Protein AF-R6XEH0-F1 (afdb_monomer_lite)

Secondary structure (DSSP, 8-state):
--HHHHHHT--PPEETTEE-THHHHHHHHHHHHHHTTS--SS-B---HHHHHHHHHHHHHH-TT-GGG---THHHHHHGGGSTTEEEEEPTT-HHHHHHHHHT-SPPPHHHHHHHEEEEEEPHHHHHHHHSHHHHHHHHHHHHHHH----HHHHHHHHS-TTTT--HHHHHHHHHHHHTT-------------HHHHHHHHHHTS-HHHHHHHHHHHHHHHHH-TTTHHHHHHH-SSHHHHHHHHHTSPPPGGGS-HHHHHHHHHHHHHHHHHHTTSTT-HHHHHHHHHHHHHHSTTTTTTTTTTSSS---------------------------------------S-PPPHHHHHHHHHHHHTT--HHHHHHHHT--HHHHHHHHHHTTSS-------------------GGG-SEEEEE-SS-EEEEETT--EEEEESSEEEEETTEEEEEEEETTTEEEEEEEEEETTEEEEEEEEEEEETTSSSGGGS-TTTHHHHEEEEE--SSGGG-EEEETTEEE-TTSPBTT----

Foldseek 3Di:
DPVLVCLLVPPADDDPNDGQLLLLLLVLLVLVCLLVVVDQFQFAAPDVSSQVSSVVSCCLQAVPPPVSDDGNLQSLVVCVVRPFKAFDFDVPLPVVVVVVVVVPDDDDSVSCVHTTGGIGGQLVLVLLSNDQVSQLSSLLSSSVRRGPDDPVSSVVSSRRPVVPDPCVVVVVVVVVVVVPDDDDDDDDDDDDDPVVVLVVVLVVDDPVLSSLLSCLLSVLCNVPVVCNVVVCVQVVHSSSVQCCLAPNQDALVNDDPVSLVVVLVSLVVSLVSQVVPPRCPNSNVSSVVSNVRNCVVVVVVVVVPPPDDDDDDDDDDDDDDDDDDDDDDDDDDDDDDDDDDDDDLDEDDDDDPVLVVLLVVCVVVVHDLVVNCVVSSYDSVVSVVVCVVVVNDDDDPDDDDDDDDDDDDDDDPVPDQWDKDDDQFKIFIAGVVRHTLDIDGAGWDQAPNWIKGWHDDPQFWIWIFTWDADPSHIDTHDTQAIEGPPAPANVVADNRPNVVQWDHWDDDPDSQAIWTHGPNFIATRHRHTDDPDDD

Structure (mmCIF, N/CA/C/O backbone):
data_AF-R6XEH0-F1
#
_entry.id   AF-R6XEH0-F1
#
loop_
_atom_site.group_PDB
_atom_site.id
_atom_site.type_symbol
_atom_site.label_atom_id
_atom_site.label_alt_id
_atom_site.label_comp_id
_atom_site.label_asym_id
_atom_site.label_entity_id
_atom_site.label_seq_id
_atom_site.pdbx_PDB_ins_code
_atom_site.Cartn_x
_atom_site.Cartn_y
_atom_site.Cartn_z
_atom_site.occupancy
_atom_site.B_iso_or_equiv
_atom_site.auth_seq_id
_atom_site.auth_comp_id
_atom_site.auth_asym_id
_atom_site.auth_atom_id
_atom_site.pdbx_PDB_model_num
ATOM 1 N N . MET A 1 1 ? 10.874 -13.205 14.390 1.00 59.53 1 MET A N 1
ATOM 2 C CA . MET A 1 1 ? 11.914 -13.055 13.351 1.00 59.53 1 MET A CA 1
ATOM 3 C C . MET A 1 1 ? 12.845 -11.949 13.820 1.00 59.53 1 MET A C 1
ATOM 5 O O . MET A 1 1 ? 12.333 -11.016 14.426 1.00 59.53 1 MET A O 1
ATOM 9 N N . ASP A 1 2 ? 14.160 -12.050 13.623 1.00 78.19 2 ASP A N 1
ATOM 10 C CA . ASP A 1 2 ? 15.037 -10.890 13.833 1.00 78.19 2 ASP A CA 1
ATOM 11 C C . ASP A 1 2 ? 14.951 -10.002 12.586 1.00 78.19 2 ASP A C 1
ATOM 13 O O . ASP A 1 2 ? 15.432 -10.361 11.510 1.00 78.19 2 ASP A O 1
ATOM 17 N N . TYR A 1 3 ? 14.250 -8.876 12.707 1.00 80.75 3 TYR A N 1
ATOM 18 C CA . TYR A 1 3 ? 14.010 -7.990 11.572 1.00 80.75 3 TYR A CA 1
ATOM 19 C C . TYR A 1 3 ? 15.218 -7.128 11.217 1.00 80.75 3 TYR A C 1
ATOM 21 O O . TYR A 1 3 ? 15.318 -6.695 10.071 1.00 80.75 3 TYR A O 1
ATOM 29 N N . VAL A 1 4 ? 16.146 -6.908 12.153 1.00 74.56 4 VAL A N 1
ATOM 30 C CA . VAL A 1 4 ? 17.404 -6.221 11.847 1.00 74.56 4 VAL A CA 1
ATOM 31 C C . VAL A 1 4 ? 18.223 -7.127 10.939 1.00 74.56 4 VAL A C 1
ATOM 33 O O . VAL A 1 4 ? 18.526 -6.730 9.818 1.00 74.56 4 VAL A O 1
ATOM 36 N N . GLU A 1 5 ? 18.444 -8.381 11.340 1.00 76.38 5 GLU A N 1
ATOM 37 C CA . GLU A 1 5 ? 19.148 -9.370 10.511 1.00 76.38 5 GLU A CA 1
ATOM 38 C C . GLU A 1 5 ? 18.461 -9.570 9.146 1.00 76.38 5 GLU A C 1
ATOM 40 O O . GLU A 1 5 ? 19.129 -9.650 8.109 1.00 76.38 5 GLU A O 1
ATOM 45 N N . ALA A 1 6 ? 17.123 -9.598 9.112 1.00 79.06 6 ALA A N 1
ATOM 46 C CA . ALA A 1 6 ? 16.366 -9.696 7.864 1.00 79.06 6 ALA A CA 1
ATOM 47 C C . ALA A 1 6 ? 16.562 -8.470 6.951 1.00 79.06 6 ALA A C 1
ATOM 49 O O . ALA A 1 6 ? 16.638 -8.616 5.732 1.00 79.06 6 ALA A O 1
ATOM 50 N N . PHE A 1 7 ? 16.672 -7.263 7.515 1.00 85.38 7 PHE A N 1
ATOM 51 C CA . PHE A 1 7 ? 16.891 -6.026 6.758 1.00 85.38 7 PHE A CA 1
ATOM 52 C C . PHE A 1 7 ? 18.333 -5.905 6.265 1.00 85.38 7 PHE A C 1
ATOM 54 O O . PHE A 1 7 ? 18.559 -5.370 5.182 1.00 85.38 7 PHE A O 1
ATOM 61 N N . GLU A 1 8 ? 19.307 -6.452 6.992 1.00 82.56 8 GLU A N 1
ATOM 62 C CA . GLU A 1 8 ? 20.688 -6.598 6.518 1.00 82.56 8 GLU A CA 1
ATOM 63 C C . GLU A 1 8 ? 20.776 -7.604 5.358 1.00 82.56 8 GLU A C 1
ATOM 65 O O . GLU A 1 8 ? 21.505 -7.395 4.381 1.00 82.56 8 GLU A O 1
ATOM 70 N N . ASN A 1 9 ? 19.966 -8.666 5.414 1.00 84.38 9 ASN A N 1
ATOM 71 C CA . ASN A 1 9 ? 19.998 -9.809 4.502 1.00 84.38 9 ASN A CA 1
ATOM 72 C C . ASN A 1 9 ? 18.746 -9.941 3.628 1.00 84.38 9 ASN A C 1
ATOM 74 O O . ASN A 1 9 ? 18.301 -11.059 3.353 1.00 84.38 9 ASN A O 1
ATOM 78 N N . LEU A 1 10 ? 18.216 -8.818 3.126 1.00 87.94 10 LEU A N 1
ATOM 79 C CA . LEU A 1 10 ? 17.199 -8.842 2.070 1.00 87.94 10 LEU A CA 1
ATOM 80 C C . LEU A 1 10 ? 17.658 -9.762 0.930 1.00 87.94 10 LEU A C 1
ATOM 82 O O . LEU A 1 10 ? 18.858 -9.988 0.740 1.00 87.94 10 LEU A O 1
ATOM 86 N N . LYS A 1 11 ? 16.717 -10.262 0.125 1.00 84.19 11 LYS A N 1
ATOM 87 C CA . LYS A 1 11 ? 17.008 -11.048 -1.084 1.00 84.19 11 LYS A CA 1
ATOM 88 C C . LYS A 1 11 ? 17.016 -10.108 -2.307 1.00 84.19 11 LYS A C 1
ATOM 90 O O . LYS A 1 11 ? 16.016 -10.067 -3.040 1.00 84.19 11 LYS A O 1
ATOM 95 N N . PRO A 1 12 ? 18.057 -9.272 -2.534 1.00 70.69 12 PRO A N 1
ATOM 96 C CA . PRO A 1 12 ? 18.083 -8.323 -3.636 1.00 70.69 12 PRO A CA 1
ATOM 97 C C . PRO A 1 12 ? 18.303 -9.048 -4.960 1.00 70.69 12 PRO A C 1
ATOM 99 O O . PRO A 1 12 ? 18.853 -10.147 -5.017 1.00 70.69 12 PRO A O 1
ATOM 102 N N . ASN A 1 13 ? 17.940 -8.377 -6.047 1.00 69.75 13 ASN A N 1
ATOM 103 C CA . ASN A 1 13 ? 18.484 -8.751 -7.341 1.00 69.75 13 ASN A CA 1
ATOM 104 C C . ASN A 1 13 ? 19.962 -8.336 -7.396 1.00 69.75 13 ASN A C 1
ATOM 106 O O . ASN A 1 13 ? 20.393 -7.404 -6.712 1.00 69.75 13 ASN A O 1
ATOM 110 N N . GLU A 1 14 ? 20.742 -8.994 -8.242 1.00 65.88 14 GLU A N 1
ATOM 111 C CA . GLU A 1 14 ? 22.109 -8.569 -8.530 1.00 65.88 14 GLU A CA 1
ATOM 112 C C . GLU A 1 14 ? 22.148 -7.846 -9.873 1.00 65.88 14 GLU A C 1
ATOM 114 O O . GLU A 1 14 ? 21.668 -8.350 -10.891 1.00 65.88 14 GLU A O 1
ATOM 119 N N . LYS A 1 15 ? 22.732 -6.645 -9.893 1.00 59.78 15 LYS A N 1
ATOM 120 C CA . LYS A 1 15 ? 22.988 -5.902 -11.131 1.00 59.78 15 LYS A CA 1
ATOM 121 C C . LYS A 1 15 ? 24.429 -5.410 -11.106 1.00 59.78 15 LYS A C 1
ATOM 123 O O . LYS A 1 15 ? 24.842 -4.743 -10.163 1.00 59.78 15 LYS A O 1
ATOM 128 N N . TYR A 1 16 ? 25.205 -5.772 -12.128 1.00 58.06 16 TYR A N 1
ATOM 129 C CA . TYR A 1 16 ? 26.638 -5.451 -12.229 1.00 58.06 16 TYR A CA 1
ATOM 130 C C . TYR A 1 16 ? 27.480 -5.911 -11.018 1.00 58.06 16 TYR A C 1
ATOM 132 O O . TYR A 1 16 ? 28.423 -5.230 -10.624 1.00 58.06 16 TYR A O 1
ATOM 140 N N . GLY A 1 17 ? 27.131 -7.055 -10.413 1.00 57.38 17 GLY A N 1
ATOM 141 C CA . GLY A 1 17 ? 27.847 -7.609 -9.255 1.00 57.38 17 GLY A CA 1
ATOM 142 C C . GLY A 1 17 ? 27.618 -6.852 -7.942 1.00 57.38 17 GLY A C 1
ATOM 143 O O . GLY A 1 17 ? 28.380 -7.032 -6.997 1.00 57.38 17 GLY A O 1
ATOM 144 N N . ARG A 1 18 ? 26.594 -5.990 -7.881 1.00 65.06 18 ARG A N 1
ATOM 145 C CA . ARG A 1 18 ? 26.165 -5.289 -6.666 1.00 65.06 18 ARG A CA 1
ATOM 146 C C . ARG A 1 18 ? 24.736 -5.682 -6.303 1.00 65.06 18 ARG A C 1
ATOM 148 O O . ARG A 1 18 ? 23.883 -5.812 -7.189 1.00 65.06 18 ARG A O 1
ATOM 155 N N . LYS A 1 19 ? 24.481 -5.819 -4.997 1.00 72.69 19 LYS A N 1
ATOM 156 C CA . LYS A 1 19 ? 23.131 -5.936 -4.435 1.00 72.69 19 LYS A CA 1
ATOM 157 C C . LYS A 1 19 ? 22.328 -4.701 -4.841 1.00 72.69 19 LYS A C 1
ATOM 159 O O . LYS A 1 19 ? 22.768 -3.574 -4.626 1.00 72.69 19 LYS A O 1
ATOM 164 N N . THR A 1 20 ? 21.171 -4.896 -5.464 1.00 78.75 20 THR A N 1
ATOM 165 C CA . THR A 1 20 ? 20.335 -3.769 -5.877 1.00 78.75 20 THR A CA 1
ATOM 166 C C . THR A 1 20 ? 19.656 -3.117 -4.671 1.00 78.75 20 THR A C 1
ATOM 168 O O . THR A 1 20 ? 19.005 -3.833 -3.904 1.00 78.75 20 THR A O 1
ATOM 171 N N . PRO A 1 21 ? 19.702 -1.783 -4.529 1.00 87.50 21 PRO A N 1
ATOM 172 C CA . PRO A 1 21 ? 19.218 -1.108 -3.327 1.00 87.50 21 PRO A CA 1
ATOM 173 C C . PRO A 1 21 ? 17.699 -0.864 -3.319 1.00 87.50 21 PRO A C 1
ATOM 175 O O . PRO A 1 21 ? 17.168 -0.326 -2.356 1.00 87.50 21 PRO A O 1
ATOM 178 N N . HIS A 1 22 ? 16.966 -1.260 -4.367 1.00 90.75 22 HIS A N 1
ATOM 179 C CA . HIS A 1 22 ? 15.545 -0.917 -4.549 1.00 90.75 22 HIS A CA 1
ATOM 180 C C . HIS A 1 22 ? 14.643 -1.320 -3.388 1.00 90.75 22 HIS A C 1
ATOM 182 O O . HIS A 1 22 ? 13.810 -0.522 -2.966 1.00 90.75 22 HIS A O 1
ATOM 188 N N . LYS A 1 23 ? 14.808 -2.544 -2.875 1.00 92.69 23 LYS A N 1
ATOM 189 C CA . LYS A 1 23 ? 14.032 -3.051 -1.735 1.00 92.69 23 LYS A CA 1
ATOM 190 C C . LYS A 1 23 ? 14.331 -2.258 -0.464 1.00 92.69 23 LYS A C 1
ATOM 192 O O . LYS A 1 23 ? 13.410 -1.844 0.229 1.00 92.69 23 LYS A O 1
ATOM 197 N N . ALA A 1 24 ? 15.610 -1.975 -0.218 1.00 92.62 24 ALA A N 1
ATOM 198 C CA . ALA A 1 24 ? 16.039 -1.198 0.935 1.00 92.62 24 ALA A CA 1
ATOM 199 C C . ALA A 1 24 ? 15.513 0.243 0.885 1.00 92.62 24 ALA A C 1
ATOM 201 O O . ALA A 1 24 ? 14.987 0.737 1.877 1.00 92.62 24 ALA A O 1
ATOM 202 N N . VAL A 1 25 ? 15.570 0.900 -0.279 1.00 94.19 25 VAL A N 1
ATOM 203 C CA . VAL A 1 25 ? 15.017 2.254 -0.452 1.00 94.19 25 VAL A CA 1
ATOM 204 C C . VAL A 1 25 ? 13.499 2.267 -0.252 1.00 94.19 25 VAL A C 1
ATOM 206 O O . VAL A 1 25 ? 12.978 3.204 0.349 1.00 94.19 25 VAL A O 1
ATOM 209 N N . LEU A 1 26 ? 12.780 1.227 -0.692 1.00 96.19 26 LEU A N 1
ATOM 210 C CA . LEU A 1 26 ? 11.342 1.110 -0.438 1.00 96.19 26 LEU A CA 1
ATOM 211 C C . LEU A 1 26 ? 11.037 0.969 1.058 1.00 96.19 26 LEU A C 1
ATOM 213 O O . LEU A 1 26 ? 10.160 1.663 1.558 1.00 96.19 26 LEU A O 1
ATOM 217 N N . LEU A 1 27 ? 11.777 0.129 1.781 1.00 95.56 27 LEU A N 1
ATOM 218 C CA . LEU A 1 27 ? 11.609 -0.008 3.230 1.00 95.56 27 LEU A CA 1
ATOM 219 C C . LEU A 1 27 ? 11.947 1.294 3.969 1.00 95.56 27 LEU A C 1
ATOM 221 O O . LEU A 1 27 ? 11.182 1.711 4.828 1.00 95.56 27 LEU A O 1
ATOM 225 N N . LEU A 1 28 ? 13.020 1.995 3.585 1.00 94.25 28 LEU A N 1
ATOM 226 C CA . LEU A 1 28 ? 13.334 3.329 4.120 1.00 94.25 28 LEU A CA 1
ATOM 227 C C . LEU A 1 28 ? 12.209 4.337 3.860 1.00 94.25 28 LEU A C 1
ATOM 229 O O . LEU A 1 28 ? 11.930 5.172 4.716 1.00 94.25 28 LEU A O 1
ATOM 233 N N . THR A 1 29 ? 11.563 4.248 2.694 1.00 95.94 29 THR A N 1
ATOM 234 C CA . THR A 1 29 ? 10.408 5.082 2.335 1.00 95.94 29 THR A CA 1
ATOM 235 C C . THR A 1 29 ? 9.236 4.814 3.264 1.00 95.94 29 THR A C 1
ATOM 237 O O . THR A 1 29 ? 8.678 5.757 3.807 1.00 95.94 29 THR A O 1
ATOM 240 N N . ILE A 1 30 ? 8.899 3.543 3.486 1.00 95.56 30 ILE A N 1
ATOM 241 C CA . ILE A 1 30 ? 7.817 3.151 4.394 1.00 95.56 30 ILE A CA 1
ATOM 242 C C . ILE A 1 30 ? 8.119 3.627 5.814 1.00 95.56 30 ILE A C 1
ATOM 244 O O . ILE A 1 30 ? 7.261 4.246 6.424 1.00 95.56 30 ILE A O 1
ATOM 248 N N . ILE A 1 31 ? 9.346 3.431 6.309 1.00 91.62 31 ILE A N 1
ATOM 249 C CA . ILE A 1 31 ? 9.720 3.894 7.649 1.00 91.62 31 ILE A CA 1
ATOM 250 C C . ILE A 1 31 ? 9.603 5.424 7.765 1.00 91.62 31 ILE A C 1
ATOM 252 O O . ILE A 1 31 ? 9.136 5.912 8.789 1.00 91.62 31 ILE A O 1
ATOM 256 N N . GLU A 1 32 ? 10.026 6.191 6.753 1.00 92.31 32 GLU A N 1
ATOM 257 C CA . GLU A 1 32 ? 9.873 7.656 6.773 1.00 92.31 32 GLU A CA 1
ATOM 258 C C . GLU A 1 32 ? 8.406 8.086 6.704 1.00 92.31 32 GLU A C 1
ATOM 260 O O . GLU A 1 32 ? 8.048 9.069 7.338 1.00 92.31 32 GLU A O 1
ATOM 265 N N . MET A 1 33 ? 7.558 7.347 5.987 1.00 92.81 33 MET A N 1
ATOM 266 C CA . MET A 1 33 ? 6.117 7.600 5.962 1.00 92.81 33 MET A CA 1
ATOM 267 C C . MET A 1 33 ? 5.432 7.226 7.285 1.00 92.81 33 MET A C 1
ATOM 269 O O . MET A 1 33 ? 4.503 7.912 7.688 1.00 92.81 33 MET A O 1
ATOM 273 N N . CYS A 1 34 ? 5.888 6.183 7.988 1.00 86.12 34 CYS A N 1
ATOM 274 C CA . CYS A 1 34 ? 5.435 5.899 9.355 1.00 86.12 34 CYS A CA 1
ATOM 275 C C . CYS A 1 34 ? 5.879 7.001 10.329 1.00 86.12 34 CYS A C 1
ATOM 277 O O . CYS A 1 34 ? 5.151 7.353 11.241 1.00 86.12 34 CYS A O 1
ATOM 279 N N . GLU A 1 35 ? 7.078 7.553 10.138 1.00 85.69 35 GLU A N 1
ATOM 280 C CA . GLU A 1 35 ? 7.620 8.653 10.947 1.00 85.69 35 GLU A CA 1
ATOM 281 C C . GLU A 1 35 ? 6.936 10.002 10.683 1.00 85.69 35 GLU A C 1
ATOM 283 O O . GLU A 1 35 ? 6.933 10.855 11.564 1.00 85.69 35 GLU A O 1
ATOM 288 N N . SER A 1 36 ? 6.402 10.226 9.480 1.00 83.75 36 SER A N 1
ATOM 289 C CA . SER A 1 36 ? 5.589 11.406 9.159 1.00 83.75 36 SER A CA 1
ATOM 290 C C . SER A 1 36 ? 4.088 11.186 9.366 1.00 83.75 36 SER A C 1
ATOM 292 O O . SER A 1 36 ? 3.300 11.988 8.867 1.00 83.75 36 SER A O 1
ATOM 294 N N . ASP A 1 37 ? 3.703 10.101 10.050 1.00 80.56 37 ASP A N 1
ATOM 295 C CA . ASP A 1 37 ? 2.315 9.694 10.319 1.00 80.56 37 ASP A CA 1
ATOM 296 C C . ASP A 1 37 ? 1.442 9.547 9.050 1.00 80.56 37 ASP A C 1
ATOM 298 O O . ASP A 1 37 ? 0.213 9.491 9.096 1.00 80.56 37 ASP A O 1
ATOM 302 N N . GLU A 1 38 ? 2.077 9.414 7.882 1.00 84.19 38 GLU A N 1
ATOM 303 C CA . GLU A 1 38 ? 1.425 9.157 6.594 1.00 84.19 38 GLU A CA 1
ATOM 304 C C . GLU A 1 38 ? 0.946 7.701 6.473 1.00 84.19 38 GLU A C 1
ATOM 306 O O . GLU A 1 38 ? 0.047 7.402 5.683 1.00 84.19 38 GLU A O 1
ATOM 311 N N . ILE A 1 39 ? 1.559 6.793 7.239 1.00 85.38 39 ILE A N 1
ATOM 312 C CA . ILE A 1 39 ? 1.153 5.393 7.392 1.00 85.38 39 ILE A CA 1
ATOM 313 C C . ILE A 1 39 ? 0.889 5.137 8.876 1.00 85.38 39 ILE A C 1
ATOM 315 O O . ILE A 1 39 ? 1.819 4.984 9.661 1.00 85.38 39 ILE A O 1
ATOM 319 N N . TYR A 1 40 ? -0.388 5.050 9.239 1.00 80.69 40 TYR A N 1
ATOM 320 C CA . TYR A 1 40 ? -0.850 4.787 10.608 1.00 80.69 40 TYR A CA 1
ATOM 321 C C . TYR A 1 40 ? -1.496 3.403 10.778 1.00 80.69 40 TYR A C 1
ATOM 323 O O . TYR A 1 40 ? -1.785 2.983 11.896 1.00 80.69 40 TYR A O 1
ATOM 331 N N . SER A 1 41 ? -1.721 2.677 9.680 1.00 85.62 41 SER A N 1
ATOM 332 C CA . SER A 1 41 ? -2.228 1.304 9.674 1.00 85.62 41 SER A CA 1
ATOM 333 C C . SER A 1 41 ? -1.312 0.397 8.856 1.00 85.62 41 SER A C 1
ATOM 335 O O . SER A 1 41 ? -0.595 0.851 7.961 1.00 85.62 41 SER A O 1
ATOM 337 N N . ASN A 1 42 ? -1.358 -0.905 9.134 1.00 88.25 42 ASN A N 1
ATOM 338 C CA . ASN A 1 42 ? -0.573 -1.912 8.418 1.00 88.25 42 ASN A CA 1
ATOM 339 C C . ASN A 1 42 ? -1.174 -2.244 7.032 1.00 88.25 42 ASN A C 1
ATOM 341 O O . ASN A 1 42 ? -1.204 -3.397 6.618 1.00 88.25 42 ASN A O 1
ATOM 345 N N . GLU A 1 43 ? -1.696 -1.238 6.326 1.00 92.44 43 GLU A N 1
ATOM 346 C CA . GLU A 1 43 ? -2.263 -1.350 4.980 1.00 92.44 43 GLU A CA 1
ATOM 347 C C . GLU A 1 43 ? -1.508 -0.435 4.013 1.00 92.44 43 GLU A C 1
ATOM 349 O O . GLU A 1 43 ? -1.930 0.667 3.654 1.00 92.44 43 GLU A O 1
ATOM 354 N N . ILE A 1 44 ? -0.345 -0.896 3.567 1.00 93.94 44 ILE A N 1
ATOM 355 C CA . ILE A 1 44 ? 0.569 -0.085 2.769 1.00 93.94 44 ILE A CA 1
ATOM 356 C C . ILE A 1 44 ? 0.158 -0.155 1.299 1.00 93.94 44 ILE A C 1
ATOM 358 O O . ILE A 1 44 ? 0.341 -1.163 0.612 1.00 93.94 44 ILE A O 1
ATOM 362 N N . ARG A 1 45 ? -0.393 0.945 0.785 1.00 92.81 45 ARG A N 1
ATOM 363 C CA . ARG A 1 45 ? -0.868 1.060 -0.601 1.00 92.81 45 ARG A CA 1
ATOM 364 C C . ARG A 1 45 ? 0.210 1.653 -1.506 1.00 92.81 45 ARG A C 1
ATOM 366 O O . ARG A 1 45 ? 0.828 2.662 -1.179 1.00 92.81 45 ARG A O 1
ATOM 373 N N . CYS A 1 46 ? 0.378 1.094 -2.705 1.00 90.00 46 CYS A N 1
ATOM 374 C CA . CYS A 1 46 ? 1.259 1.657 -3.739 1.00 90.00 46 CYS A CA 1
ATOM 375 C C . CYS A 1 46 ? 0.597 2.865 -4.440 1.00 90.00 46 CYS A C 1
ATOM 377 O O . CYS A 1 46 ? 0.252 2.818 -5.627 1.00 90.00 46 CYS A O 1
ATOM 379 N N . ASN A 1 47 ? 0.374 3.941 -3.686 1.00 89.31 47 ASN A N 1
ATOM 380 C CA . ASN A 1 47 ? -0.252 5.181 -4.143 1.00 89.31 47 ASN A CA 1
ATOM 381 C C . ASN A 1 47 ? 0.794 6.209 -4.633 1.00 89.31 47 ASN A C 1
ATOM 383 O O . ASN A 1 47 ? 2.000 5.970 -4.589 1.00 89.31 47 ASN A O 1
ATOM 387 N N . GLN A 1 48 ? 0.329 7.360 -5.132 1.00 88.50 48 GLN A N 1
ATOM 388 C CA . GLN A 1 48 ? 1.225 8.409 -5.638 1.00 88.50 48 GLN A CA 1
ATOM 389 C C . GLN A 1 48 ? 2.127 8.987 -4.539 1.00 88.50 48 GLN A C 1
ATOM 391 O O . GLN A 1 48 ? 3.278 9.306 -4.805 1.00 88.50 48 GLN A O 1
ATOM 396 N N . GLN A 1 49 ? 1.626 9.063 -3.308 1.00 92.06 49 GLN A N 1
ATOM 397 C CA . GLN A 1 49 ? 2.367 9.569 -2.158 1.00 92.06 49 GLN A CA 1
ATOM 398 C C . GLN A 1 49 ? 3.587 8.693 -1.845 1.00 92.06 49 GLN A C 1
ATOM 400 O O . GLN A 1 49 ? 4.699 9.209 -1.772 1.00 92.06 49 GLN A O 1
ATOM 405 N N . LEU A 1 50 ? 3.418 7.367 -1.801 1.00 94.25 50 LEU A N 1
ATOM 406 C CA . LEU A 1 50 ? 4.526 6.420 -1.650 1.00 94.25 50 LEU A CA 1
ATOM 407 C C . LEU A 1 50 ? 5.530 6.533 -2.804 1.00 94.25 50 LEU A C 1
ATOM 409 O O . LEU A 1 50 ? 6.735 6.505 -2.570 1.00 94.25 50 LEU A O 1
ATOM 413 N N . ILE A 1 51 ? 5.057 6.695 -4.045 1.00 92.56 51 ILE A N 1
ATOM 414 C CA . ILE A 1 51 ? 5.924 6.865 -5.226 1.00 92.56 51 ILE A CA 1
ATOM 415 C C . ILE A 1 51 ? 6.755 8.153 -5.116 1.00 92.56 51 ILE A C 1
ATOM 417 O O . ILE A 1 51 ? 7.970 8.136 -5.330 1.00 92.56 51 ILE A O 1
ATOM 421 N N . ASP A 1 52 ? 6.124 9.266 -4.750 1.00 92.75 52 ASP A N 1
ATOM 422 C CA . ASP A 1 52 ? 6.789 10.562 -4.627 1.00 92.75 52 ASP A CA 1
ATOM 423 C C . ASP A 1 52 ? 7.800 10.565 -3.474 1.00 92.75 52 ASP A C 1
ATOM 425 O O . ASP A 1 52 ? 8.917 11.073 -3.630 1.00 92.75 52 ASP A O 1
ATOM 429 N N . THR A 1 53 ? 7.452 9.966 -2.331 1.00 94.19 53 THR A N 1
ATOM 430 C CA . THR A 1 53 ? 8.369 9.809 -1.195 1.00 94.19 53 THR A CA 1
ATOM 431 C C . THR A 1 53 ? 9.518 8.871 -1.556 1.00 94.19 53 THR A C 1
ATOM 433 O O . THR A 1 53 ? 10.673 9.220 -1.312 1.00 94.19 53 THR A O 1
ATOM 436 N N . PHE A 1 54 ? 9.261 7.775 -2.276 1.00 95.25 54 PHE A N 1
ATOM 437 C CA . PHE A 1 54 ? 10.305 6.881 -2.784 1.00 95.25 54 PHE A CA 1
ATOM 438 C C . PHE A 1 54 ? 11.320 7.619 -3.6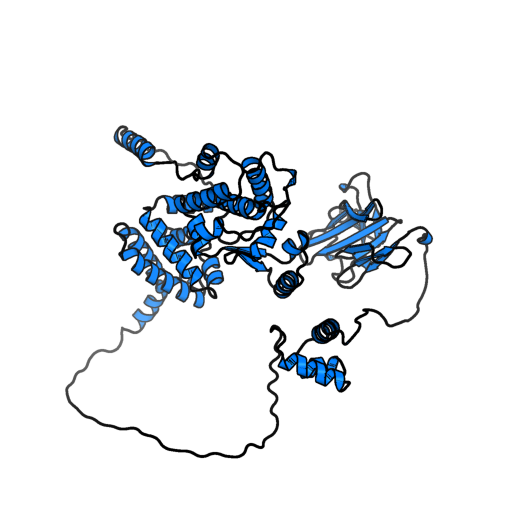68 1.00 95.25 54 PHE A C 1
ATOM 440 O O . PHE A 1 54 ? 12.528 7.452 -3.498 1.00 95.25 54 PHE A O 1
ATOM 447 N N . HIS A 1 55 ? 10.869 8.508 -4.562 1.00 91.88 55 HIS A N 1
ATOM 448 C CA . HIS A 1 55 ? 11.773 9.325 -5.383 1.00 91.88 55 HIS A CA 1
ATOM 449 C C . HIS A 1 55 ? 12.647 10.269 -4.544 1.00 91.88 55 HIS A C 1
ATOM 451 O O . HIS A 1 55 ? 13.829 10.458 -4.851 1.00 91.88 55 HIS A O 1
ATOM 457 N N . LYS A 1 56 ? 12.085 10.872 -3.488 1.00 92.50 56 LYS A N 1
ATOM 458 C CA . LYS A 1 56 ? 12.828 11.752 -2.570 1.00 92.50 56 LYS A CA 1
ATOM 459 C C . LYS A 1 56 ? 13.876 10.962 -1.783 1.00 92.50 56 LYS A C 1
ATOM 461 O O . LYS A 1 56 ? 15.038 11.371 -1.739 1.00 92.50 56 LYS A O 1
ATOM 466 N N . VAL A 1 57 ? 13.486 9.820 -1.215 1.00 92.19 57 VAL A N 1
ATOM 467 C CA . VAL A 1 57 ? 14.371 8.938 -0.440 1.00 92.19 57 VAL A CA 1
ATOM 468 C C . VAL A 1 57 ? 15.486 8.394 -1.321 1.00 92.19 57 VAL A C 1
ATOM 470 O O . VAL A 1 57 ? 16.645 8.428 -0.908 1.00 92.19 57 VAL A O 1
ATOM 473 N N . TRP A 1 58 ? 15.181 7.979 -2.555 1.00 91.75 58 TRP A N 1
ATOM 474 C CA . TRP A 1 58 ? 16.183 7.523 -3.519 1.00 91.75 58 TRP A CA 1
ATOM 475 C C . TRP A 1 58 ? 17.268 8.575 -3.744 1.00 91.75 58 TRP A C 1
ATOM 477 O O . TRP A 1 58 ? 18.446 8.305 -3.532 1.00 91.75 58 TRP A O 1
ATOM 487 N N . LYS A 1 59 ? 16.886 9.809 -4.096 1.00 89.56 59 LYS A N 1
ATOM 488 C CA . LYS A 1 59 ? 17.850 10.897 -4.335 1.00 89.56 59 LYS A CA 1
ATOM 489 C C . LYS A 1 59 ? 18.695 11.224 -3.105 1.00 89.56 59 LYS A C 1
ATOM 491 O O . LYS A 1 59 ? 19.854 11.600 -3.246 1.00 89.56 59 LYS A O 1
ATOM 496 N N . ARG A 1 60 ? 18.125 11.095 -1.903 1.00 88.75 60 ARG A N 1
ATOM 497 C CA . ARG A 1 60 ? 18.830 11.362 -0.641 1.00 88.75 60 ARG A CA 1
ATOM 498 C C . ARG A 1 60 ? 19.816 10.252 -0.273 1.00 88.75 60 ARG A C 1
ATOM 500 O O . ARG A 1 60 ? 20.875 10.546 0.271 1.00 88.75 60 ARG A O 1
ATOM 507 N N . THR A 1 61 ? 19.461 8.999 -0.542 1.00 85.75 61 THR A N 1
ATOM 508 C CA . THR A 1 61 ? 20.236 7.814 -0.134 1.00 85.75 61 THR A CA 1
ATOM 509 C C . THR A 1 61 ? 21.250 7.368 -1.184 1.00 85.75 61 THR A C 1
ATOM 511 O O . THR A 1 61 ? 22.293 6.817 -0.839 1.00 85.75 61 THR A O 1
ATOM 514 N N . LEU A 1 62 ? 20.971 7.644 -2.458 1.00 85.25 62 LEU A N 1
ATOM 515 C CA . LEU A 1 62 ? 21.750 7.217 -3.618 1.00 85.25 62 LEU A CA 1
ATOM 516 C C . LEU A 1 62 ? 21.926 8.371 -4.628 1.00 85.25 62 LEU A C 1
ATOM 518 O O . LEU A 1 62 ? 21.538 8.244 -5.791 1.00 85.25 62 LEU A O 1
ATOM 522 N N . PRO A 1 63 ? 22.519 9.512 -4.224 1.00 78.12 63 PRO A N 1
ATOM 523 C CA . PRO A 1 63 ? 22.557 10.734 -5.039 1.00 78.12 63 PRO A CA 1
ATOM 524 C C . PRO A 1 63 ? 23.322 10.599 -6.366 1.00 78.12 63 PRO A C 1
ATOM 526 O O . PRO A 1 63 ? 23.144 11.426 -7.254 1.00 78.12 63 PRO A O 1
ATOM 529 N N . ASN A 1 64 ? 24.173 9.578 -6.505 1.00 79.12 64 ASN A N 1
ATOM 530 C CA . ASN A 1 64 ? 25.025 9.371 -7.680 1.00 79.12 64 ASN A CA 1
ATOM 531 C C . ASN A 1 64 ? 24.605 8.162 -8.543 1.00 79.12 64 ASN A C 1
ATOM 533 O O . ASN A 1 64 ? 25.259 7.887 -9.548 1.00 79.12 64 ASN A O 1
ATOM 537 N N . ASP A 1 65 ? 23.530 7.447 -8.182 1.00 77.44 65 ASP A N 1
ATOM 538 C CA . ASP A 1 65 ? 23.143 6.166 -8.798 1.00 77.44 65 ASP A CA 1
ATOM 539 C C . ASP A 1 65 ? 21.810 6.234 -9.574 1.00 77.44 65 ASP A C 1
ATOM 541 O O . ASP A 1 65 ? 21.015 5.291 -9.583 1.00 77.44 65 ASP A O 1
ATOM 545 N N . ASP A 1 66 ? 21.574 7.322 -10.313 1.00 76.00 66 ASP A N 1
ATOM 546 C CA . ASP A 1 66 ? 20.384 7.478 -11.173 1.00 76.00 66 ASP A CA 1
ATOM 547 C C . ASP A 1 66 ? 20.254 6.361 -12.227 1.00 76.00 66 ASP A C 1
ATOM 549 O O . ASP A 1 66 ? 19.154 5.986 -12.624 1.00 76.00 66 ASP A O 1
ATOM 553 N N . SER A 1 67 ? 21.369 5.758 -12.654 1.00 74.19 67 SER A N 1
ATOM 554 C CA . SER A 1 67 ? 21.370 4.638 -13.614 1.00 74.19 67 SER A CA 1
ATOM 555 C C . SER A 1 67 ? 20.733 3.346 -13.078 1.00 74.19 67 SER A C 1
ATOM 557 O O . SER A 1 67 ? 20.378 2.442 -13.848 1.00 74.19 67 SER A O 1
ATOM 559 N N . LEU A 1 68 ? 20.614 3.233 -11.754 1.00 74.88 68 LEU A N 1
ATOM 560 C CA . LEU A 1 68 ? 19.956 2.117 -11.094 1.00 74.88 68 LEU A CA 1
ATOM 561 C C . LEU A 1 68 ? 18.486 2.410 -10.820 1.00 74.88 68 LEU A C 1
ATOM 563 O O . LEU A 1 68 ? 17.776 1.463 -10.513 1.00 74.88 68 LEU A O 1
ATOM 567 N N . PHE A 1 69 ? 18.019 3.649 -10.957 1.00 80.69 69 PHE A N 1
ATOM 568 C CA . PHE A 1 69 ? 16.661 4.045 -10.606 1.00 80.69 69 PHE A CA 1
ATOM 569 C C . PHE A 1 69 ? 15.582 3.236 -11.348 1.00 80.69 69 PHE A C 1
ATOM 571 O O . PHE A 1 69 ? 15.712 2.914 -12.532 1.00 80.69 69 PHE A O 1
ATOM 578 N N . VAL A 1 70 ? 14.505 2.907 -10.633 1.00 80.94 70 VAL A N 1
ATOM 579 C CA . VAL A 1 70 ? 13.300 2.248 -11.158 1.00 80.94 70 VAL A CA 1
ATOM 580 C C . VAL A 1 70 ? 12.073 2.805 -10.445 1.00 80.94 70 VAL A C 1
ATOM 582 O O . VAL A 1 70 ? 12.173 3.243 -9.301 1.00 80.94 70 VAL A O 1
ATOM 585 N N . ASP A 1 71 ? 10.912 2.714 -11.086 1.00 85.88 71 ASP A N 1
ATOM 586 C CA . ASP A 1 71 ? 9.643 3.097 -10.466 1.00 85.88 71 ASP A CA 1
ATOM 587 C C . ASP A 1 71 ? 9.335 2.237 -9.230 1.00 85.88 71 ASP A C 1
ATOM 589 O O . ASP A 1 71 ? 9.558 1.019 -9.238 1.00 85.88 71 ASP A O 1
ATOM 593 N N . ALA A 1 72 ? 8.752 2.852 -8.195 1.00 89.19 72 ALA A N 1
ATOM 594 C CA . ALA A 1 72 ? 8.503 2.229 -6.889 1.00 89.19 72 ALA A CA 1
ATOM 595 C C . ALA A 1 72 ? 7.637 0.954 -6.949 1.00 89.19 72 ALA A C 1
ATOM 597 O O . ALA A 1 72 ? 7.785 0.068 -6.108 1.00 89.19 72 ALA A O 1
ATOM 598 N N . TYR A 1 73 ? 6.787 0.801 -7.975 1.00 88.44 73 TYR A N 1
ATOM 599 C CA . TYR A 1 73 ? 5.972 -0.409 -8.152 1.00 88.44 73 TYR A CA 1
ATOM 600 C C . TYR A 1 73 ? 6.826 -1.678 -8.272 1.00 88.44 73 TYR A C 1
ATOM 602 O O . TYR A 1 73 ? 6.377 -2.777 -7.939 1.00 88.44 73 TYR A O 1
ATOM 610 N N . PHE A 1 74 ? 8.050 -1.549 -8.793 1.00 88.44 74 PHE A N 1
ATOM 611 C CA . PHE A 1 74 ? 8.916 -2.692 -9.022 1.00 88.44 74 PHE A CA 1
ATOM 612 C C . PHE A 1 74 ? 9.452 -3.283 -7.712 1.00 88.44 74 PHE A C 1
ATOM 614 O O . PHE A 1 74 ? 9.183 -4.466 -7.477 1.00 88.44 74 PHE A O 1
ATOM 621 N N . PRO A 1 75 ? 10.140 -2.523 -6.829 1.00 91.44 75 PRO A N 1
ATOM 622 C CA . PRO A 1 75 ? 10.482 -3.030 -5.509 1.00 91.44 75 PRO A CA 1
ATOM 623 C C . PRO A 1 75 ? 9.236 -3.484 -4.745 1.00 91.44 75 PRO A C 1
ATOM 625 O O . PRO A 1 75 ? 9.276 -4.579 -4.193 1.00 91.44 75 PRO A O 1
ATOM 628 N N . PHE A 1 76 ? 8.115 -2.757 -4.839 1.00 92.81 76 PHE A N 1
ATOM 629 C CA . PHE A 1 76 ? 6.853 -3.110 -4.175 1.00 92.81 76 PHE A CA 1
ATOM 630 C C . PHE A 1 76 ? 6.362 -4.522 -4.534 1.00 92.81 76 PHE A C 1
ATOM 632 O O . PHE A 1 76 ? 5.941 -5.283 -3.668 1.00 92.81 76 PHE A O 1
ATOM 639 N N . TRP A 1 77 ? 6.481 -4.922 -5.804 1.00 90.88 77 TRP A N 1
ATOM 640 C CA . TRP A 1 77 ? 6.165 -6.285 -6.241 1.00 90.88 77 TRP A CA 1
ATOM 641 C C . TRP A 1 77 ? 7.226 -7.318 -5.842 1.00 90.88 77 TRP A C 1
ATOM 643 O O . TRP A 1 77 ? 6.896 -8.436 -5.448 1.00 90.88 77 TRP A O 1
ATOM 653 N N . THR A 1 78 ? 8.514 -6.992 -5.974 1.00 88.50 78 THR A N 1
ATOM 654 C CA . THR A 1 78 ? 9.603 -7.956 -5.706 1.00 88.50 78 THR A CA 1
ATOM 655 C C . THR A 1 78 ? 9.823 -8.249 -4.221 1.00 88.50 78 THR A C 1
ATOM 657 O O . THR A 1 78 ? 10.487 -9.234 -3.888 1.00 88.50 78 THR A O 1
ATOM 660 N N . MET A 1 79 ? 9.275 -7.417 -3.333 1.00 91.31 79 MET A N 1
ATOM 661 C CA . MET A 1 79 ? 9.288 -7.636 -1.887 1.00 91.31 79 MET A CA 1
ATOM 662 C C . MET A 1 79 ? 8.518 -8.888 -1.459 1.00 91.31 79 MET A C 1
ATOM 664 O O . MET A 1 79 ? 8.815 -9.416 -0.404 1.00 91.31 79 MET A O 1
ATOM 668 N N . GLN A 1 80 ? 7.646 -9.451 -2.304 1.00 87.44 80 GLN A N 1
ATOM 669 C CA . GLN A 1 80 ? 6.956 -10.724 -2.029 1.00 87.44 80 GLN A CA 1
ATOM 670 C C . GLN A 1 80 ? 7.882 -11.930 -1.772 1.00 87.44 80 GLN A C 1
ATOM 672 O O . GLN A 1 80 ? 7.407 -12.996 -1.397 1.00 87.44 80 GLN A O 1
ATOM 677 N N . ASN A 1 81 ? 9.177 -11.796 -2.080 1.00 86.75 81 ASN A N 1
ATOM 678 C CA . ASN A 1 81 ? 10.186 -12.816 -1.796 1.00 86.75 81 ASN A CA 1
ATOM 679 C C . ASN A 1 81 ? 10.724 -12.721 -0.356 1.00 86.75 81 ASN A C 1
ATOM 681 O O . ASN A 1 81 ? 11.460 -13.613 0.074 1.00 86.75 81 ASN A O 1
ATOM 685 N N . GLU A 1 82 ? 10.426 -11.627 0.344 1.00 89.69 82 GLU A N 1
ATOM 686 C CA . GLU A 1 82 ? 10.707 -11.453 1.764 1.00 89.69 82 GLU A CA 1
ATOM 687 C C . GLU A 1 82 ? 9.541 -12.016 2.576 1.00 89.69 82 GLU A C 1
ATOM 689 O O . GLU A 1 82 ? 8.377 -11.806 2.235 1.00 89.69 82 GLU A O 1
ATOM 694 N N . ASP A 1 83 ? 9.853 -12.729 3.654 1.00 86.62 83 ASP A N 1
ATOM 695 C CA . ASP A 1 83 ? 8.848 -13.515 4.379 1.00 86.62 83 ASP A CA 1
ATOM 696 C C . ASP A 1 83 ? 7.894 -12.637 5.212 1.00 86.62 83 ASP A C 1
ATOM 698 O O . ASP A 1 83 ? 6.804 -13.078 5.563 1.00 86.62 83 ASP A O 1
ATOM 702 N N . PHE A 1 84 ? 8.279 -11.383 5.464 1.00 88.25 84 PHE A N 1
ATOM 703 C CA . PHE A 1 84 ? 7.517 -10.390 6.224 1.00 88.25 84 PHE A CA 1
ATOM 704 C C . PHE A 1 84 ? 6.627 -9.484 5.353 1.00 88.25 84 PHE A C 1
ATOM 706 O O . PHE A 1 84 ? 6.120 -8.482 5.852 1.00 88.25 84 PHE A O 1
ATOM 713 N N . TRP A 1 85 ? 6.489 -9.765 4.049 1.00 94.38 85 TRP A N 1
ATOM 714 C CA . TRP A 1 85 ? 5.773 -8.917 3.087 1.00 94.38 85 TRP A CA 1
ATOM 715 C C . TRP A 1 85 ? 4.594 -9.645 2.433 1.00 94.38 85 TRP A C 1
ATOM 717 O O . TRP A 1 85 ? 4.760 -10.490 1.545 1.00 94.38 85 TRP A O 1
ATOM 727 N N . HIS A 1 86 ? 3.377 -9.249 2.796 1.00 92.56 86 HIS A N 1
ATOM 728 C CA . HIS A 1 86 ? 2.151 -9.951 2.425 1.00 92.56 86 HIS A CA 1
ATOM 729 C C . HIS A 1 86 ? 1.299 -9.114 1.471 1.00 92.56 86 HIS A C 1
ATOM 731 O O . HIS A 1 86 ? 0.646 -8.154 1.862 1.00 92.56 86 HIS A O 1
ATOM 737 N N . LEU A 1 87 ? 1.292 -9.479 0.186 1.00 92.50 87 LEU A N 1
ATOM 738 C CA . LEU A 1 87 ? 0.429 -8.842 -0.820 1.00 92.50 87 LEU A CA 1
ATOM 739 C C . LEU A 1 87 ? -1.037 -9.243 -0.607 1.00 92.50 87 LEU A C 1
ATOM 741 O O . LEU A 1 87 ? -1.362 -10.425 -0.752 1.00 92.50 87 LEU A O 1
ATOM 745 N N . VAL A 1 88 ? -1.908 -8.259 -0.376 1.00 90.50 88 VAL A N 1
ATOM 746 C CA . VAL A 1 88 ? -3.356 -8.451 -0.242 1.00 90.50 88 VAL A CA 1
ATOM 747 C C . VAL A 1 88 ? -4.055 -8.052 -1.548 1.00 90.50 88 VAL A C 1
ATOM 749 O O . VAL A 1 88 ? -3.898 -6.921 -2.018 1.00 90.50 88 VAL A O 1
ATOM 752 N N . PRO A 1 89 ? -4.788 -8.971 -2.203 1.00 87.44 89 PRO A N 1
ATOM 753 C CA . PRO A 1 89 ? -5.499 -8.671 -3.436 1.00 87.44 89 PRO A CA 1
ATOM 754 C C . PRO A 1 89 ? -6.802 -7.902 -3.189 1.00 87.44 89 PRO A C 1
ATOM 756 O O . PRO A 1 89 ? -7.410 -8.017 -2.130 1.00 87.44 89 PRO A O 1
ATOM 759 N N . PHE A 1 90 ? -7.297 -7.198 -4.210 1.00 83.44 90 PHE A N 1
ATOM 760 C CA . PHE A 1 90 ? -8.694 -6.754 -4.206 1.00 83.44 90 PHE A CA 1
ATOM 761 C C . PHE A 1 90 ? -9.631 -7.961 -4.121 1.00 83.44 90 PHE A C 1
ATOM 763 O O . PHE A 1 90 ? -9.380 -8.994 -4.748 1.00 83.44 90 PHE A O 1
ATOM 770 N N . ARG A 1 91 ? -10.761 -7.800 -3.428 1.00 77.94 91 ARG A N 1
ATOM 771 C CA . ARG A 1 91 ? -11.797 -8.835 -3.338 1.00 77.94 91 ARG A CA 1
ATOM 772 C C . ARG A 1 91 ? -12.190 -9.351 -4.729 1.00 77.94 91 ARG A C 1
ATOM 774 O O . ARG A 1 91 ? -12.600 -8.576 -5.595 1.00 77.94 91 ARG A O 1
ATOM 781 N N . GLY A 1 92 ? -12.093 -10.662 -4.940 1.00 71.12 92 GLY A N 1
ATOM 782 C CA . GLY A 1 92 ? -12.368 -11.315 -6.226 1.00 71.12 92 GLY A CA 1
ATOM 783 C C . GLY A 1 92 ? -11.192 -11.315 -7.217 1.00 71.12 92 GLY A C 1
ATOM 784 O O . GLY A 1 92 ? -11.362 -11.713 -8.374 1.00 71.12 92 GLY A O 1
ATOM 785 N N . LYS A 1 93 ? -10.004 -10.847 -6.811 1.00 78.50 93 LYS A N 1
ATOM 786 C CA . LYS A 1 93 ? -8.758 -10.872 -7.600 1.00 78.50 93 LYS A CA 1
ATOM 787 C C . LYS A 1 93 ? -7.703 -11.830 -7.027 1.00 78.50 93 LYS A C 1
ATOM 789 O O . LYS A 1 93 ? -6.574 -11.836 -7.514 1.00 78.50 93 LYS A O 1
ATOM 794 N N . GLU A 1 94 ? -8.063 -12.678 -6.072 1.00 77.56 94 GLU A N 1
ATOM 795 C CA . GLU A 1 94 ? -7.178 -13.625 -5.385 1.00 77.56 94 GLU A CA 1
ATOM 796 C C . GLU A 1 94 ? -6.514 -14.589 -6.379 1.00 77.56 94 GLU A C 1
ATOM 798 O O . GLU A 1 94 ? -5.290 -14.705 -6.417 1.00 77.56 94 GLU A O 1
ATOM 803 N N . GLU A 1 95 ? -7.301 -15.200 -7.273 1.00 71.25 95 GLU A N 1
ATOM 804 C CA . GLU A 1 95 ? -6.777 -16.075 -8.332 1.00 71.25 95 GLU A CA 1
ATOM 805 C C . GLU A 1 95 ? -5.844 -15.328 -9.293 1.00 71.25 95 GLU A C 1
ATOM 807 O O . GLU A 1 95 ? -4.835 -15.873 -9.739 1.00 71.25 95 GLU A O 1
ATOM 812 N N . ASN A 1 96 ? -6.152 -14.062 -9.603 1.00 75.94 96 ASN A N 1
ATOM 813 C CA . ASN A 1 96 ? -5.303 -13.249 -10.472 1.00 75.94 96 ASN A CA 1
ATOM 814 C C . ASN A 1 96 ? -3.951 -12.990 -9.812 1.00 75.94 96 ASN A C 1
ATOM 816 O O . ASN A 1 96 ? -2.927 -13.113 -10.480 1.00 75.94 96 ASN A O 1
ATOM 820 N N . LEU A 1 97 ? -3.935 -12.677 -8.513 1.00 81.25 97 LEU A N 1
ATOM 821 C CA . LEU A 1 97 ? -2.696 -12.509 -7.766 1.00 81.25 97 LEU A CA 1
ATOM 822 C C . LEU A 1 97 ? -1.888 -13.812 -7.741 1.00 81.25 97 LEU A C 1
ATOM 824 O O . LEU A 1 97 ? -0.704 -13.780 -8.067 1.00 81.25 97 LEU A O 1
ATOM 828 N N . THR A 1 98 ? -2.512 -14.957 -7.451 1.00 79.62 98 THR A N 1
ATOM 829 C CA . THR A 1 98 ? -1.841 -16.270 -7.465 1.00 79.62 98 THR A CA 1
ATOM 830 C C . THR A 1 98 ? -1.219 -16.574 -8.828 1.00 79.62 98 THR A C 1
ATOM 832 O O . THR A 1 98 ? -0.025 -16.855 -8.919 1.00 79.62 98 THR A O 1
ATOM 835 N N . LEU A 1 99 ? -1.977 -16.402 -9.913 1.00 77.38 99 LEU A N 1
ATOM 836 C CA . LEU A 1 99 ? -1.474 -16.597 -11.276 1.00 77.38 99 LEU A CA 1
ATOM 837 C C . LEU A 1 99 ? -0.350 -15.615 -11.636 1.00 77.38 99 LEU A C 1
ATOM 839 O O . LEU A 1 99 ? 0.560 -15.963 -12.390 1.00 77.38 99 LEU A O 1
ATOM 843 N N . LEU A 1 100 ? -0.401 -14.376 -11.137 1.00 81.06 100 LEU A N 1
ATOM 844 C CA . LEU A 1 100 ? 0.678 -1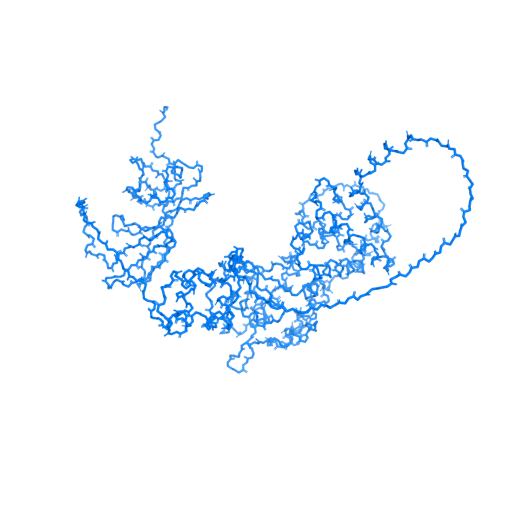3.404 -11.327 1.00 81.06 100 LEU A CA 1
ATOM 845 C C . LEU A 1 100 ? 1.967 -13.847 -10.627 1.00 81.06 100 LEU A C 1
ATOM 847 O O . LEU A 1 100 ? 3.037 -13.691 -11.216 1.00 81.06 100 LEU A O 1
ATOM 851 N N . LYS A 1 101 ? 1.873 -14.429 -9.425 1.00 79.69 101 LYS A N 1
ATOM 852 C CA . LYS A 1 101 ? 3.024 -14.998 -8.705 1.00 79.69 101 LYS A CA 1
ATOM 853 C C . LYS A 1 101 ? 3.614 -16.202 -9.449 1.00 79.69 101 LYS A C 1
ATOM 855 O O . LYS A 1 101 ? 4.826 -16.287 -9.624 1.00 79.69 101 LYS A O 1
ATOM 860 N N . GLU A 1 102 ? 2.764 -17.090 -9.964 1.00 75.75 102 GLU A N 1
ATOM 861 C CA . GLU A 1 102 ? 3.179 -18.317 -10.665 1.00 75.75 102 GLU A CA 1
ATOM 862 C C . GLU A 1 102 ? 3.854 -18.069 -12.015 1.00 75.75 102 GLU A C 1
ATOM 864 O O . GLU A 1 102 ? 4.737 -18.824 -12.419 1.00 75.75 102 GLU A O 1
ATOM 869 N N . ARG A 1 103 ? 3.453 -17.017 -12.738 1.00 68.25 103 ARG A N 1
ATOM 870 C CA . ARG A 1 103 ? 3.933 -16.766 -14.106 1.00 68.25 103 ARG A CA 1
ATOM 871 C C . ARG A 1 103 ? 5.437 -16.502 -14.203 1.00 68.25 103 ARG A C 1
ATOM 873 O O . ARG A 1 103 ? 5.936 -16.511 -15.322 1.00 68.25 103 ARG A O 1
ATOM 880 N N . GLN A 1 104 ? 6.139 -16.229 -13.097 1.00 57.69 104 GLN A N 1
ATOM 881 C CA . GLN A 1 104 ? 7.569 -15.860 -13.042 1.00 57.69 104 GLN A CA 1
ATOM 882 C C . GLN A 1 104 ? 7.984 -14.729 -14.013 1.00 57.69 104 GLN A C 1
ATOM 884 O O . GLN A 1 104 ? 9.166 -14.481 -14.241 1.00 57.69 104 GLN A O 1
ATOM 889 N N . VAL A 1 105 ? 7.017 -14.001 -14.578 1.00 62.28 105 VAL A N 1
ATOM 890 C CA . VAL A 1 105 ? 7.220 -12.873 -15.489 1.00 62.28 105 VAL A CA 1
ATOM 891 C C . VAL A 1 105 ? 6.861 -11.598 -14.746 1.00 62.28 105 VAL A C 1
ATOM 893 O O . VAL A 1 105 ? 5.822 -11.524 -14.091 1.00 62.28 105 VAL A O 1
ATOM 896 N N . ARG A 1 106 ? 7.704 -10.571 -14.889 1.00 71.31 106 ARG A N 1
ATOM 897 C CA . ARG A 1 106 ? 7.488 -9.250 -14.289 1.00 71.31 106 ARG A CA 1
ATOM 898 C C . ARG A 1 106 ? 6.124 -8.674 -14.717 1.00 71.31 106 ARG A C 1
ATOM 900 O O . ARG A 1 106 ? 5.936 -8.413 -15.909 1.00 71.31 106 ARG A O 1
ATOM 907 N N . PRO A 1 107 ? 5.189 -8.425 -13.783 1.00 77.81 107 PRO A N 1
ATOM 908 C CA . PRO A 1 107 ? 3.940 -7.750 -14.100 1.00 77.81 107 PRO A CA 1
ATOM 909 C C . PRO A 1 107 ? 4.168 -6.261 -14.370 1.00 77.81 107 PRO A C 1
ATOM 911 O O . PRO A 1 107 ? 5.106 -5.646 -13.857 1.00 77.81 107 PRO A O 1
ATOM 914 N N . SER A 1 108 ? 3.293 -5.674 -15.185 1.00 80.56 108 SER A N 1
ATOM 915 C CA . SER A 1 108 ? 3.239 -4.224 -15.359 1.00 80.56 108 SER A CA 1
ATOM 916 C C . SER A 1 108 ? 2.652 -3.556 -14.115 1.00 80.56 108 SER A C 1
ATOM 918 O O . SER A 1 108 ? 1.840 -4.155 -13.408 1.00 80.56 108 SER A O 1
ATOM 920 N N . GLU A 1 109 ? 2.997 -2.287 -13.890 1.00 82.06 109 GLU A N 1
ATOM 921 C CA . GLU A 1 109 ? 2.447 -1.475 -12.796 1.00 82.06 109 GLU A CA 1
ATOM 922 C C . GLU A 1 109 ? 0.913 -1.510 -12.762 1.00 82.06 109 GLU A C 1
ATOM 924 O O . GLU A 1 109 ? 0.315 -1.744 -11.717 1.00 82.06 109 GLU A O 1
ATOM 929 N N . SER A 1 110 ? 0.269 -1.365 -13.925 1.00 81.31 110 SER A N 1
ATOM 930 C CA . SER A 1 110 ? -1.193 -1.413 -14.033 1.00 81.31 110 SER A CA 1
ATOM 931 C C . SER A 1 110 ? -1.783 -2.746 -13.571 1.00 81.31 110 SER A C 1
ATOM 933 O O . SER A 1 110 ? -2.877 -2.750 -13.023 1.00 81.31 110 SER A O 1
ATOM 935 N N . LYS A 1 111 ? -1.087 -3.872 -13.785 1.00 82.25 111 LYS A N 1
ATOM 936 C CA . LYS A 1 111 ? -1.554 -5.193 -13.337 1.00 82.25 111 LYS A CA 1
ATOM 937 C C . LYS A 1 111 ? -1.467 -5.335 -11.828 1.00 82.25 111 LYS A C 1
ATOM 939 O O . LYS A 1 111 ? -2.376 -5.900 -11.232 1.00 82.25 111 LYS A O 1
ATOM 944 N N . ILE A 1 112 ? -0.403 -4.805 -11.225 1.00 83.00 112 ILE A N 1
ATOM 945 C CA . ILE A 1 112 ? -0.267 -4.768 -9.767 1.00 83.00 112 ILE A CA 1
ATOM 946 C C . ILE A 1 112 ? -1.381 -3.895 -9.190 1.00 83.00 112 ILE A C 1
ATOM 948 O O . ILE A 1 112 ? -2.124 -4.381 -8.353 1.00 83.00 112 ILE A O 1
ATOM 952 N N . LYS A 1 113 ? -1.588 -2.678 -9.714 1.00 84.12 113 LYS A N 1
ATOM 953 C CA . LYS A 1 113 ? -2.652 -1.765 -9.256 1.00 84.12 113 LYS A CA 1
ATOM 954 C C . LYS A 1 113 ? -4.077 -2.302 -9.442 1.00 84.12 113 LYS A C 1
ATOM 956 O O . LYS A 1 113 ? -4.976 -1.860 -8.746 1.00 84.12 113 LYS A O 1
ATOM 961 N N . GLU A 1 114 ? -4.310 -3.207 -10.394 1.00 82.88 114 GLU A N 1
ATOM 962 C CA . GLU A 1 114 ? -5.630 -3.828 -10.601 1.00 82.88 114 GLU A CA 1
ATOM 963 C C . GLU A 1 114 ? -5.859 -5.055 -9.702 1.00 82.88 114 GLU A C 1
ATOM 965 O O . GLU A 1 114 ? -7.002 -5.416 -9.423 1.00 82.88 114 GLU A O 1
ATOM 970 N N . CYS A 1 115 ? -4.786 -5.740 -9.299 1.00 83.88 115 CYS A N 1
ATOM 971 C CA . CYS A 1 115 ? -4.884 -7.011 -8.581 1.00 83.88 115 CYS A CA 1
ATOM 972 C C . CYS A 1 115 ? -4.600 -6.876 -7.087 1.00 83.88 115 CYS A C 1
ATOM 974 O O . CYS A 1 115 ? -5.226 -7.587 -6.313 1.00 83.88 115 CYS A O 1
ATOM 976 N N . VAL A 1 116 ? -3.670 -6.005 -6.700 1.00 88.56 116 VAL A N 1
ATOM 977 C CA . VAL A 1 116 ? -3.201 -5.795 -5.326 1.00 88.56 116 VAL A CA 1
ATOM 978 C C . VAL A 1 116 ? -3.867 -4.546 -4.770 1.00 88.56 116 VAL A C 1
ATOM 980 O O . VAL A 1 116 ? -3.728 -3.471 -5.353 1.00 88.56 116 VAL A O 1
ATOM 983 N N . ASP A 1 117 ? -4.570 -4.700 -3.653 1.00 90.75 117 ASP A N 1
ATOM 984 C CA . ASP A 1 117 ? -5.201 -3.591 -2.943 1.00 90.75 117 ASP A CA 1
ATOM 985 C C . ASP A 1 117 ? -4.171 -2.862 -2.067 1.00 90.75 117 ASP A C 1
ATOM 987 O O . ASP A 1 117 ? -3.946 -1.657 -2.209 1.00 90.75 117 ASP A O 1
ATOM 991 N N . TYR A 1 118 ? -3.468 -3.621 -1.223 1.00 94.00 118 TYR A N 1
ATOM 992 C CA . TYR A 1 118 ? -2.414 -3.139 -0.332 1.00 94.00 118 TYR A CA 1
ATOM 993 C C . TYR A 1 118 ? -1.435 -4.265 0.036 1.00 94.00 118 TYR A C 1
ATOM 995 O O . TYR A 1 118 ? -1.538 -5.399 -0.438 1.00 94.00 118 TYR A O 1
ATOM 1003 N N . VAL A 1 119 ? -0.442 -3.927 0.850 1.00 95.12 119 VAL A N 1
ATOM 1004 C CA . VAL A 1 119 ? 0.487 -4.864 1.482 1.00 95.12 119 VAL A CA 1
ATOM 1005 C C . VAL A 1 119 ? 0.352 -4.761 2.990 1.00 95.12 119 VAL A C 1
ATOM 1007 O O . VAL A 1 119 ? 0.301 -3.652 3.517 1.00 95.12 119 VAL A O 1
ATOM 1010 N N . GLU A 1 120 ? 0.380 -5.906 3.662 1.00 92.31 120 GLU A N 1
ATOM 1011 C CA . GLU A 1 120 ? 0.625 -5.985 5.102 1.00 92.31 120 GLU A CA 1
ATOM 1012 C C . GLU A 1 120 ? 2.066 -6.418 5.353 1.00 92.31 120 GLU A C 1
ATOM 1014 O O . GLU A 1 120 ? 2.583 -7.332 4.702 1.00 92.31 120 GLU A O 1
ATOM 1019 N N . LEU A 1 121 ? 2.717 -5.775 6.313 1.00 90.94 121 LEU A N 1
ATOM 1020 C CA . LEU A 1 121 ? 3.927 -6.308 6.921 1.00 90.94 121 LEU A CA 1
ATOM 1021 C C . LEU A 1 121 ? 3.550 -7.315 8.013 1.00 90.94 121 LEU A C 1
ATOM 1023 O O . LEU A 1 121 ? 2.410 -7.339 8.482 1.00 90.94 121 LEU A O 1
ATOM 1027 N N . ASP A 1 122 ? 4.504 -8.124 8.468 1.00 84.50 122 ASP A N 1
ATOM 1028 C CA . ASP A 1 122 ? 4.329 -8.826 9.742 1.00 84.50 122 ASP A CA 1
ATOM 1029 C C . ASP A 1 122 ? 3.974 -7.821 10.851 1.00 84.50 122 ASP A C 1
ATOM 1031 O O . ASP A 1 122 ? 4.595 -6.764 10.955 1.00 84.50 122 ASP A O 1
ATOM 1035 N N . GLU A 1 123 ? 2.991 -8.149 11.697 1.00 77.81 123 GLU A N 1
ATOM 1036 C CA . GLU A 1 123 ? 2.508 -7.226 12.741 1.00 77.81 123 GLU A CA 1
ATOM 1037 C C . GLU A 1 123 ? 3.637 -6.787 13.685 1.00 77.81 123 GLU A C 1
ATOM 1039 O O . GLU A 1 123 ? 3.745 -5.607 14.001 1.00 77.81 123 GLU A O 1
ATOM 1044 N N . ASP A 1 124 ? 4.540 -7.702 14.061 1.00 75.50 124 ASP A N 1
ATOM 1045 C CA . ASP A 1 124 ? 5.701 -7.372 14.898 1.00 75.50 124 ASP A CA 1
ATOM 1046 C C . ASP A 1 124 ? 6.648 -6.373 14.199 1.00 75.50 124 ASP A C 1
ATOM 1048 O O . ASP A 1 124 ? 7.256 -5.530 14.854 1.00 75.50 124 ASP A O 1
ATOM 1052 N N . LEU A 1 125 ? 6.797 -6.464 12.869 1.00 83.69 125 LEU A N 1
ATOM 1053 C CA . LEU A 1 125 ? 7.622 -5.536 12.091 1.00 83.69 125 LEU A CA 1
ATOM 1054 C C . LEU A 1 125 ? 6.950 -4.170 11.992 1.00 83.69 125 LEU A C 1
ATOM 1056 O O . LEU A 1 125 ? 7.615 -3.150 12.158 1.00 83.69 125 LEU A O 1
ATOM 1060 N N . PHE A 1 126 ? 5.643 -4.149 11.731 1.00 84.38 126 PHE A N 1
ATOM 1061 C CA . PHE A 1 126 ? 4.887 -2.906 11.692 1.00 84.38 126 PHE A CA 1
ATOM 1062 C C . PHE A 1 126 ? 4.922 -2.203 13.055 1.00 84.38 126 PHE A C 1
ATOM 1064 O O . PHE A 1 126 ? 5.226 -1.016 13.113 1.00 84.38 126 PHE A O 1
ATOM 1071 N N . PHE A 1 127 ? 4.754 -2.949 14.152 1.00 77.06 127 PHE A N 1
ATOM 1072 C CA . PHE A 1 127 ? 4.946 -2.456 15.516 1.00 77.06 127 PHE A CA 1
ATOM 1073 C C . PHE A 1 127 ? 6.349 -1.866 15.736 1.00 77.06 127 PHE A C 1
ATOM 1075 O O . PHE A 1 127 ? 6.486 -0.749 16.223 1.00 77.06 127 PHE A O 1
ATOM 1082 N N . LEU A 1 128 ? 7.418 -2.546 15.309 1.00 75.31 128 LEU A N 1
ATOM 1083 C CA . LEU A 1 128 ? 8.768 -1.969 15.388 1.00 75.31 128 LEU A CA 1
ATOM 1084 C C . LEU A 1 128 ? 8.902 -0.660 14.593 1.00 75.31 128 LEU A C 1
ATOM 1086 O O . LEU A 1 128 ? 9.694 0.203 14.969 1.00 75.31 128 LEU A O 1
ATOM 1090 N N . MET A 1 129 ? 8.144 -0.496 13.507 1.00 81.94 129 MET A N 1
ATOM 1091 C CA . MET A 1 129 ? 8.106 0.747 12.738 1.00 81.94 129 MET A CA 1
ATOM 1092 C C . MET A 1 129 ? 7.263 1.848 13.391 1.00 81.94 129 MET A C 1
ATOM 1094 O O . MET A 1 129 ? 7.440 3.003 13.003 1.00 81.94 129 MET A O 1
ATOM 1098 N N . THR A 1 130 ? 6.402 1.549 14.374 1.00 73.94 130 THR A N 1
ATOM 1099 C CA . THR A 1 130 ? 5.713 2.576 15.182 1.00 73.94 130 THR A CA 1
ATOM 1100 C C . THR A 1 130 ? 6.601 3.113 16.306 1.00 73.94 130 THR A C 1
ATOM 1102 O O . THR A 1 130 ? 6.446 4.268 16.703 1.00 73.94 130 THR A O 1
ATOM 1105 N N . LEU A 1 131 ? 7.606 2.345 16.739 1.00 72.38 131 LEU A N 1
ATOM 1106 C CA . LEU A 1 131 ? 8.566 2.769 17.758 1.00 72.38 131 LEU A CA 1
ATOM 1107 C C . LEU A 1 131 ? 9.723 3.603 17.170 1.00 72.38 131 LEU A C 1
ATOM 1109 O O . LEU A 1 131 ? 10.406 3.139 16.249 1.00 72.38 131 LEU A O 1
ATOM 1113 N N . PRO A 1 132 ? 10.052 4.777 17.744 1.00 75.06 132 PRO A N 1
ATOM 1114 C CA . PRO A 1 132 ? 11.186 5.595 17.298 1.00 75.06 132 PRO A CA 1
ATOM 1115 C C . PRO A 1 132 ? 12.528 4.836 17.291 1.00 75.06 132 PRO A C 1
ATOM 1117 O O . PRO A 1 132 ? 13.308 4.899 16.332 1.00 75.06 132 PRO A O 1
ATOM 1120 N N . SER A 1 133 ? 12.796 4.050 18.337 1.00 73.25 133 SER A N 1
ATOM 1121 C CA . SER A 1 133 ? 14.012 3.234 18.479 1.00 73.25 133 SER A CA 1
ATOM 1122 C C . SER A 1 133 ? 14.082 2.087 17.460 1.00 73.25 133 SER A C 1
ATOM 1124 O O . SER A 1 133 ? 15.153 1.806 16.901 1.00 73.25 133 SER A O 1
ATOM 1126 N N . GLY A 1 134 ? 12.934 1.474 17.158 1.00 73.69 134 GLY A N 1
ATOM 1127 C CA . GLY A 1 134 ? 12.788 0.445 16.132 1.00 73.69 134 GLY A CA 1
ATOM 1128 C C . GLY A 1 134 ? 13.051 1.010 14.739 1.00 73.69 134 GLY A C 1
ATOM 1129 O O . GLY A 1 134 ? 13.921 0.499 14.027 1.00 73.69 134 GLY A O 1
ATOM 1130 N N . ARG A 1 135 ? 12.427 2.145 14.389 1.00 83.88 135 ARG A N 1
ATOM 1131 C CA . ARG A 1 135 ? 12.704 2.870 13.136 1.00 83.88 135 ARG A CA 1
ATOM 1132 C C . ARG A 1 135 ? 14.185 3.173 12.967 1.00 83.88 135 ARG A C 1
ATOM 1134 O O . ARG A 1 135 ? 14.734 2.937 11.893 1.00 83.88 135 ARG A O 1
ATOM 1141 N N . SER A 1 136 ? 14.852 3.662 14.012 1.00 80.81 136 SER A N 1
ATOM 1142 C CA . SER A 1 136 ? 16.279 3.977 13.924 1.00 80.81 136 SER A CA 1
ATOM 1143 C C . SER A 1 136 ? 17.169 2.763 13.705 1.00 80.81 136 SER A C 1
ATOM 1145 O O . SER A 1 136 ? 18.100 2.828 12.899 1.00 80.81 136 SER A O 1
ATOM 1147 N N . SER A 1 137 ? 16.878 1.659 14.388 1.00 77.56 137 SER A N 1
ATOM 1148 C CA . SER A 1 137 ? 17.616 0.405 14.218 1.00 77.56 137 SER A CA 1
ATOM 1149 C C . SER A 1 137 ? 17.441 -0.150 12.800 1.00 77.56 137 SER A C 1
ATOM 1151 O O . SER A 1 137 ? 18.426 -0.458 12.130 1.00 77.56 137 SER A O 1
ATOM 1153 N N . LEU A 1 138 ? 16.203 -0.168 12.294 1.00 83.44 138 LEU A N 1
ATOM 1154 C CA . LEU A 1 138 ? 15.881 -0.637 10.943 1.00 83.44 138 LEU A CA 1
ATOM 1155 C C . LEU A 1 138 ? 16.483 0.267 9.853 1.00 83.44 138 LEU A C 1
ATOM 1157 O O . LEU A 1 138 ? 17.070 -0.235 8.894 1.00 83.44 138 LEU A O 1
ATOM 1161 N N . LYS A 1 139 ? 16.400 1.601 9.996 1.00 88.56 139 LYS A N 1
ATOM 1162 C CA . LYS A 1 139 ? 17.026 2.549 9.054 1.00 88.56 139 LYS A CA 1
ATOM 1163 C C . LYS A 1 139 ? 18.539 2.350 8.994 1.00 88.56 139 LYS A C 1
ATOM 1165 O O . LYS A 1 139 ? 19.094 2.334 7.897 1.00 88.56 139 LYS A O 1
ATOM 1170 N N . ARG A 1 140 ? 19.202 2.186 10.147 1.00 84.75 140 ARG A N 1
ATOM 1171 C CA . ARG A 1 140 ? 20.653 1.957 10.215 1.00 84.75 140 ARG A CA 1
ATOM 1172 C C . ARG A 1 140 ? 21.053 0.696 9.451 1.00 84.75 140 ARG A C 1
ATOM 1174 O O . ARG A 1 140 ? 21.883 0.793 8.552 1.00 84.75 140 ARG A O 1
ATOM 1181 N N . ALA A 1 141 ? 20.384 -0.426 9.718 1.00 84.75 141 ALA A N 1
ATOM 1182 C CA . ALA A 1 141 ? 20.638 -1.698 9.042 1.00 84.75 141 ALA A CA 1
ATOM 1183 C C . ALA A 1 141 ? 20.523 -1.591 7.509 1.00 84.75 141 ALA A C 1
ATOM 1185 O O . ALA A 1 141 ? 21.370 -2.101 6.772 1.00 84.75 141 ALA A O 1
ATOM 1186 N N . LEU A 1 142 ? 19.507 -0.876 7.012 1.00 89.81 142 LEU A N 1
ATOM 1187 C CA . LEU A 1 142 ? 19.314 -0.657 5.574 1.00 89.81 142 LEU A CA 1
ATOM 1188 C C . LEU A 1 142 ? 20.389 0.257 4.971 1.00 89.81 142 LEU A C 1
ATOM 1190 O O . LEU A 1 142 ? 20.897 -0.016 3.883 1.00 89.81 142 LEU A O 1
ATOM 1194 N N . LEU A 1 143 ? 20.736 1.350 5.651 1.00 88.75 143 LEU A N 1
ATOM 1195 C CA . LEU A 1 143 ? 21.693 2.333 5.144 1.00 88.75 143 LEU A CA 1
ATOM 1196 C C . LEU A 1 143 ? 23.123 1.784 5.117 1.00 88.75 143 LEU A C 1
ATOM 1198 O O . LEU A 1 143 ? 23.823 1.995 4.127 1.00 88.75 143 LEU A O 1
ATOM 1202 N N . GLU A 1 144 ? 23.541 1.049 6.146 1.00 87.00 144 GLU A N 1
ATOM 1203 C CA . GLU A 1 144 ? 24.884 0.457 6.223 1.00 87.00 144 GLU A CA 1
ATOM 1204 C C . GLU A 1 144 ? 25.113 -0.616 5.150 1.00 87.00 144 GLU A C 1
ATOM 1206 O O . GLU A 1 144 ? 26.209 -0.716 4.602 1.00 87.00 144 GLU A O 1
ATOM 1211 N N . ASN A 1 145 ? 24.073 -1.378 4.792 1.00 85.38 145 ASN A N 1
ATOM 1212 C CA . ASN A 1 145 ? 24.204 -2.505 3.865 1.00 85.38 145 ASN A CA 1
ATOM 1213 C C . ASN A 1 145 ? 23.877 -2.181 2.401 1.00 85.38 145 ASN A C 1
ATOM 1215 O O . ASN A 1 145 ? 24.352 -2.881 1.502 1.00 85.38 145 ASN A O 1
ATOM 1219 N N . TYR A 1 146 ? 23.056 -1.157 2.138 1.00 86.44 146 TYR A N 1
ATOM 1220 C CA . TYR A 1 146 ? 22.515 -0.898 0.794 1.00 86.44 146 TYR A CA 1
ATOM 1221 C C . TYR A 1 146 ? 22.753 0.523 0.273 1.00 86.44 146 TYR A C 1
ATOM 1223 O O . TYR A 1 146 ? 22.369 0.810 -0.863 1.00 86.44 146 TYR A O 1
ATOM 1231 N N . SER A 1 147 ? 23.388 1.409 1.045 1.00 82.31 147 SER A N 1
ATOM 1232 C CA . SER A 1 147 ? 23.770 2.747 0.577 1.00 82.31 147 SER A CA 1
ATOM 1233 C C . SER A 1 147 ? 25.282 2.872 0.365 1.00 82.31 147 SER A C 1
ATOM 1235 O O . SER A 1 147 ? 26.069 2.082 0.876 1.00 82.31 147 SER A O 1
ATOM 1237 N N . ALA A 1 148 ? 25.697 3.880 -0.405 1.00 79.31 148 ALA A N 1
ATOM 1238 C CA . ALA A 1 148 ? 27.108 4.245 -0.582 1.00 79.31 148 ALA A CA 1
ATOM 1239 C C . ALA A 1 148 ? 27.481 5.504 0.228 1.00 79.31 148 ALA A C 1
ATOM 1241 O O . ALA A 1 148 ? 28.368 6.266 -0.162 1.00 79.31 148 ALA A O 1
ATOM 1242 N N . LEU A 1 149 ? 26.742 5.770 1.308 1.00 84.31 149 LEU A N 1
ATOM 1243 C CA . LEU A 1 149 ? 26.898 6.964 2.131 1.00 84.31 149 LEU A CA 1
ATOM 1244 C C . LEU A 1 149 ? 28.065 6.830 3.118 1.00 84.31 149 LEU A C 1
ATOM 1246 O O . LEU A 1 149 ? 28.503 5.734 3.455 1.00 84.31 149 LEU A O 1
ATOM 1250 N N . THR A 1 150 ? 28.572 7.970 3.589 1.00 85.75 150 THR A N 1
ATOM 1251 C CA . THR A 1 150 ? 29.558 8.011 4.675 1.00 85.75 150 THR A CA 1
ATOM 1252 C C . THR A 1 150 ? 28.900 7.683 6.013 1.00 85.75 150 THR A C 1
ATOM 1254 O O . THR A 1 150 ? 27.712 7.937 6.198 1.00 85.75 150 THR A O 1
ATOM 1257 N N . GLU A 1 151 ? 29.678 7.184 6.974 1.00 83.62 151 GLU A N 1
ATOM 1258 C CA . GLU A 1 151 ? 29.198 6.843 8.323 1.00 83.62 151 GLU A CA 1
ATOM 1259 C C . GLU A 1 151 ? 28.524 8.032 9.034 1.00 83.62 151 GLU A C 1
ATOM 1261 O O . GLU A 1 151 ? 27.474 7.877 9.649 1.00 83.62 151 GLU A O 1
ATOM 1266 N N . GLU A 1 152 ? 29.052 9.246 8.847 1.00 83.19 152 GLU A N 1
ATOM 1267 C CA . GLU A 1 152 ? 28.430 10.492 9.319 1.00 83.19 152 GLU A CA 1
ATOM 1268 C C . GLU A 1 152 ? 27.022 10.684 8.733 1.00 83.19 152 GLU A C 1
ATOM 1270 O O . GLU A 1 152 ? 26.063 10.930 9.465 1.00 83.19 152 GLU A O 1
ATOM 1275 N N . LYS A 1 153 ? 26.864 10.493 7.415 1.00 84.25 153 LYS A N 1
ATOM 1276 C CA . LYS A 1 153 ? 25.572 10.657 6.742 1.00 84.25 153 LYS A CA 1
ATOM 1277 C C . LYS A 1 153 ? 24.588 9.540 7.083 1.00 84.25 153 LYS A C 1
ATOM 1279 O O . LYS A 1 153 ? 23.387 9.788 7.155 1.00 84.25 153 LYS A O 1
ATOM 1284 N N . ILE A 1 154 ? 25.089 8.327 7.305 1.00 83.50 154 ILE A N 1
ATOM 1285 C CA . ILE A 1 154 ? 24.298 7.207 7.823 1.00 83.50 154 ILE A CA 1
ATOM 1286 C C . ILE A 1 154 ? 23.787 7.548 9.221 1.00 83.50 154 ILE A C 1
ATOM 1288 O O . ILE A 1 154 ? 22.599 7.381 9.470 1.00 83.50 154 ILE A O 1
ATOM 1292 N N . GLY A 1 155 ? 24.638 8.088 10.100 1.00 78.38 155 GLY A N 1
ATOM 1293 C CA . GLY A 1 155 ? 24.246 8.555 11.428 1.00 78.38 155 GLY A CA 1
ATOM 1294 C C . GLY A 1 155 ? 23.079 9.542 11.380 1.00 78.38 155 GLY A C 1
ATOM 1295 O O . GLY A 1 155 ? 22.064 9.300 12.027 1.00 78.38 155 GLY A O 1
ATOM 1296 N N . GLU A 1 156 ? 23.190 10.586 10.552 1.00 83.62 156 GLU A N 1
ATOM 1297 C CA . GLU A 1 156 ? 22.138 11.599 10.368 1.00 83.62 156 GLU A CA 1
ATOM 1298 C C . GLU A 1 156 ? 20.811 11.030 9.842 1.00 83.62 156 GLU A C 1
ATOM 1300 O O . GLU A 1 156 ? 19.738 11.462 10.255 1.00 83.62 156 GLU A O 1
ATOM 1305 N N . LEU A 1 157 ? 20.860 10.101 8.881 1.00 82.44 157 LEU A N 1
ATOM 1306 C CA . LEU A 1 157 ? 19.654 9.559 8.242 1.00 82.44 157 LEU A CA 1
ATOM 1307 C C . LEU A 1 157 ? 19.030 8.397 9.021 1.00 82.44 157 LEU A C 1
ATOM 1309 O O . LEU A 1 157 ? 17.837 8.135 8.868 1.00 82.44 157 LEU A O 1
ATOM 1313 N N . ALA A 1 158 ? 19.827 7.685 9.817 1.00 77.56 158 ALA A N 1
ATOM 1314 C CA . ALA A 1 158 ? 19.368 6.571 10.633 1.00 77.56 158 ALA A CA 1
ATOM 1315 C C . ALA A 1 158 ? 18.669 7.042 11.908 1.00 77.56 158 ALA A C 1
ATOM 1317 O O . ALA A 1 158 ? 17.802 6.337 12.420 1.00 77.56 158 ALA A O 1
ATOM 1318 N N . THR A 1 159 ? 19.010 8.216 12.441 1.00 76.56 159 THR A N 1
ATOM 1319 C CA . THR A 1 159 ? 18.254 8.807 13.549 1.00 76.56 159 THR A CA 1
ATOM 1320 C C . THR A 1 159 ? 16.858 9.189 13.074 1.00 76.56 159 THR A C 1
ATOM 1322 O O . THR A 1 159 ? 16.706 9.976 12.141 1.00 76.56 159 THR A O 1
ATOM 1325 N N . SER A 1 160 ? 15.835 8.609 13.701 1.00 60.72 160 SER A N 1
ATOM 1326 C CA . SER A 1 160 ? 14.455 9.040 13.521 1.00 60.72 160 SER A CA 1
ATOM 1327 C C . SER A 1 160 ? 14.347 10.505 13.978 1.00 60.72 160 SER A C 1
ATOM 1329 O O . SER A 1 160 ? 14.935 10.883 14.989 1.00 60.72 160 SER A O 1
ATOM 1331 N N . LYS A 1 161 ? 13.670 11.359 13.215 1.00 65.25 161 LYS A N 1
ATOM 1332 C CA . LYS A 1 161 ? 13.468 12.795 13.453 1.00 65.25 161 LYS A CA 1
ATOM 1333 C C . LYS A 1 161 ? 12.821 13.054 14.814 1.00 65.25 161 LYS A C 1
ATOM 1335 O O . LYS A 1 161 ? 13.049 14.098 15.410 1.00 65.25 161 LYS A O 1
ATOM 1340 N N . ASP A 1 162 ? 12.068 12.084 15.308 1.00 60.47 162 ASP A N 1
ATOM 1341 C CA . ASP A 1 162 ? 11.406 12.061 16.605 1.00 60.47 162 ASP A CA 1
ATOM 1342 C C . ASP A 1 162 ? 12.205 11.339 17.710 1.00 60.47 162 ASP A C 1
ATOM 1344 O O . ASP A 1 162 ? 11.889 11.509 18.881 1.00 60.47 162 ASP A O 1
ATOM 1348 N N . ASN A 1 163 ? 13.322 10.662 17.393 1.00 51.72 163 ASN A N 1
ATOM 1349 C CA . ASN A 1 163 ? 14.306 10.220 18.404 1.00 51.72 163 ASN A CA 1
ATOM 1350 C C . ASN A 1 163 ? 15.059 11.398 19.057 1.00 51.72 163 ASN A C 1
ATOM 1352 O O . ASN A 1 163 ? 15.949 11.188 19.880 1.00 51.72 163 ASN A O 1
ATOM 1356 N N . ALA A 1 164 ? 14.745 12.638 18.677 1.00 45.09 164 ALA A N 1
ATOM 1357 C CA . ALA A 1 164 ? 15.456 13.831 19.104 1.00 45.09 164 ALA A CA 1
ATOM 1358 C C . ALA A 1 164 ? 14.526 15.010 19.425 1.00 45.09 164 ALA A C 1
ATOM 1360 O O . ALA A 1 164 ? 14.828 16.146 19.062 1.00 45.09 164 ALA A O 1
ATOM 1361 N N . ILE A 1 165 ? 13.448 14.774 20.179 1.00 44.22 165 ILE A N 1
ATOM 1362 C CA . ILE A 1 165 ? 12.969 15.812 21.098 1.00 44.22 165 ILE A CA 1
ATOM 1363 C C . ILE A 1 165 ? 12.792 15.192 22.478 1.00 44.22 165 ILE A C 1
ATOM 1365 O O . ILE A 1 165 ? 11.734 14.675 22.823 1.00 44.22 165 ILE A O 1
ATOM 1369 N N . ASP A 1 166 ? 13.837 15.310 23.297 1.00 44.31 166 ASP A N 1
ATOM 1370 C CA . ASP A 1 166 ? 13.666 15.329 24.742 1.00 44.31 166 ASP A CA 1
ATOM 1371 C C . ASP A 1 166 ? 12.823 16.566 25.099 1.00 44.31 166 ASP A C 1
ATOM 1373 O O . ASP A 1 166 ? 13.333 17.644 25.425 1.00 44.31 166 ASP A O 1
ATOM 1377 N N . LYS A 1 167 ? 11.496 16.417 24.994 1.00 43.50 167 LYS A N 1
ATOM 1378 C CA . LYS A 1 167 ? 10.539 17.429 25.435 1.00 43.50 167 LYS A CA 1
ATOM 1379 C C . LYS A 1 167 ? 10.637 17.631 26.940 1.00 43.50 167 LYS A C 1
ATOM 1381 O O . LYS A 1 167 ? 10.050 18.587 27.414 1.00 43.50 167 LYS A O 1
ATOM 1386 N N . SER A 1 168 ? 11.380 16.826 27.710 1.00 37.50 168 SER A N 1
ATOM 1387 C CA . SER A 1 168 ? 11.514 17.065 29.147 1.00 37.50 168 SER A CA 1
ATOM 1388 C C . SER A 1 168 ? 12.179 18.407 29.435 1.00 37.50 168 SER A C 1
ATOM 1390 O O . SER A 1 168 ? 11.794 19.051 30.401 1.00 37.50 168 SER A O 1
ATOM 1392 N N . ILE A 1 169 ? 13.096 18.895 28.587 1.00 41.59 169 ILE A N 1
ATOM 1393 C CA . ILE A 1 169 ? 13.758 20.196 28.784 1.00 41.59 169 ILE A CA 1
ATOM 1394 C C . ILE A 1 169 ? 12.822 21.353 28.418 1.00 41.59 169 ILE A C 1
ATOM 1396 O O . ILE A 1 169 ? 12.743 22.331 29.164 1.00 41.59 169 ILE A O 1
ATOM 1400 N N . GLU A 1 170 ? 12.101 21.241 27.300 1.00 43.78 170 GLU A N 1
ATOM 1401 C CA . GLU A 1 170 ? 11.154 22.260 26.833 1.00 43.78 170 GLU A CA 1
ATOM 1402 C C . GLU A 1 170 ? 9.895 22.287 27.714 1.00 43.78 170 GLU A C 1
ATOM 1404 O O . GLU A 1 170 ? 9.515 23.351 28.192 1.00 43.78 170 GLU A O 1
ATOM 1409 N N . ALA A 1 171 ? 9.366 21.119 28.087 1.00 38.47 171 ALA A N 1
ATOM 1410 C CA . ALA A 1 171 ? 8.300 20.948 29.068 1.00 38.47 171 ALA A CA 1
ATOM 1411 C C . ALA A 1 171 ? 8.742 21.331 30.487 1.00 38.47 171 ALA A C 1
ATOM 1413 O O . ALA A 1 171 ? 7.944 21.916 31.203 1.00 38.47 171 ALA A O 1
ATOM 1414 N N . LEU A 1 172 ? 9.994 21.105 30.923 1.00 40.50 172 LEU A N 1
ATOM 1415 C CA . LEU A 1 172 ? 10.497 21.640 32.204 1.00 40.50 172 LEU A CA 1
ATOM 1416 C C . LEU A 1 172 ? 10.636 23.158 32.161 1.00 40.50 172 LEU A C 1
ATOM 1418 O O . LEU A 1 172 ? 10.410 23.813 33.178 1.00 40.50 172 LEU A O 1
ATOM 1422 N N . ALA A 1 173 ? 11.047 23.728 31.028 1.00 41.06 173 ALA A N 1
ATOM 1423 C CA . ALA A 1 173 ? 11.135 25.172 30.852 1.00 41.06 173 ALA A CA 1
ATOM 1424 C C . ALA A 1 173 ? 9.737 25.808 30.830 1.00 41.06 173 ALA A C 1
ATOM 1426 O O . ALA A 1 173 ? 9.523 26.832 31.479 1.00 41.06 173 ALA A O 1
ATOM 1427 N N . GLU A 1 174 ? 8.779 25.172 30.161 1.00 42.75 174 GLU A N 1
ATOM 1428 C CA . GLU A 1 174 ? 7.381 25.584 30.076 1.00 42.75 174 GLU A CA 1
ATOM 1429 C C . GLU A 1 174 ? 6.651 25.386 31.412 1.00 42.75 174 GLU A C 1
ATOM 1431 O O . GLU A 1 174 ? 6.004 26.305 31.901 1.00 42.75 174 GLU A O 1
ATOM 1436 N N . TYR A 1 175 ? 6.887 24.276 32.109 1.00 39.22 175 TYR A N 1
ATOM 1437 C CA . TYR A 1 175 ? 6.415 24.009 33.471 1.00 39.22 175 TYR A CA 1
ATOM 1438 C C . TYR A 1 175 ? 6.982 25.005 34.493 1.00 39.22 175 TYR A C 1
ATOM 1440 O O . TYR A 1 175 ? 6.245 25.548 35.315 1.00 39.22 175 TYR A O 1
ATOM 1448 N N . LYS A 1 176 ? 8.280 25.334 34.422 1.00 43.34 176 LYS A N 1
ATOM 1449 C CA . LYS A 1 176 ? 8.893 26.383 35.263 1.00 43.34 176 LYS A CA 1
ATOM 1450 C C . LYS A 1 176 ? 8.337 27.773 34.947 1.00 43.34 176 LYS A C 1
ATOM 1452 O O . LYS A 1 176 ? 8.249 28.614 35.842 1.00 43.34 176 LYS A O 1
ATOM 1457 N N . LYS A 1 177 ? 7.948 28.019 33.695 1.00 42.72 177 LYS A N 1
ATOM 1458 C CA . LYS A 1 177 ? 7.298 29.258 33.249 1.00 42.72 177 LYS A CA 1
ATOM 1459 C C . LYS A 1 177 ? 5.857 29.349 33.767 1.00 42.72 177 LYS A C 1
ATOM 1461 O O . LYS A 1 177 ? 5.481 30.391 34.286 1.00 42.72 177 LYS A O 1
ATOM 1466 N N . ILE A 1 178 ? 5.113 28.243 33.747 1.00 43.38 178 ILE A N 1
ATOM 1467 C CA . ILE A 1 178 ? 3.765 28.110 34.328 1.00 43.38 178 ILE A CA 1
ATOM 1468 C C . ILE A 1 178 ? 3.798 28.301 35.854 1.00 43.38 178 ILE A C 1
ATOM 1470 O O . ILE A 1 178 ? 2.959 29.005 36.404 1.00 43.38 178 ILE A O 1
ATOM 1474 N N . LEU A 1 179 ? 4.810 27.757 36.538 1.00 38.53 179 LEU A N 1
ATOM 1475 C CA . LEU A 1 179 ? 5.011 27.933 37.984 1.00 38.53 179 LEU A CA 1
ATOM 1476 C C . LEU A 1 179 ? 5.410 29.360 38.399 1.00 38.53 179 LEU A C 1
ATOM 1478 O O . LEU A 1 179 ? 5.309 29.694 39.578 1.00 38.53 179 LEU A O 1
ATOM 1482 N N . SER A 1 180 ? 5.902 30.187 37.471 1.00 47.16 180 SER A N 1
ATOM 1483 C CA . SER A 1 180 ? 6.416 31.535 37.766 1.00 47.16 180 SER A CA 1
ATOM 1484 C C . SER A 1 180 ? 5.510 32.678 37.304 1.00 47.16 180 SER A C 1
ATOM 1486 O O . SER A 1 180 ? 5.778 33.828 37.655 1.00 47.16 180 SER A O 1
ATOM 1488 N N . SER A 1 181 ? 4.423 32.396 36.584 1.00 38.56 181 SER A N 1
ATOM 1489 C CA . SER A 1 181 ? 3.416 33.395 36.216 1.00 38.56 181 SER A CA 1
ATOM 1490 C C . SER A 1 181 ? 2.051 33.048 36.812 1.00 38.56 181 SER A C 1
ATOM 1492 O O . SER A 1 181 ? 1.343 32.183 36.302 1.00 38.56 181 SER A O 1
ATOM 1494 N N . GLU A 1 182 ? 1.669 33.745 37.882 1.00 40.19 182 GLU A N 1
ATOM 1495 C CA . GLU A 1 182 ? 0.307 33.721 38.420 1.00 40.19 182 GLU A CA 1
ATOM 1496 C C . GLU A 1 182 ? -0.685 34.408 37.453 1.00 40.19 182 GLU A C 1
ATOM 1498 O O . GLU A 1 182 ? -0.483 35.556 37.063 1.00 40.19 182 GLU A O 1
ATOM 1503 N N . ASN A 1 183 ? -1.780 33.696 37.150 1.00 36.03 183 ASN A N 1
ATOM 1504 C CA . ASN A 1 183 ? -3.104 34.145 36.675 1.00 36.03 183 ASN A CA 1
ATOM 1505 C C . ASN A 1 183 ? -3.223 34.972 35.369 1.00 36.03 183 ASN A C 1
ATOM 1507 O O . ASN A 1 183 ? -3.075 36.188 35.375 1.00 36.03 183 ASN A O 1
ATOM 1511 N N . GLU A 1 184 ? -3.710 34.346 34.287 1.00 29.42 184 GLU A N 1
ATOM 1512 C CA . GLU A 1 184 ? -5.114 34.480 33.825 1.00 29.42 184 GLU A CA 1
ATOM 1513 C C . GLU A 1 184 ? -5.440 33.521 32.651 1.00 29.42 184 GLU A C 1
ATOM 1515 O O . GLU A 1 184 ? -4.548 33.181 31.872 1.00 29.42 184 GLU A O 1
ATOM 1520 N N . PRO A 1 185 ? -6.711 33.091 32.487 1.00 46.22 185 PRO A N 1
ATOM 1521 C CA . PRO A 1 185 ? -7.128 32.130 31.468 1.00 46.22 185 PRO A CA 1
ATOM 1522 C C . PRO A 1 185 ? -7.644 32.823 30.198 1.00 46.22 185 PRO A C 1
ATOM 1524 O O . PRO A 1 185 ? -8.458 33.742 30.288 1.00 46.22 185 PRO A O 1
ATOM 1527 N N . LYS A 1 186 ? -7.282 32.325 29.005 1.00 31.08 186 LYS A N 1
ATOM 1528 C CA . LYS A 1 186 ? -8.072 32.543 27.778 1.00 31.08 186 LYS A CA 1
ATOM 1529 C C . LYS A 1 186 ? -8.093 31.324 26.853 1.00 31.08 186 LYS A C 1
ATOM 1531 O O . LYS A 1 186 ? -7.076 30.692 26.601 1.00 31.08 186 LYS A O 1
ATOM 1536 N N . ASN A 1 187 ? -9.311 31.084 26.371 1.00 30.16 187 ASN A N 1
ATOM 1537 C CA . ASN A 1 187 ? -9.810 30.041 25.480 1.00 30.16 187 ASN A CA 1
ATOM 1538 C C . ASN A 1 187 ? -9.217 30.019 24.057 1.00 30.16 187 ASN A C 1
ATOM 1540 O O . ASN A 1 187 ? -8.934 31.070 23.486 1.00 30.16 187 ASN A O 1
ATOM 1544 N N . ASN A 1 188 ? -9.294 28.805 23.491 1.00 33.97 188 ASN A N 1
ATOM 1545 C CA . ASN A 1 188 ? -9.588 28.387 22.108 1.00 33.97 188 ASN A CA 1
ATOM 1546 C C . ASN A 1 188 ? -8.705 28.839 20.934 1.00 33.97 188 ASN A C 1
ATOM 1548 O O . ASN A 1 188 ? -8.794 29.984 20.503 1.00 33.97 188 ASN A O 1
ATOM 1552 N N . LEU A 1 189 ? -8.096 27.838 20.279 1.00 30.59 189 LEU A N 1
ATOM 1553 C CA . LEU A 1 189 ? -7.977 27.651 18.818 1.00 30.59 189 LEU A CA 1
ATOM 1554 C C . LEU A 1 189 ? -8.040 26.121 18.568 1.00 30.59 189 LEU A C 1
ATOM 1556 O O . LEU A 1 189 ? -7.177 25.411 19.058 1.00 30.59 189 LEU A O 1
ATOM 1560 N N . VAL A 1 190 ? -9.203 25.548 18.234 1.00 31.02 190 VAL A N 1
ATOM 1561 C CA . VAL A 1 190 ? -9.701 25.169 16.887 1.00 31.02 190 VAL A CA 1
ATOM 1562 C C . VAL A 1 190 ? -8.831 24.136 16.153 1.00 31.02 190 VAL A C 1
ATOM 1564 O O . VAL A 1 190 ? -7.927 24.504 15.414 1.00 31.02 190 VAL A O 1
ATOM 1567 N N . ALA A 1 191 ? -9.211 22.870 16.365 1.00 33.78 191 ALA A N 1
ATOM 1568 C CA . ALA A 1 191 ? -9.330 21.737 15.440 1.00 33.78 191 ALA A CA 1
ATOM 1569 C C . ALA A 1 191 ? -8.477 21.743 14.157 1.00 33.78 191 ALA A C 1
ATOM 1571 O O . ALA A 1 191 ? -8.883 22.288 13.125 1.00 33.78 191 ALA A O 1
ATOM 1572 N N . GLU A 1 192 ? -7.377 20.994 14.213 1.00 30.30 192 GLU A N 1
ATOM 1573 C CA . GLU A 1 192 ? -6.892 20.193 13.086 1.00 30.30 192 GLU A CA 1
ATOM 1574 C C . GLU A 1 192 ? -7.445 18.760 13.217 1.00 30.30 192 GLU A C 1
ATOM 1576 O O . GLU A 1 192 ? -8.095 18.422 14.202 1.00 30.30 192 GLU A O 1
ATOM 1581 N N . SER A 1 193 ? -7.354 17.984 12.140 1.00 42.59 193 SER A N 1
ATOM 1582 C CA . SER A 1 193 ? -8.196 16.816 11.845 1.00 42.59 193 SER A CA 1
ATOM 1583 C C . SER A 1 193 ? -8.349 15.784 12.982 1.00 42.59 193 SER A C 1
ATOM 1585 O O . SER A 1 193 ? -7.437 15.564 13.770 1.00 42.59 193 SER A O 1
ATOM 1587 N N . CYS A 1 194 ? -9.503 15.100 13.022 1.00 47.12 194 CYS A N 1
ATOM 1588 C CA . CYS A 1 194 ? -9.902 14.124 14.055 1.00 47.12 194 CYS A CA 1
ATOM 1589 C C . CYS A 1 194 ? -8.852 13.035 14.371 1.00 47.12 194 CYS A C 1
ATOM 1591 O O . CYS A 1 194 ? -8.896 12.449 15.452 1.00 47.12 194 CYS A O 1
ATOM 1593 N N . ASP A 1 195 ? -7.934 12.749 13.447 1.00 58.84 195 ASP A N 1
ATOM 1594 C CA . ASP A 1 195 ? -6.914 11.714 13.621 1.00 58.84 195 ASP A CA 1
ATOM 1595 C C . ASP A 1 195 ? -5.676 12.229 14.379 1.00 58.84 195 ASP A C 1
ATOM 1597 O O . ASP A 1 195 ? -5.104 11.493 15.185 1.00 58.84 195 ASP A O 1
ATOM 1601 N N . GLU A 1 196 ? -5.312 13.508 14.223 1.00 63.34 196 GLU A N 1
ATOM 1602 C CA . GLU A 1 196 ? -4.171 14.113 14.929 1.00 63.34 196 GLU A CA 1
ATOM 1603 C C . GLU A 1 196 ? -4.456 14.285 16.431 1.00 63.34 196 GLU A C 1
ATOM 1605 O O . GLU A 1 196 ? -3.569 14.089 17.263 1.00 63.34 196 GLU A O 1
ATOM 1610 N N . GLU A 1 197 ? -5.698 14.597 16.822 1.00 73.75 197 GLU A N 1
ATOM 1611 C CA . GLU A 1 197 ? -6.080 14.703 18.241 1.00 73.75 197 GLU A CA 1
ATOM 1612 C C . GLU A 1 197 ? -5.921 13.364 18.983 1.00 73.75 197 GLU A C 1
ATOM 1614 O O . GLU A 1 197 ? -5.359 13.334 20.080 1.00 73.75 197 GLU A O 1
ATOM 1619 N N . LYS A 1 198 ? -6.337 12.243 18.375 1.00 74.38 198 LYS A N 1
ATOM 1620 C CA . LYS A 1 198 ? -6.219 10.898 18.971 1.00 74.38 198 LYS A CA 1
ATOM 1621 C C . LYS A 1 198 ? -4.765 10.472 19.157 1.00 74.38 198 LYS A C 1
ATOM 1623 O O . LYS A 1 198 ? -4.408 9.915 20.194 1.00 74.38 198 LYS A O 1
ATOM 1628 N N . GLN A 1 199 ? -3.923 10.750 18.163 1.00 70.44 199 GLN A N 1
ATOM 1629 C CA . GLN A 1 199 ? -2.491 10.457 18.221 1.00 70.44 199 GLN A CA 1
ATOM 1630 C C . GLN A 1 199 ? -1.801 11.279 19.310 1.00 70.44 199 GLN A C 1
ATOM 1632 O O . GLN A 1 199 ? -1.060 10.731 20.123 1.00 70.44 199 GLN A O 1
ATOM 1637 N N . ASN A 1 200 ? -2.098 12.579 19.388 1.00 73.88 200 ASN A N 1
ATOM 1638 C CA . ASN A 1 200 ? -1.548 13.454 20.421 1.00 73.88 200 ASN A CA 1
ATOM 1639 C C . ASN A 1 200 ? -1.941 13.002 21.835 1.00 73.88 200 ASN A C 1
ATOM 1641 O O . ASN A 1 200 ? -1.109 13.031 22.741 1.00 73.88 200 ASN A O 1
ATOM 1645 N N . LEU A 1 201 ? -3.186 12.550 22.023 1.00 78.69 201 LEU A N 1
ATOM 1646 C CA . LEU A 1 201 ? -3.653 11.983 23.289 1.00 78.69 201 LEU A CA 1
ATOM 1647 C C . LEU A 1 201 ? -2.911 10.687 23.647 1.00 78.69 201 LEU A C 1
ATOM 1649 O O . LEU A 1 201 ? -2.539 10.500 24.803 1.00 78.69 201 LEU A O 1
ATOM 1653 N N . PHE A 1 202 ? -2.654 9.817 22.669 1.00 76.25 202 PHE A N 1
ATOM 1654 C CA . PHE A 1 202 ? -1.908 8.578 22.884 1.00 76.25 202 PHE A CA 1
ATOM 1655 C C . PHE A 1 202 ? -0.440 8.834 23.245 1.00 76.25 202 PHE A C 1
ATOM 1657 O O . PHE A 1 202 ? 0.062 8.277 24.217 1.00 76.25 202 PHE A O 1
ATOM 1664 N N . TYR A 1 203 ? 0.245 9.714 22.512 1.00 76.31 203 TYR A N 1
ATOM 1665 C CA . TYR A 1 203 ? 1.648 10.047 22.779 1.00 76.31 203 TYR A CA 1
ATOM 1666 C C . TYR A 1 203 ? 1.853 10.857 24.071 1.00 76.31 203 TYR A C 1
ATOM 1668 O O . TYR A 1 203 ? 2.989 11.019 24.515 1.00 76.31 203 TYR A O 1
ATOM 1676 N N . ALA A 1 204 ? 0.778 11.363 24.686 1.00 79.12 204 ALA A N 1
ATOM 1677 C CA . ALA A 1 204 ? 0.818 11.982 26.010 1.00 79.12 204 ALA A CA 1
ATOM 1678 C C . ALA A 1 204 ? 0.858 10.960 27.165 1.00 79.12 204 ALA A C 1
ATOM 1680 O O . ALA A 1 204 ? 1.073 11.3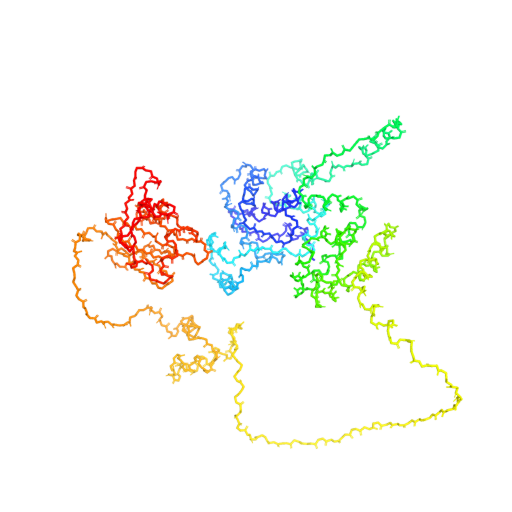54 28.313 1.00 79.12 204 ALA A O 1
ATOM 1681 N N . LEU A 1 205 ? 0.639 9.670 26.884 1.00 76.62 205 LEU A N 1
ATOM 1682 C CA . LEU A 1 205 ? 0.755 8.589 27.864 1.00 76.62 205 LEU A CA 1
ATOM 1683 C C . LEU A 1 205 ? 2.215 8.326 28.247 1.00 76.62 205 LEU A C 1
ATOM 1685 O O . LEU A 1 205 ? 3.141 8.686 27.525 1.00 76.62 205 LEU A O 1
ATOM 1689 N N . ASP A 1 206 ? 2.413 7.636 29.367 1.00 78.81 206 ASP A N 1
ATOM 1690 C CA . ASP A 1 206 ? 3.725 7.111 29.742 1.00 78.81 206 ASP A CA 1
ATOM 1691 C C . ASP A 1 206 ? 4.243 6.101 28.696 1.00 78.81 206 ASP A C 1
ATOM 1693 O O . ASP A 1 206 ? 3.456 5.344 28.122 1.00 78.81 206 ASP A O 1
ATOM 1697 N N . GLU A 1 207 ? 5.553 6.099 28.432 1.00 70.75 207 GLU A N 1
ATOM 1698 C CA . GLU A 1 207 ? 6.176 5.272 27.388 1.00 70.75 207 GLU A CA 1
ATOM 1699 C C . GLU A 1 207 ? 5.919 3.773 27.616 1.00 70.75 207 GLU A C 1
ATOM 1701 O O . GLU A 1 207 ? 5.597 3.061 26.662 1.00 70.75 207 GLU A O 1
ATOM 1706 N N . ASP A 1 208 ? 5.934 3.306 28.869 1.00 74.44 208 ASP A N 1
ATOM 1707 C CA . ASP A 1 208 ? 5.660 1.902 29.195 1.00 74.44 208 ASP A CA 1
ATOM 1708 C C . ASP A 1 208 ? 4.201 1.533 28.882 1.00 74.44 208 ASP A C 1
ATOM 1710 O O . ASP A 1 208 ? 3.906 0.438 28.397 1.00 74.44 208 ASP A O 1
ATOM 1714 N N . VAL A 1 209 ? 3.273 2.473 29.090 1.00 78.75 209 VAL A N 1
ATOM 1715 C CA . VAL A 1 209 ? 1.849 2.295 28.770 1.00 78.75 209 VAL A CA 1
ATOM 1716 C C . VAL A 1 209 ? 1.627 2.297 27.260 1.00 78.75 209 VAL A C 1
ATOM 1718 O O . VAL A 1 209 ? 0.875 1.463 26.755 1.00 78.75 209 VAL A O 1
ATOM 1721 N N . GLN A 1 210 ? 2.298 3.187 26.522 1.00 75.69 210 GLN A N 1
ATOM 1722 C CA . GLN A 1 210 ? 2.250 3.199 25.058 1.00 75.69 210 GLN A CA 1
ATOM 1723 C C . GLN A 1 210 ? 2.769 1.879 24.482 1.00 75.69 210 GLN A C 1
ATOM 1725 O O . GLN A 1 210 ? 2.131 1.296 23.600 1.00 75.69 210 GLN A O 1
ATOM 1730 N N . ILE A 1 211 ? 3.906 1.390 24.986 1.00 69.50 211 ILE A N 1
ATOM 1731 C CA . ILE A 1 211 ? 4.499 0.118 24.570 1.00 69.50 211 ILE A CA 1
ATOM 1732 C C . ILE A 1 211 ? 3.534 -1.028 24.872 1.00 69.50 211 ILE A C 1
ATOM 1734 O O . ILE A 1 211 ? 3.247 -1.811 23.969 1.00 69.50 211 ILE A O 1
ATOM 1738 N N . GLN A 1 212 ? 2.977 -1.100 26.086 1.00 78.75 212 GLN A N 1
ATOM 1739 C CA . GLN A 1 212 ? 2.062 -2.180 26.452 1.00 78.75 212 GLN A CA 1
ATOM 1740 C C . GLN A 1 212 ? 0.785 -2.164 25.600 1.00 78.75 212 GLN A C 1
ATOM 1742 O O . GLN A 1 212 ? 0.405 -3.200 25.065 1.00 78.75 212 GLN A O 1
ATOM 1747 N N . LEU A 1 213 ? 0.156 -0.999 25.399 1.00 80.00 213 LEU A N 1
ATOM 1748 C CA . LEU A 1 213 ? -1.027 -0.868 24.536 1.00 80.00 213 LEU A CA 1
ATOM 1749 C C . LEU A 1 213 ? -0.747 -1.341 23.106 1.00 80.00 213 LEU A C 1
ATOM 1751 O O . LEU A 1 213 ? -1.567 -2.044 22.515 1.00 80.00 213 LEU A O 1
ATOM 1755 N N . ASN A 1 214 ? 0.412 -0.981 22.550 1.00 75.94 214 ASN A N 1
ATOM 1756 C CA . ASN A 1 214 ? 0.811 -1.451 21.230 1.00 75.94 214 ASN A CA 1
ATOM 1757 C C . ASN A 1 214 ? 1.074 -2.965 21.213 1.00 75.94 214 ASN A C 1
ATOM 1759 O O . ASN A 1 214 ? 0.618 -3.635 20.289 1.00 75.94 214 ASN A O 1
ATOM 1763 N N . ILE A 1 215 ? 1.786 -3.508 22.208 1.00 72.81 215 ILE A N 1
ATOM 1764 C CA . ILE A 1 215 ? 2.062 -4.949 22.310 1.00 72.81 215 ILE A CA 1
ATOM 1765 C C . ILE A 1 215 ? 0.751 -5.724 22.310 1.00 72.81 215 ILE A C 1
ATOM 1767 O O . ILE A 1 215 ? 0.598 -6.631 21.497 1.00 72.81 215 ILE A O 1
ATOM 1771 N N . GLU A 1 216 ? -0.203 -5.355 23.160 1.00 81.81 216 GLU A N 1
ATOM 1772 C CA . GLU A 1 216 ? -1.489 -6.048 23.250 1.00 81.81 216 GLU A CA 1
ATOM 1773 C C . GLU A 1 216 ? -2.291 -5.925 21.954 1.00 81.81 216 GLU A C 1
ATOM 1775 O O . GLU A 1 216 ? -2.778 -6.924 21.425 1.00 81.81 216 GLU A O 1
ATOM 1780 N N . TYR A 1 217 ? -2.365 -4.718 21.384 1.00 81.50 217 TYR A N 1
ATOM 1781 C CA . TYR A 1 217 ? -3.063 -4.478 20.124 1.00 81.50 217 TYR A CA 1
ATOM 1782 C C . TYR A 1 217 ? -2.495 -5.341 18.987 1.00 81.50 217 TYR A C 1
ATOM 1784 O O . TYR A 1 217 ? -3.230 -6.100 18.353 1.00 81.50 217 TYR A O 1
ATOM 1792 N N . TYR A 1 218 ? -1.184 -5.286 18.739 1.00 74.31 218 TYR A N 1
ATOM 1793 C CA . TYR A 1 218 ? -0.567 -6.024 17.633 1.00 74.31 218 TYR A CA 1
ATOM 1794 C C . TYR A 1 218 ? -0.462 -7.531 17.899 1.00 74.31 218 TYR A C 1
ATOM 1796 O O . TYR A 1 218 ? -0.597 -8.316 16.957 1.00 74.31 218 TYR A O 1
ATOM 1804 N N . THR A 1 219 ? -0.296 -7.957 19.157 1.00 74.06 219 THR A N 1
ATOM 1805 C CA . THR A 1 219 ? -0.348 -9.381 19.537 1.00 74.06 219 THR A CA 1
ATOM 1806 C C . THR A 1 219 ? -1.725 -9.950 19.236 1.00 74.06 219 THR A C 1
ATOM 1808 O O . THR A 1 219 ? -1.829 -10.969 18.553 1.00 74.06 219 THR A O 1
ATOM 1811 N N . PHE A 1 220 ? -2.786 -9.239 19.619 1.00 80.81 220 PHE A N 1
ATOM 1812 C CA . PHE A 1 220 ? -4.147 -9.648 19.307 1.00 80.81 220 PHE A CA 1
ATOM 1813 C C . PHE A 1 220 ? -4.380 -9.751 17.794 1.00 80.81 220 PHE A C 1
ATOM 1815 O O . PHE A 1 220 ? -4.823 -10.791 17.306 1.00 80.81 220 PHE A O 1
ATOM 1822 N N . LEU A 1 221 ? -4.000 -8.731 17.009 1.00 72.75 221 LEU A N 1
ATOM 1823 C CA . LEU A 1 221 ? -4.135 -8.786 15.545 1.00 72.75 221 LEU A CA 1
ATOM 1824 C C . LEU A 1 221 ? -3.351 -9.951 14.920 1.00 72.75 221 LEU A C 1
ATOM 1826 O O . LEU A 1 221 ? -3.765 -10.503 13.892 1.00 72.75 221 LEU A O 1
ATOM 1830 N N . LYS A 1 222 ? -2.204 -10.316 15.499 1.00 68.69 222 LYS A N 1
ATOM 1831 C CA . LYS A 1 222 ? -1.353 -11.420 15.044 1.00 68.69 222 LYS A CA 1
ATOM 1832 C C . LYS A 1 222 ? -1.952 -12.790 15.349 1.00 68.69 222 LYS A C 1
ATOM 1834 O O . LYS A 1 222 ? -1.908 -13.658 14.472 1.00 68.69 222 LYS A O 1
ATOM 1839 N N . GLU A 1 223 ? -2.485 -12.987 16.550 1.00 73.88 223 GLU A N 1
ATOM 1840 C CA . GLU A 1 223 ? -3.064 -14.260 16.995 1.00 73.88 223 GLU A CA 1
ATOM 1841 C C . GLU A 1 223 ? -4.451 -14.500 16.377 1.00 73.88 223 GLU A C 1
ATOM 1843 O O . GLU A 1 223 ? -4.752 -15.609 15.929 1.00 73.88 223 GLU A O 1
ATOM 1848 N N . HIS A 1 224 ? -5.244 -13.440 16.209 1.00 77.25 224 HIS A N 1
ATOM 1849 C CA . HIS A 1 224 ? -6.630 -13.487 15.738 1.00 77.25 224 HIS A CA 1
ATOM 1850 C C . HIS A 1 224 ? -6.781 -13.135 14.248 1.00 77.25 224 HIS A C 1
ATOM 1852 O O . HIS A 1 224 ? -7.583 -12.286 13.854 1.00 77.25 224 HIS A O 1
ATOM 1858 N N . LYS A 1 225 ? -6.025 -13.806 13.365 1.00 71.56 225 LYS A N 1
ATOM 1859 C CA . LYS A 1 225 ? -5.983 -13.479 11.918 1.00 71.56 225 LYS A CA 1
ATOM 1860 C C . LYS A 1 225 ? -7.351 -13.459 11.223 1.00 71.56 225 LYS A C 1
ATOM 1862 O O . LYS A 1 225 ? -7.553 -12.645 10.330 1.00 71.56 225 LYS A O 1
ATOM 1867 N N . ALA A 1 226 ? -8.272 -14.347 11.605 1.00 72.94 226 ALA A N 1
ATOM 1868 C CA . ALA A 1 226 ? -9.607 -14.426 11.002 1.00 72.94 226 ALA A CA 1
ATOM 1869 C C . ALA A 1 226 ? -10.536 -13.280 11.440 1.00 72.94 226 ALA A C 1
ATOM 1871 O O . ALA A 1 226 ? -11.452 -12.913 10.709 1.00 72.94 226 ALA A O 1
ATOM 1872 N N . GLU A 1 227 ? -10.300 -12.720 12.625 1.00 78.69 227 GLU A N 1
ATOM 1873 C CA . GLU A 1 227 ? -11.133 -11.684 13.245 1.00 78.69 227 GLU A CA 1
ATOM 1874 C C . GLU A 1 227 ? -10.513 -10.282 13.109 1.00 78.69 227 GLU A C 1
ATOM 1876 O O . GLU A 1 227 ? -11.182 -9.281 13.363 1.00 78.69 227 GLU A O 1
ATOM 1881 N N . ARG A 1 228 ? -9.258 -10.202 12.644 1.00 77.25 228 ARG A N 1
ATOM 1882 C CA . ARG A 1 228 ? -8.465 -8.981 12.441 1.00 77.25 228 ARG A CA 1
ATOM 1883 C C . ARG A 1 228 ? -9.216 -7.883 11.694 1.00 77.25 228 ARG A C 1
ATOM 1885 O O . ARG A 1 228 ? -9.247 -6.754 12.169 1.00 77.25 228 ARG A O 1
ATOM 1892 N N . GLU A 1 229 ? -9.820 -8.189 10.544 1.00 72.69 229 GLU A N 1
ATOM 1893 C CA . GLU A 1 229 ? -10.569 -7.192 9.758 1.00 72.69 229 GLU A CA 1
ATOM 1894 C C . GLU A 1 229 ? -11.786 -6.666 10.529 1.00 72.69 229 GLU A C 1
ATOM 1896 O O . GLU A 1 229 ? -12.088 -5.474 10.494 1.00 72.69 229 GLU A O 1
ATOM 1901 N N . MET A 1 230 ? -12.463 -7.543 11.276 1.00 76.25 230 MET A N 1
ATOM 1902 C CA . MET A 1 230 ? -13.614 -7.166 12.094 1.00 76.25 230 MET A CA 1
ATOM 1903 C C . MET A 1 230 ? -13.181 -6.256 13.247 1.00 76.25 230 MET A C 1
ATOM 1905 O O . MET A 1 230 ? -13.813 -5.229 13.488 1.00 76.25 230 MET A O 1
ATOM 1909 N N . PHE A 1 231 ? -12.067 -6.577 13.905 1.00 79.75 231 PHE A N 1
ATOM 1910 C CA . PHE A 1 231 ? -11.497 -5.739 14.954 1.00 79.75 231 PHE A CA 1
ATOM 1911 C C . PHE A 1 231 ? -10.995 -4.397 14.408 1.00 79.75 231 PHE A C 1
ATOM 1913 O O . PHE A 1 231 ? -11.309 -3.361 14.983 1.00 79.75 231 PHE A O 1
ATOM 1920 N N . ARG A 1 232 ? -10.308 -4.376 13.257 1.00 77.06 232 ARG A N 1
ATOM 1921 C CA . ARG A 1 232 ? -9.869 -3.134 12.593 1.00 77.06 232 ARG A CA 1
ATOM 1922 C C . ARG A 1 232 ? -11.030 -2.264 12.123 1.00 77.06 232 ARG A C 1
ATOM 1924 O O . ARG A 1 232 ? -10.906 -1.048 12.142 1.00 77.06 232 ARG A O 1
ATOM 1931 N N . SER A 1 233 ? -12.177 -2.847 11.764 1.00 78.94 233 SER A N 1
ATOM 1932 C CA . SER A 1 233 ? -13.381 -2.055 11.464 1.00 78.94 233 SER A CA 1
ATOM 1933 C C . SER A 1 233 ? -13.862 -1.240 12.671 1.00 78.94 233 SER A C 1
ATOM 1935 O O . SER A 1 233 ? -14.484 -0.191 12.511 1.00 78.94 233 SER A O 1
ATOM 1937 N N . LEU A 1 234 ? -13.548 -1.713 13.880 1.00 82.50 234 LEU A N 1
ATOM 1938 C CA . LEU A 1 234 ? -13.839 -1.036 15.129 1.00 82.50 234 LEU A CA 1
ATOM 1939 C C . LEU A 1 234 ? -12.681 -0.121 15.535 1.00 82.50 234 LEU A C 1
ATOM 1941 O O . LEU A 1 234 ? -12.894 1.071 15.720 1.00 82.50 234 LEU A O 1
ATOM 1945 N N . CYS A 1 235 ? -11.474 -0.653 15.674 1.00 82.31 235 CYS A N 1
ATOM 1946 C CA . CYS A 1 235 ? -10.279 0.071 16.094 1.00 82.31 235 CYS A CA 1
ATOM 1947 C C . CYS A 1 235 ? -9.206 -0.065 15.000 1.00 82.31 235 CYS A C 1
ATOM 1949 O O . CYS A 1 235 ? -8.370 -0.973 15.088 1.00 82.31 235 CYS A O 1
ATOM 1951 N N . PRO A 1 236 ? -9.230 0.791 13.958 1.00 75.75 236 PRO A N 1
ATOM 1952 C CA . PRO A 1 236 ? -8.280 0.719 12.845 1.00 75.75 236 PRO A CA 1
ATOM 1953 C C . PRO A 1 236 ? -6.820 0.846 13.278 1.00 75.75 236 PRO A C 1
ATOM 1955 O O . PRO A 1 236 ? -5.940 0.266 12.642 1.00 75.75 236 PRO A O 1
ATOM 1958 N N . THR A 1 237 ? -6.580 1.588 14.360 1.00 78.69 237 THR A N 1
ATOM 1959 C CA . THR A 1 237 ? -5.259 1.815 14.949 1.00 78.69 237 THR A CA 1
ATOM 1960 C C . THR A 1 237 ? -5.274 1.632 16.468 1.00 78.69 237 THR A C 1
ATOM 1962 O O . THR A 1 237 ? -6.334 1.612 17.104 1.00 78.69 237 THR A O 1
ATOM 1965 N N . VAL A 1 238 ? -4.084 1.563 17.074 1.00 76.44 238 VAL A N 1
ATOM 1966 C CA . VAL A 1 238 ? -3.926 1.629 18.538 1.00 76.44 238 VAL A CA 1
ATOM 1967 C C . VAL A 1 238 ? -4.425 2.968 19.110 1.00 76.44 238 VAL A C 1
ATOM 1969 O O . VAL A 1 238 ? -4.910 3.019 20.238 1.00 76.44 238 VAL A O 1
ATOM 1972 N N . PHE A 1 239 ? -4.381 4.047 18.319 1.00 82.38 239 PHE A N 1
ATOM 1973 C CA . PHE A 1 239 ? -4.881 5.367 18.709 1.00 82.38 239 PHE A CA 1
ATOM 1974 C C . PHE A 1 239 ? -6.406 5.367 18.822 1.00 82.38 239 PHE A C 1
ATOM 1976 O O . PHE A 1 239 ? -6.952 5.874 19.798 1.00 82.38 239 PHE A O 1
ATOM 1983 N N . ASP A 1 240 ? -7.093 4.732 17.867 1.00 81.75 240 ASP A N 1
ATOM 1984 C CA . ASP A 1 240 ? -8.543 4.527 17.932 1.00 81.75 240 ASP A CA 1
ATOM 1985 C C . ASP A 1 240 ? -8.928 3.629 19.103 1.00 81.75 240 ASP A C 1
ATOM 1987 O O . ASP A 1 240 ? -9.947 3.866 19.750 1.00 81.75 240 ASP A O 1
ATOM 1991 N N . LEU A 1 241 ? -8.115 2.606 19.394 1.00 85.25 241 LEU A N 1
ATOM 1992 C CA . LEU A 1 241 ? -8.325 1.775 20.572 1.00 85.25 241 LEU A CA 1
ATOM 1993 C C . LEU A 1 241 ? -8.253 2.620 21.851 1.00 85.25 241 LEU A C 1
ATOM 1995 O O . LEU A 1 241 ? -9.147 2.528 22.690 1.00 85.25 241 LEU A O 1
ATOM 1999 N N . TYR A 1 242 ? -7.218 3.446 21.995 1.00 86.44 242 TYR A N 1
ATOM 2000 C CA . TYR A 1 242 ? -7.055 4.295 23.170 1.00 86.44 242 TYR A CA 1
ATOM 2001 C C . TYR A 1 242 ? -8.165 5.348 23.293 1.00 86.44 242 TYR A C 1
ATOM 2003 O O . TYR A 1 242 ? -8.714 5.528 24.381 1.00 86.44 242 TYR A O 1
ATOM 2011 N N . ASP A 1 243 ? -8.554 5.995 22.194 1.00 85.75 243 ASP A N 1
ATOM 2012 C CA . ASP A 1 243 ? -9.684 6.932 22.152 1.00 85.75 243 ASP A CA 1
ATOM 2013 C C . ASP A 1 243 ? -10.985 6.254 22.606 1.00 85.75 243 ASP A C 1
ATOM 2015 O O . ASP A 1 243 ? -11.704 6.776 23.458 1.00 85.75 243 ASP A O 1
ATOM 2019 N N . LYS A 1 244 ? -11.239 5.030 22.133 1.00 86.75 244 LYS A N 1
ATOM 2020 C CA . LYS A 1 244 ? -12.409 4.230 22.520 1.00 86.75 244 LYS A CA 1
ATOM 2021 C C . LYS A 1 244 ? -12.368 3.711 23.948 1.00 86.75 244 LYS A C 1
ATOM 2023 O O . LYS A 1 244 ? -13.408 3.378 24.493 1.00 86.75 244 LYS A O 1
ATOM 2028 N N . ILE A 1 245 ? -11.203 3.644 24.574 1.00 87.62 245 ILE A N 1
ATOM 2029 C CA . ILE A 1 245 ? -11.097 3.314 25.997 1.00 87.62 245 ILE A CA 1
ATOM 2030 C C . ILE A 1 245 ? -11.300 4.567 26.858 1.00 87.62 245 ILE A C 1
ATOM 2032 O O . ILE A 1 245 ? -11.962 4.508 27.892 1.00 87.62 245 ILE A O 1
ATOM 2036 N N . SER A 1 246 ? -10.723 5.700 26.454 1.00 84.50 246 SER A N 1
ATOM 2037 C CA . SER A 1 246 ? -10.562 6.878 27.315 1.00 84.50 246 SER A CA 1
ATOM 2038 C C . SER A 1 246 ? -11.629 7.959 27.121 1.00 84.50 246 SER A C 1
ATOM 2040 O O . SER A 1 246 ? -12.143 8.486 28.108 1.00 84.50 246 SER A O 1
ATOM 2042 N N . ALA A 1 247 ? -11.973 8.293 25.877 1.00 82.12 247 ALA A N 1
ATOM 2043 C CA . ALA A 1 247 ? -12.814 9.441 25.538 1.00 82.12 247 ALA A CA 1
ATOM 2044 C C . ALA A 1 247 ? -14.167 9.036 24.936 1.00 82.12 247 ALA A C 1
ATOM 2046 O O . ALA A 1 247 ? -15.192 9.640 25.261 1.00 82.12 247 ALA A O 1
ATOM 2047 N N . HIS A 1 248 ? -14.194 7.980 24.118 1.00 83.44 248 HIS A N 1
ATOM 2048 C CA . HIS A 1 248 ? -15.380 7.539 23.382 1.00 83.44 248 HIS A CA 1
ATOM 2049 C C . HIS A 1 248 ? -15.686 6.034 23.547 1.00 83.44 248 HIS A C 1
ATOM 2051 O O . HIS A 1 248 ? -15.659 5.295 22.558 1.00 83.44 248 HIS A O 1
ATOM 2057 N N . PRO A 1 249 ? -16.028 5.560 24.766 1.00 85.31 249 PRO A N 1
ATOM 2058 C CA . PRO A 1 249 ? -16.420 4.171 24.999 1.00 85.31 249 PRO A CA 1
ATOM 2059 C C . PRO A 1 249 ? -17.552 3.692 24.099 1.00 85.31 249 PRO A C 1
ATOM 2061 O O . PRO A 1 249 ? -18.592 4.344 23.968 1.00 85.31 249 PRO A O 1
ATOM 2064 N N . ILE A 1 250 ? -17.349 2.517 23.508 1.00 84.50 250 ILE A N 1
ATOM 2065 C CA . ILE A 1 250 ? -18.346 1.859 22.667 1.00 84.50 250 ILE A CA 1
ATOM 2066 C C . ILE A 1 250 ? -1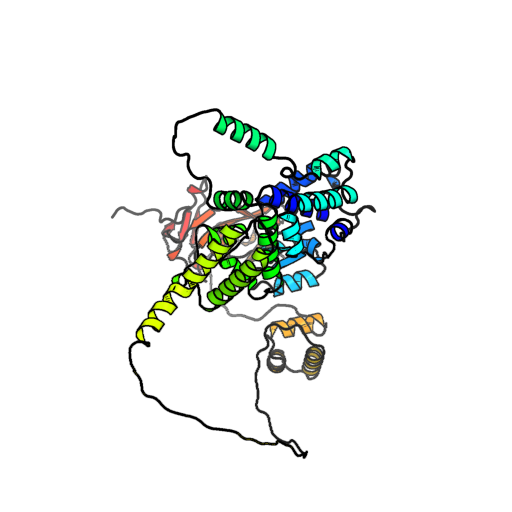9.503 1.374 23.537 1.00 84.50 250 ILE A C 1
ATOM 2068 O O . ILE A 1 250 ? -19.298 0.795 24.602 1.00 84.50 250 ILE A O 1
ATOM 2072 N N . LYS A 1 251 ? -20.730 1.580 23.059 1.00 82.88 251 LYS A N 1
ATOM 2073 C CA . LYS A 1 251 ? -21.938 1.052 23.692 1.00 82.88 251 LYS A CA 1
ATOM 2074 C C . LYS A 1 251 ? -22.392 -0.211 22.979 1.00 82.88 251 LYS A C 1
ATOM 2076 O O . LYS A 1 251 ? -22.160 -0.386 21.785 1.00 82.88 251 LYS A O 1
ATOM 2081 N N . GLN A 1 252 ? -23.126 -1.056 23.697 1.00 79.94 252 GLN A N 1
ATOM 2082 C CA . GLN A 1 252 ? -23.683 -2.297 23.155 1.00 79.94 252 GLN A CA 1
ATOM 2083 C C . GLN A 1 252 ? -24.558 -2.083 21.902 1.00 79.94 252 GLN A C 1
ATOM 2085 O O . GLN A 1 252 ? -24.639 -2.956 21.046 1.00 79.94 252 GLN A O 1
ATOM 2090 N N . GLU A 1 253 ? -25.206 -0.920 21.786 1.00 77.62 253 GLU A N 1
ATOM 2091 C CA . GLU A 1 253 ? -26.099 -0.568 20.671 1.00 77.62 253 GLU A CA 1
ATOM 2092 C C . GLU A 1 253 ? -25.349 -0.277 19.359 1.00 77.62 253 GLU A C 1
ATOM 2094 O O . GLU A 1 253 ? -25.932 -0.390 18.281 1.00 77.62 253 GLU A O 1
ATOM 2099 N N . ASP A 1 254 ? -24.057 0.048 19.442 1.00 77.44 254 ASP A N 1
ATOM 2100 C CA . ASP A 1 254 ? -23.238 0.496 18.312 1.00 77.44 254 ASP A CA 1
ATOM 2101 C C . ASP A 1 254 ? -22.434 -0.651 17.666 1.00 77.44 254 ASP A C 1
ATOM 2103 O O . ASP A 1 254 ? -21.668 -0.431 16.725 1.00 77.44 254 ASP A O 1
ATOM 2107 N N . ILE A 1 255 ? -22.581 -1.885 18.167 1.00 81.81 255 ILE A N 1
ATOM 2108 C CA . ILE A 1 255 ? -21.725 -3.021 17.812 1.00 81.81 255 ILE A CA 1
ATOM 2109 C C . ILE A 1 255 ? -22.528 -4.320 17.634 1.00 81.81 255 ILE A C 1
ATOM 2111 O O . ILE A 1 255 ? -23.530 -4.571 18.300 1.00 81.81 255 ILE A O 1
ATOM 2115 N N . THR A 1 256 ? -22.105 -5.176 16.701 1.00 81.56 256 THR A N 1
ATOM 2116 C CA . THR A 1 256 ? -22.759 -6.479 16.473 1.00 81.56 256 THR A CA 1
ATOM 2117 C C . THR A 1 256 ? -22.421 -7.471 17.589 1.00 81.56 256 THR A C 1
ATOM 2119 O O . THR A 1 256 ? -21.328 -7.422 18.143 1.00 81.56 256 THR A O 1
ATOM 2122 N N . SER A 1 257 ? -23.310 -8.426 17.897 1.00 77.94 257 SER A N 1
ATOM 2123 C CA . SER A 1 257 ? -23.106 -9.376 19.010 1.00 77.94 257 SER A CA 1
ATOM 2124 C C . SER A 1 257 ? -21.827 -10.219 18.900 1.00 77.94 257 SER A C 1
ATOM 2126 O O . SER A 1 257 ? -21.228 -10.547 19.917 1.00 77.94 257 SER A O 1
ATOM 2128 N N . SER A 1 258 ? -21.384 -10.561 17.685 1.00 77.38 258 SER A N 1
ATOM 2129 C CA . SER A 1 258 ? -20.121 -11.284 17.467 1.00 77.38 258 SER A CA 1
ATOM 2130 C C . SER A 1 258 ? -18.891 -10.416 17.738 1.00 77.38 258 SER A C 1
ATOM 2132 O O . SER A 1 258 ? -17.904 -10.903 18.278 1.00 77.38 258 SER A O 1
ATOM 2134 N N . LEU A 1 259 ? -18.957 -9.132 17.382 1.00 81.81 259 LEU A N 1
ATOM 2135 C CA . LEU A 1 259 ? -17.868 -8.178 17.583 1.00 81.81 259 LEU A CA 1
ATOM 2136 C C . LEU A 1 259 ? -17.822 -7.660 19.030 1.00 81.81 259 LEU A C 1
ATOM 2138 O O . LEU A 1 259 ? -16.742 -7.375 19.534 1.00 81.81 259 LEU A O 1
ATOM 2142 N N . LEU A 1 260 ? -18.973 -7.612 19.710 1.00 83.88 260 LEU A N 1
ATOM 2143 C CA . LEU A 1 260 ? -19.094 -7.320 21.139 1.00 83.88 260 LEU A CA 1
ATOM 2144 C C . LEU A 1 260 ? -18.246 -8.280 21.974 1.00 83.88 260 LEU A C 1
ATOM 2146 O O . LEU A 1 260 ? -17.374 -7.836 22.708 1.00 83.88 260 LEU A O 1
ATOM 2150 N N . TYR A 1 261 ? -18.467 -9.586 21.801 1.00 83.00 261 TYR A N 1
ATOM 2151 C CA . TYR A 1 261 ? -17.749 -10.620 22.548 1.00 83.00 261 TYR A CA 1
ATOM 2152 C C . TYR A 1 261 ? -16.237 -10.569 22.293 1.00 83.00 261 TYR A C 1
ATOM 2154 O O . TYR A 1 261 ? -15.437 -10.683 23.217 1.00 83.00 261 TYR A O 1
ATOM 2162 N N . LEU A 1 262 ? -15.841 -10.359 21.034 1.00 85.94 262 LEU A N 1
ATOM 2163 C CA . LEU A 1 262 ? -14.438 -10.233 20.650 1.00 85.94 262 LEU A CA 1
ATOM 2164 C C . LEU A 1 262 ? -13.768 -9.025 21.326 1.00 85.94 262 LEU A C 1
ATOM 2166 O O . LEU A 1 262 ? -12.683 -9.154 21.886 1.00 85.94 262 LEU A O 1
ATOM 2170 N N . TYR A 1 263 ? -14.418 -7.860 21.272 1.00 88.62 263 TYR A N 1
ATOM 2171 C CA . TYR A 1 263 ? -13.890 -6.622 21.838 1.00 88.62 263 TYR A CA 1
ATOM 2172 C C . TYR A 1 263 ? -13.859 -6.653 23.371 1.00 88.62 263 TYR A C 1
ATOM 2174 O O . TYR A 1 263 ? -12.895 -6.192 23.973 1.00 88.62 263 TYR A O 1
ATOM 2182 N N . GLU A 1 264 ? -14.873 -7.241 24.002 1.00 87.69 264 GLU A N 1
ATOM 2183 C CA . GLU A 1 264 ? -14.925 -7.422 25.452 1.00 87.69 264 GLU A CA 1
ATOM 2184 C C . GLU A 1 264 ? -13.781 -8.308 25.960 1.00 87.69 264 GLU A C 1
ATOM 2186 O O . GLU A 1 264 ? -13.075 -7.910 26.885 1.00 87.69 264 GLU A O 1
ATOM 2191 N N . ASN A 1 265 ? -13.549 -9.468 25.331 1.00 87.62 265 ASN A N 1
ATOM 2192 C CA . ASN A 1 265 ? -12.429 -10.340 25.699 1.00 87.62 265 ASN A CA 1
ATOM 2193 C C . ASN A 1 265 ? -11.088 -9.619 25.542 1.00 87.62 265 ASN A C 1
ATOM 2195 O O . ASN A 1 265 ? -10.260 -9.669 26.446 1.00 87.62 265 ASN A O 1
ATOM 2199 N N . PHE A 1 266 ? -10.912 -8.881 24.441 1.00 90.44 266 PHE A N 1
ATOM 2200 C CA . PHE A 1 266 ? -9.717 -8.069 24.240 1.00 90.44 266 PHE A CA 1
ATOM 2201 C C . PHE A 1 266 ? -9.519 -7.046 25.371 1.00 90.44 266 PHE A C 1
ATOM 2203 O O . PHE A 1 266 ? -8.413 -6.916 25.884 1.00 90.44 266 PHE A O 1
ATOM 2210 N N . LEU A 1 267 ? -10.570 -6.331 25.792 1.00 88.88 267 LEU A N 1
ATOM 2211 C CA . LEU A 1 267 ? -10.477 -5.364 26.893 1.00 88.88 267 LEU A CA 1
ATOM 2212 C C . LEU A 1 267 ? -10.163 -6.031 28.240 1.00 88.88 267 LEU A C 1
ATOM 2214 O O . LEU A 1 267 ? -9.427 -5.457 29.043 1.00 88.88 267 LEU A O 1
ATOM 2218 N N . LEU A 1 268 ? -10.694 -7.230 28.491 1.00 85.31 268 LEU A N 1
ATOM 2219 C CA . LEU A 1 268 ? -10.382 -8.011 29.690 1.00 85.31 268 LEU A CA 1
ATOM 2220 C C . LEU A 1 268 ? -8.909 -8.434 29.715 1.00 85.31 268 LEU A C 1
ATOM 2222 O O . LEU A 1 268 ? -8.241 -8.224 30.730 1.00 85.31 268 LEU A O 1
ATOM 2226 N N . ASP A 1 269 ? -8.391 -8.960 28.606 1.00 85.00 269 ASP A N 1
ATOM 2227 C CA . ASP A 1 269 ? -6.983 -9.351 28.480 1.00 85.00 269 ASP A CA 1
ATOM 2228 C C . ASP A 1 269 ? -6.063 -8.126 28.600 1.00 85.00 269 ASP A C 1
ATOM 2230 O O . ASP A 1 269 ? -5.114 -8.123 29.389 1.00 85.00 269 ASP A O 1
ATOM 2234 N N . LEU A 1 270 ? -6.421 -7.029 27.924 1.00 87.00 270 LEU A N 1
ATOM 2235 C CA . LEU A 1 270 ? -5.723 -5.748 28.006 1.00 87.00 270 LEU A CA 1
ATOM 2236 C C . LEU A 1 270 ? -5.652 -5.230 29.447 1.00 87.00 270 LEU A C 1
ATOM 2238 O O . LEU A 1 270 ? -4.592 -4.798 29.901 1.00 87.00 270 LEU A O 1
ATOM 2242 N N . LYS A 1 271 ? -6.764 -5.295 30.191 1.00 85.94 271 LYS A N 1
ATOM 2243 C CA . LYS A 1 271 ? -6.814 -4.910 31.607 1.00 85.94 271 LYS A CA 1
ATOM 2244 C C . LYS A 1 271 ? -5.845 -5.751 32.434 1.00 85.94 271 LYS A C 1
ATOM 2246 O O . LYS A 1 271 ? -5.095 -5.195 33.232 1.00 85.94 271 LYS A O 1
ATOM 2251 N N . VAL A 1 272 ? -5.860 -7.073 32.257 1.00 83.75 272 VAL A N 1
ATOM 2252 C CA . VAL A 1 272 ? -4.975 -7.990 32.991 1.00 83.75 272 VAL A CA 1
ATOM 2253 C C . VAL A 1 272 ? -3.508 -7.679 32.708 1.00 83.75 272 VAL A C 1
ATOM 2255 O O . VAL A 1 272 ? -2.716 -7.598 33.647 1.00 83.75 272 VAL A O 1
ATOM 2258 N N . ASN A 1 273 ? -3.155 -7.438 31.447 1.00 79.69 273 ASN A N 1
ATOM 2259 C CA . ASN A 1 273 ? -1.773 -7.193 31.047 1.00 79.69 273 ASN A CA 1
ATOM 2260 C C . ASN A 1 273 ? -1.279 -5.790 31.449 1.00 79.69 273 ASN A C 1
ATOM 2262 O O . ASN A 1 273 ? -0.108 -5.621 31.789 1.00 79.69 273 ASN A O 1
ATOM 2266 N N . LEU A 1 274 ? -2.171 -4.795 31.534 1.00 78.12 274 LEU A N 1
ATOM 2267 C CA . LEU A 1 274 ? -1.847 -3.451 32.031 1.00 78.12 274 LEU A CA 1
ATOM 2268 C C . LEU A 1 274 ? -1.686 -3.371 33.557 1.00 78.12 274 LEU A C 1
ATOM 2270 O O . LEU A 1 274 ? -0.996 -2.471 34.036 1.00 78.12 274 LEU A O 1
ATOM 2274 N N . LEU A 1 275 ? -2.254 -4.302 34.335 1.00 70.81 275 LEU A N 1
ATOM 2275 C CA . LEU A 1 275 ? -2.074 -4.355 35.799 1.00 70.81 275 LEU A CA 1
ATOM 2276 C C . LEU A 1 275 ? -0.618 -4.632 36.229 1.00 70.81 275 LEU A C 1
ATOM 2278 O O . LEU A 1 275 ? -0.294 -4.471 37.404 1.00 70.81 275 LEU A O 1
ATOM 2282 N N . GLY A 1 276 ? 0.251 -5.055 35.303 1.00 63.44 276 GLY A N 1
ATOM 2283 C CA . GLY A 1 276 ? 1.679 -5.286 35.546 1.00 63.44 276 GLY A CA 1
ATOM 2284 C C . GLY A 1 276 ? 2.579 -4.051 35.403 1.00 63.44 276 GLY A C 1
ATOM 2285 O O . GLY A 1 276 ? 3.767 -4.154 35.699 1.00 63.44 276 GLY A O 1
ATOM 2286 N N . VAL A 1 277 ? 2.044 -2.908 34.955 1.00 64.62 277 VAL A N 1
ATOM 2287 C CA . VAL A 1 277 ? 2.798 -1.668 34.693 1.00 64.62 277 VAL A CA 1
ATOM 2288 C C . VAL A 1 277 ? 2.408 -0.612 35.735 1.00 64.62 277 VAL A C 1
ATOM 2290 O O . VAL A 1 277 ? 1.236 -0.269 35.857 1.00 64.62 277 VAL A O 1
ATOM 2293 N N . ASP A 1 278 ? 3.375 -0.071 36.485 1.00 53.94 278 ASP A N 1
ATOM 2294 C CA . ASP A 1 278 ? 3.157 0.771 37.685 1.00 53.94 278 ASP A CA 1
ATOM 2295 C C . ASP A 1 278 ? 2.417 2.118 37.435 1.00 53.94 278 ASP A C 1
ATOM 2297 O O . ASP A 1 278 ? 2.099 2.839 38.383 1.00 53.94 278 ASP A O 1
ATOM 2301 N N . ALA A 1 279 ? 2.089 2.459 36.180 1.00 55.16 279 ALA A N 1
ATOM 2302 C CA . ALA A 1 279 ? 1.497 3.737 35.759 1.00 55.16 279 ALA A CA 1
ATOM 2303 C C . ALA A 1 279 ? 0.036 3.662 35.242 1.00 55.16 279 ALA A C 1
ATOM 2305 O O . ALA A 1 279 ? -0.459 4.626 34.656 1.00 55.16 279 ALA A O 1
ATOM 2306 N N . THR A 1 280 ? -0.691 2.556 35.445 1.00 62.59 280 THR A N 1
ATOM 2307 C CA . THR A 1 280 ? -1.941 2.272 34.700 1.00 62.59 280 THR A CA 1
ATOM 2308 C C . THR A 1 280 ? -3.260 2.446 35.459 1.00 62.59 280 THR A C 1
ATOM 2310 O O . THR A 1 280 ? -4.307 2.218 34.861 1.00 62.59 280 THR A O 1
ATOM 2313 N N . LEU A 1 281 ? -3.276 2.886 36.726 1.00 64.38 281 LEU A N 1
ATOM 2314 C CA . LEU A 1 281 ? -4.514 2.928 37.536 1.00 64.38 281 LEU A CA 1
ATOM 2315 C C . LEU A 1 281 ? -5.670 3.696 36.863 1.00 64.38 281 LEU A C 1
ATOM 2317 O O . LEU A 1 281 ? -6.791 3.198 36.830 1.00 64.38 281 LEU A O 1
ATOM 2321 N N . SER A 1 282 ? -5.401 4.862 36.263 1.00 73.94 282 SER A N 1
ATOM 2322 C CA . SER A 1 282 ? -6.435 5.643 35.566 1.00 73.94 282 SER A CA 1
ATOM 2323 C C . SER A 1 282 ? -6.920 4.980 34.274 1.00 73.94 282 SER A C 1
ATOM 2325 O O . SER A 1 282 ? -8.104 5.055 33.955 1.00 73.94 282 SER A O 1
ATOM 2327 N N . LEU A 1 283 ? -6.029 4.313 33.535 1.00 81.75 283 LEU A N 1
ATOM 2328 C CA . LEU A 1 283 ? -6.372 3.621 32.293 1.00 81.75 283 LEU A CA 1
ATOM 2329 C C . LEU A 1 283 ? -7.140 2.324 32.565 1.00 81.75 283 LEU A C 1
ATOM 2331 O O . LEU A 1 283 ? -8.099 2.025 31.863 1.00 81.75 283 LEU A O 1
ATOM 2335 N N . VAL A 1 284 ? -6.759 1.584 33.606 1.00 82.00 284 VAL A N 1
ATOM 2336 C CA . VAL A 1 284 ? -7.473 0.391 34.075 1.00 82.00 284 VAL A CA 1
ATOM 2337 C C . VAL A 1 284 ? -8.900 0.752 34.493 1.00 82.00 284 VAL A C 1
ATOM 2339 O O . VAL A 1 284 ? -9.831 0.044 34.113 1.00 82.00 284 VAL A O 1
ATOM 2342 N N . ASP A 1 285 ? -9.096 1.880 35.184 1.00 82.06 285 ASP A N 1
ATOM 2343 C CA . ASP A 1 285 ? -10.433 2.388 35.518 1.00 82.06 285 ASP A CA 1
ATOM 2344 C C . ASP A 1 285 ? -11.236 2.773 34.258 1.00 82.06 285 ASP A C 1
ATOM 2346 O O . ASP A 1 285 ? -12.435 2.497 34.174 1.00 82.06 285 ASP A O 1
ATOM 2350 N N . CYS A 1 286 ? -10.597 3.378 33.248 1.00 84.62 286 CYS A N 1
ATOM 2351 C CA . CYS A 1 286 ? -11.233 3.654 31.954 1.00 84.62 286 CYS A CA 1
ATOM 2352 C C . CYS A 1 286 ? -11.670 2.367 31.238 1.00 84.62 286 CYS A C 1
ATOM 2354 O O . CYS A 1 286 ? -12.798 2.304 30.748 1.00 84.62 286 CYS A O 1
ATOM 2356 N N . ILE A 1 287 ? -10.825 1.332 31.225 1.00 85.31 287 ILE A N 1
ATOM 2357 C CA . ILE A 1 287 ? -11.161 0.025 30.643 1.00 85.31 287 ILE A CA 1
ATOM 2358 C C . ILE A 1 287 ? -12.333 -0.611 31.398 1.00 85.31 287 ILE A C 1
ATOM 2360 O O . ILE A 1 287 ? -13.269 -1.096 30.766 1.00 85.31 287 ILE A O 1
ATOM 2364 N N . GLU A 1 288 ? -12.341 -0.547 32.731 1.00 85.06 288 GLU A N 1
ATOM 2365 C CA . GLU A 1 288 ? -13.446 -1.072 33.542 1.00 85.06 288 GLU A CA 1
ATOM 2366 C C . GLU A 1 288 ? -14.768 -0.367 33.231 1.00 85.06 288 GLU A C 1
ATOM 2368 O O . GLU A 1 288 ? -15.812 -1.001 33.068 1.00 85.06 288 GLU A O 1
ATOM 2373 N N . ASN A 1 289 ? -14.729 0.958 33.099 1.00 85.00 289 ASN A N 1
ATOM 2374 C CA . ASN A 1 289 ? -15.893 1.742 32.708 1.00 85.00 289 ASN A CA 1
ATOM 2375 C C . ASN A 1 289 ? -16.368 1.390 31.291 1.00 85.00 289 ASN A C 1
ATOM 2377 O O . ASN A 1 289 ? -17.576 1.288 31.073 1.00 85.00 289 ASN A O 1
ATOM 2381 N N . ALA A 1 290 ? -15.448 1.170 30.348 1.00 85.69 290 ALA A N 1
ATOM 2382 C CA . ALA A 1 290 ? -15.784 0.741 28.994 1.00 85.69 290 ALA A CA 1
ATOM 2383 C C . ALA A 1 290 ? -16.468 -0.637 28.990 1.00 85.69 290 ALA A C 1
ATOM 2385 O O . ALA A 1 290 ? -17.518 -0.780 28.368 1.00 85.69 290 ALA A O 1
ATOM 2386 N N . ILE A 1 291 ? -15.954 -1.613 29.748 1.00 86.12 291 ILE A N 1
ATOM 2387 C CA . ILE A 1 291 ? -16.572 -2.944 29.897 1.00 86.12 291 ILE A CA 1
ATOM 2388 C C . ILE A 1 291 ? -17.981 -2.826 30.499 1.00 86.12 291 ILE A C 1
ATOM 2390 O O . ILE A 1 291 ? -18.940 -3.361 29.947 1.00 86.12 291 ILE A O 1
ATOM 2394 N N . ASN A 1 292 ? -18.151 -2.046 31.571 1.00 85.25 292 ASN A N 1
ATOM 2395 C CA . ASN A 1 292 ? -19.463 -1.846 32.197 1.00 85.25 292 ASN A CA 1
ATOM 2396 C C . ASN A 1 292 ? -20.499 -1.227 31.238 1.00 85.25 292 ASN A C 1
ATOM 2398 O O . ASN A 1 292 ? -21.687 -1.550 31.305 1.00 85.25 292 ASN A O 1
ATOM 2402 N N . LEU A 1 293 ? -20.072 -0.344 30.328 1.00 83.75 293 LEU A N 1
ATOM 2403 C CA . LEU A 1 293 ? -20.946 0.251 29.310 1.00 83.75 293 LEU A CA 1
ATOM 2404 C C . LEU A 1 293 ? -21.382 -0.755 28.236 1.00 83.75 293 LEU A C 1
ATOM 2406 O O . LEU A 1 293 ? -22.485 -0.623 27.698 1.00 83.75 293 LEU A O 1
ATOM 2410 N N . LEU A 1 294 ? -20.569 -1.777 27.962 1.00 83.88 294 LEU A N 1
ATOM 2411 C CA . LEU A 1 294 ? -20.942 -2.896 27.094 1.00 83.88 294 LEU A CA 1
ATOM 2412 C C . LEU A 1 294 ? -22.013 -3.795 27.742 1.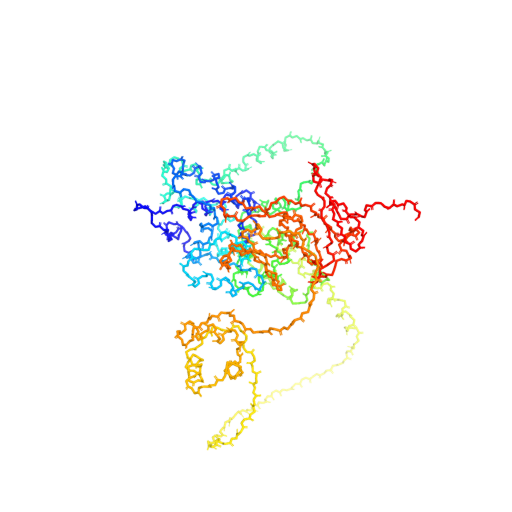00 83.88 294 LEU A C 1
ATOM 2414 O O . LEU A 1 294 ? -22.797 -4.413 27.023 1.00 83.88 294 LEU A O 1
ATOM 2418 N N . HIS A 1 295 ? -22.104 -3.815 29.079 1.00 77.81 295 HIS A N 1
ATOM 2419 C CA . HIS A 1 295 ? -23.062 -4.622 29.861 1.00 77.81 295 HIS A CA 1
ATOM 2420 C C . HIS A 1 295 ? -24.328 -3.870 30.305 1.00 77.81 295 HIS A C 1
ATOM 2422 O O . HIS A 1 295 ? -25.229 -4.460 30.909 1.00 77.81 295 HIS A O 1
ATOM 2428 N N . ALA A 1 296 ? -24.443 -2.572 30.008 1.00 65.69 296 ALA A N 1
ATOM 2429 C CA . ALA A 1 296 ? -25.463 -1.688 30.583 1.00 65.69 296 ALA A CA 1
ATOM 2430 C C . ALA A 1 296 ? -26.936 -2.096 30.316 1.00 65.69 296 ALA A C 1
ATOM 2432 O O . ALA A 1 296 ? -27.825 -1.623 31.028 1.00 65.69 296 ALA A O 1
ATOM 2433 N N . HIS A 1 297 ? -27.222 -2.995 29.360 1.00 54.31 297 HIS A N 1
ATOM 2434 C CA . HIS A 1 297 ? -28.575 -3.534 29.115 1.00 54.31 297 HIS A CA 1
ATOM 2435 C C . HIS A 1 297 ? -28.853 -4.925 29.708 1.00 54.31 297 HIS A C 1
ATOM 2437 O O . HIS A 1 297 ? -30.017 -5.333 29.741 1.00 54.31 297 HIS A O 1
ATOM 2443 N N . GLU A 1 298 ? -27.861 -5.651 30.234 1.00 50.41 298 GLU A N 1
ATOM 2444 C CA . GLU A 1 298 ? -28.127 -6.919 30.941 1.00 50.41 298 GLU A CA 1
ATOM 2445 C C . GLU A 1 298 ? -28.692 -6.668 32.349 1.00 50.41 298 GLU A C 1
ATOM 2447 O O . GLU A 1 298 ? -29.640 -7.328 32.786 1.00 50.41 298 GLU A O 1
ATOM 2452 N N . HIS A 1 299 ? -28.248 -5.598 33.014 1.00 42.25 299 HIS A N 1
ATOM 2453 C CA . HIS A 1 299 ? -28.692 -5.263 34.370 1.00 42.25 299 HIS A CA 1
ATOM 2454 C C . HIS A 1 299 ? -30.131 -4.735 34.490 1.00 42.25 299 HIS A C 1
ATOM 2456 O O . HIS A 1 299 ? -30.644 -4.625 35.604 1.00 42.25 299 HIS A O 1
ATOM 2462 N N . GLN A 1 300 ? -30.835 -4.461 33.385 1.00 37.22 300 GLN A N 1
ATOM 2463 C CA . GLN A 1 300 ? -32.261 -4.110 33.438 1.00 37.22 300 GLN A CA 1
ATOM 2464 C C . GLN A 1 300 ? -33.199 -5.322 33.338 1.00 37.22 300 GLN A C 1
ATOM 2466 O O . GLN A 1 300 ? -34.361 -5.219 33.741 1.00 37.22 300 GLN A O 1
ATOM 2471 N N . LYS A 1 301 ? -32.715 -6.481 32.867 1.00 34.47 301 LYS A N 1
ATOM 2472 C CA . LYS A 1 301 ? -33.507 -7.723 32.827 1.00 34.47 301 LYS A CA 1
ATOM 2473 C C . LYS A 1 301 ? -33.372 -8.566 34.096 1.00 34.47 301 LYS A C 1
ATOM 2475 O O . LYS A 1 301 ? -34.366 -9.158 34.511 1.00 34.47 301 LYS A O 1
ATOM 2480 N N . ASP A 1 302 ? -32.231 -8.520 34.780 1.00 32.16 302 ASP A N 1
ATOM 2481 C CA . ASP A 1 302 ? -32.016 -9.336 35.988 1.00 32.16 302 ASP A CA 1
ATOM 2482 C C . ASP A 1 302 ? -32.585 -8.733 37.285 1.00 32.16 302 ASP A C 1
ATOM 2484 O O . ASP A 1 302 ? -32.783 -9.438 38.278 1.00 32.16 302 ASP A O 1
ATOM 2488 N N . VAL A 1 303 ? -32.968 -7.452 37.282 1.00 33.03 303 VAL A N 1
ATOM 2489 C CA . VAL A 1 303 ? -33.658 -6.821 38.427 1.00 33.03 303 VAL A CA 1
ATOM 2490 C C . VAL A 1 303 ? -35.163 -7.147 38.449 1.00 33.03 303 VAL A C 1
ATOM 2492 O O . VAL A 1 303 ? -35.793 -7.094 39.505 1.00 33.03 303 VAL A O 1
ATOM 2495 N N . PHE A 1 304 ? -35.756 -7.571 37.325 1.00 29.00 304 PHE A N 1
ATOM 2496 C CA . PHE A 1 304 ? -37.194 -7.874 37.244 1.00 29.00 304 PHE A CA 1
ATOM 2497 C C . PHE A 1 304 ? -37.580 -9.326 37.571 1.00 29.00 304 PHE A C 1
ATOM 2499 O O . PHE A 1 304 ? -38.772 -9.621 37.648 1.00 29.00 304 PHE A O 1
ATOM 2506 N N . ILE A 1 305 ? -36.615 -10.223 37.817 1.00 31.84 305 ILE A N 1
ATOM 2507 C CA . ILE A 1 305 ? -36.893 -11.633 38.163 1.00 31.84 305 ILE A CA 1
ATOM 2508 C C . ILE A 1 305 ? -36.595 -11.957 39.642 1.00 31.84 305 ILE A C 1
ATOM 2510 O O . ILE A 1 305 ? -37.105 -12.942 40.168 1.00 31.84 305 ILE A O 1
ATOM 2514 N N . SER A 1 306 ? -35.884 -11.103 40.386 1.00 30.16 306 SER A N 1
ATOM 2515 C CA . SER A 1 306 ? -35.514 -11.387 41.788 1.00 30.16 306 SER A CA 1
ATOM 2516 C C . SER A 1 306 ? -36.511 -10.906 42.856 1.00 30.16 306 SER A C 1
ATOM 2518 O O . SER A 1 306 ? -36.248 -11.034 44.050 1.00 30.16 306 SER A O 1
ATOM 2520 N N . SER A 1 307 ? -37.694 -10.419 42.468 1.00 29.48 307 SER A N 1
ATOM 2521 C CA . SER A 1 307 ? -38.743 -9.993 43.408 1.00 29.48 307 SER A CA 1
ATOM 2522 C C . SER A 1 307 ? -40.008 -10.846 43.317 1.00 29.48 307 SER A C 1
ATOM 2524 O O . SER A 1 307 ? -41.097 -10.322 43.137 1.00 29.48 307 SER A O 1
ATOM 2526 N N . ASN A 1 308 ? -39.880 -12.170 43.442 1.00 29.98 308 ASN A N 1
ATOM 2527 C CA . ASN A 1 308 ? -40.950 -13.032 43.961 1.00 29.98 308 ASN A CA 1
ATOM 2528 C C . ASN A 1 308 ? -40.429 -14.452 44.211 1.00 29.98 308 ASN A C 1
ATOM 2530 O O . ASN A 1 308 ? -40.299 -15.238 43.281 1.00 29.98 308 ASN A O 1
ATOM 2534 N N . ILE A 1 309 ? -40.165 -14.771 45.479 1.00 29.88 309 ILE A N 1
ATOM 2535 C CA . ILE A 1 309 ? -40.712 -15.916 46.235 1.00 29.88 309 ILE A CA 1
ATOM 2536 C C . ILE A 1 309 ? -39.903 -16.007 47.533 1.00 29.88 309 ILE A C 1
ATOM 2538 O O . ILE A 1 309 ? -38.707 -16.288 47.539 1.00 29.88 309 ILE A O 1
ATOM 2542 N N . GLY A 1 310 ? -40.575 -15.698 48.641 1.00 26.69 310 GLY A N 1
ATOM 2543 C CA . GLY A 1 310 ? -40.047 -15.886 49.981 1.00 26.69 310 GLY A CA 1
ATOM 2544 C C . GLY A 1 310 ? -40.188 -17.336 50.450 1.00 26.69 310 GLY A C 1
ATOM 2545 O O . GLY A 1 310 ? -41.212 -17.961 50.203 1.00 26.69 310 GLY A O 1
ATOM 2546 N N . ILE A 1 311 ? -39.131 -17.790 51.129 1.00 28.94 311 ILE A N 1
ATOM 2547 C CA . ILE A 1 311 ? -39.097 -18.531 52.404 1.00 28.94 311 ILE A CA 1
ATOM 2548 C C . ILE A 1 311 ? -40.046 -19.739 52.540 1.00 28.94 311 ILE A C 1
ATOM 2550 O O . ILE A 1 311 ? -41.243 -19.556 52.718 1.00 28.94 311 ILE A O 1
ATOM 2554 N N . GLU A 1 312 ? -39.482 -20.951 52.631 1.00 27.23 312 GLU A N 1
ATOM 2555 C CA . GLU A 1 312 ? -39.517 -21.752 53.871 1.00 27.23 312 GLU A CA 1
ATOM 2556 C C . GLU A 1 312 ? -38.536 -22.941 53.847 1.00 27.23 312 GLU A C 1
ATOM 2558 O O . GLU A 1 312 ? -38.101 -23.412 52.798 1.00 27.23 312 GLU A O 1
ATOM 2563 N N . ASP A 1 313 ? -38.154 -23.305 55.069 1.00 25.44 313 ASP A N 1
ATOM 2564 C CA . ASP A 1 313 ? -37.075 -24.153 55.582 1.00 25.44 313 ASP A CA 1
ATOM 2565 C C . ASP A 1 313 ? -37.174 -25.655 55.228 1.00 25.44 313 ASP A C 1
ATOM 2567 O O . ASP A 1 313 ? -38.259 -26.167 54.965 1.00 25.44 313 ASP A O 1
ATOM 2571 N N . ASP A 1 314 ? -36.032 -26.357 55.290 1.00 26.91 314 ASP A N 1
ATOM 2572 C CA . ASP A 1 314 ? -35.748 -27.461 56.238 1.00 26.91 314 ASP A CA 1
ATOM 2573 C C . ASP A 1 314 ? -34.880 -28.631 55.695 1.00 26.91 314 ASP A C 1
ATOM 2575 O O . ASP A 1 314 ? -35.255 -29.411 54.826 1.00 26.91 314 ASP A O 1
ATOM 2579 N N . THR A 1 315 ? -33.745 -28.806 56.383 1.00 25.50 315 THR A N 1
ATOM 2580 C CA . THR A 1 315 ? -33.105 -30.044 56.893 1.00 25.50 315 THR A CA 1
ATOM 2581 C C . THR A 1 315 ? -32.602 -31.226 56.014 1.00 25.50 315 THR A C 1
ATOM 2583 O O . THR A 1 315 ? -33.340 -32.072 55.536 1.00 25.50 315 THR A O 1
ATOM 2586 N N . VAL A 1 316 ? -31.261 -31.383 56.059 1.00 25.27 316 VAL A N 1
ATOM 2587 C CA . VAL A 1 316 ? -30.413 -32.575 56.385 1.00 25.27 316 VAL A CA 1
ATOM 2588 C C . VAL A 1 316 ? -30.548 -33.918 55.606 1.00 25.27 316 VAL A C 1
ATOM 2590 O O . VAL A 1 316 ? -31.599 -34.546 55.588 1.00 25.27 316 VAL A O 1
ATOM 2593 N N . LYS A 1 317 ? -29.358 -34.473 55.263 1.00 25.72 317 LYS A N 1
ATOM 2594 C CA . LYS A 1 317 ? -28.936 -35.904 55.090 1.00 25.72 317 LYS A CA 1
ATOM 2595 C C . LYS A 1 317 ? -28.889 -36.419 53.647 1.00 25.72 317 LYS A C 1
ATOM 2597 O O . LYS A 1 317 ? -29.769 -36.117 52.868 1.00 25.72 317 LYS A O 1
ATOM 2602 N N . LYS A 1 318 ? -28.004 -37.336 53.242 1.00 24.88 318 LYS A N 1
ATOM 2603 C CA . LYS A 1 318 ? -26.689 -37.870 53.662 1.00 24.88 318 LYS A CA 1
ATOM 2604 C C . LYS A 1 318 ? -26.354 -38.896 52.558 1.00 24.88 318 LYS A C 1
ATOM 2606 O O . LYS A 1 318 ? -27.231 -39.678 52.227 1.00 24.88 318 LYS A O 1
ATOM 2611 N N . GLU A 1 319 ? -25.109 -38.896 52.084 1.00 23.91 319 GLU A N 1
ATOM 2612 C CA . GLU A 1 319 ? -24.320 -40.055 51.612 1.00 23.91 319 GLU A CA 1
ATOM 2613 C C . GLU A 1 319 ? -24.803 -41.027 50.501 1.00 23.91 319 GLU A C 1
ATOM 2615 O O . GLU A 1 319 ? -25.897 -41.580 50.538 1.00 23.91 319 GLU A O 1
ATOM 2620 N N . ASN A 1 320 ? -23.792 -41.397 49.691 1.00 23.83 320 ASN A N 1
ATOM 2621 C CA . ASN A 1 320 ? -23.555 -42.673 48.987 1.00 23.83 320 ASN A CA 1
ATOM 2622 C C . ASN A 1 320 ? -24.275 -42.886 47.646 1.00 23.83 320 ASN A C 1
ATOM 2624 O O . ASN A 1 320 ? -25.432 -42.535 47.490 1.00 23.83 320 ASN A O 1
ATOM 2628 N N . SER A 1 321 ? -23.721 -43.557 46.637 1.00 24.20 321 SER A N 1
ATOM 2629 C CA . SER A 1 321 ? -22.385 -44.056 46.259 1.00 24.20 321 SER A CA 1
ATOM 2630 C C . SER A 1 321 ? -22.624 -44.908 45.000 1.00 24.20 321 SER A C 1
ATOM 2632 O O . SER A 1 321 ? -23.701 -45.491 44.894 1.00 24.20 321 SER A O 1
ATOM 2634 N N . SER A 1 322 ? -21.591 -45.099 44.169 1.00 24.75 322 SER A N 1
ATOM 2635 C CA . SER A 1 322 ? -21.415 -46.197 43.184 1.00 24.75 322 SER A CA 1
ATOM 2636 C C . SER A 1 322 ? -22.420 -46.304 42.017 1.00 24.75 322 SER A C 1
ATOM 2638 O O . SER A 1 322 ? -23.618 -46.172 42.199 1.00 24.75 322 SER A O 1
ATOM 2640 N N . GLY A 1 323 ? -22.018 -46.615 40.789 1.00 24.89 323 GLY A N 1
ATOM 2641 C CA . GLY A 1 323 ? -20.726 -47.060 40.286 1.00 24.89 323 GLY A CA 1
ATOM 2642 C C . GLY A 1 323 ? -20.852 -47.457 38.808 1.00 24.89 323 GLY A C 1
ATOM 2643 O O . GLY A 1 323 ? -21.954 -47.685 38.318 1.00 24.89 323 GLY A O 1
ATOM 2644 N N . ASP A 1 324 ? -19.688 -47.523 38.167 1.00 23.23 324 ASP A N 1
ATOM 2645 C CA . ASP A 1 324 ? -19.286 -48.478 37.131 1.00 23.23 324 ASP A CA 1
ATOM 2646 C C . ASP A 1 324 ? -19.953 -48.468 35.731 1.00 23.23 324 ASP A C 1
ATOM 2648 O O . ASP A 1 324 ? -21.063 -48.941 35.499 1.00 23.23 324 ASP A O 1
ATOM 2652 N N . SER A 1 325 ? -19.138 -48.015 34.763 1.00 26.45 325 SER A N 1
ATOM 2653 C CA . SER A 1 325 ? -18.910 -48.563 33.401 1.00 26.45 325 SER A CA 1
ATOM 2654 C C . SER A 1 325 ? -18.623 -50.099 33.439 1.00 26.45 325 SER A C 1
ATOM 2656 O O . SER A 1 325 ? -18.521 -50.608 34.552 1.00 26.45 325 SER A O 1
ATOM 2658 N N . PRO A 1 326 ? -18.349 -50.883 32.352 1.00 35.62 326 PRO A N 1
ATOM 2659 C CA . PRO A 1 326 ? -18.026 -50.517 30.959 1.00 35.62 326 PRO A CA 1
ATOM 2660 C C . PRO A 1 326 ? -18.469 -51.521 29.831 1.00 35.62 326 PRO A C 1
ATOM 2662 O O . PRO A 1 326 ? -18.972 -52.603 30.091 1.00 35.62 326 PRO A O 1
ATOM 2665 N N . LEU A 1 327 ? -18.210 -51.119 28.573 1.00 25.48 327 LEU A N 1
ATOM 2666 C CA . LEU A 1 327 ? -17.657 -51.845 27.394 1.00 25.48 327 LEU A CA 1
ATOM 2667 C C . LEU A 1 327 ? -18.113 -53.251 26.911 1.00 25.48 327 LEU A C 1
ATOM 2669 O O . LEU A 1 327 ? -18.432 -54.150 27.681 1.00 25.48 327 LEU A O 1
ATOM 2673 N N . SER A 1 328 ? -17.877 -53.421 25.592 1.00 25.98 328 SER A N 1
ATOM 2674 C CA . SER A 1 328 ? -17.719 -54.624 24.728 1.00 25.98 328 SER A CA 1
ATOM 2675 C C . SER A 1 328 ? -18.918 -54.946 23.818 1.00 25.98 328 SER A C 1
ATOM 2677 O O . SER A 1 328 ? -20.061 -54.781 24.228 1.00 25.98 328 SER A O 1
ATOM 2679 N N . ASP A 1 329 ? -18.778 -55.412 22.574 1.00 23.48 329 ASP A N 1
ATOM 2680 C CA . ASP A 1 329 ? -17.644 -55.555 21.640 1.00 23.48 329 ASP A CA 1
ATOM 2681 C C . ASP A 1 329 ? -18.213 -55.867 20.236 1.00 23.48 329 ASP A C 1
ATOM 2683 O O . ASP A 1 329 ? -19.297 -56.439 20.117 1.00 23.48 329 ASP A O 1
ATOM 2687 N N . ASP A 1 330 ? -17.448 -55.490 19.208 1.00 23.64 330 ASP A N 1
ATOM 2688 C CA . ASP A 1 330 ? -17.210 -56.138 17.907 1.00 23.64 330 ASP A CA 1
ATOM 2689 C C . ASP A 1 330 ? -18.313 -56.934 17.180 1.00 23.64 330 ASP A C 1
ATOM 2691 O O . ASP A 1 330 ? -18.794 -57.965 17.644 1.00 23.64 330 ASP A O 1
ATOM 2695 N N . SER A 1 331 ? -18.528 -56.632 15.888 1.00 25.47 331 SER A N 1
ATOM 2696 C CA . SER A 1 331 ? -17.812 -57.341 14.801 1.00 25.47 331 SER A CA 1
ATOM 2697 C C . SER A 1 331 ? -18.241 -56.948 13.369 1.00 25.47 331 SER A C 1
ATOM 2699 O O . SER A 1 331 ? -19.330 -56.459 13.089 1.00 25.47 331 SER A O 1
ATOM 2701 N N . VAL A 1 332 ? -17.274 -57.157 12.476 1.00 24.31 332 VAL A N 1
ATOM 2702 C CA . VAL A 1 332 ? -17.108 -56.793 11.058 1.00 24.31 332 VAL A CA 1
ATOM 2703 C C . VAL A 1 332 ? -17.999 -57.599 10.090 1.00 24.31 332 VAL A C 1
ATOM 2705 O O . VAL A 1 332 ? -18.105 -58.810 10.253 1.00 24.31 332 VAL A O 1
ATOM 2708 N N . SER A 1 333 ? -18.519 -56.977 9.012 1.00 23.89 333 SER A N 1
ATOM 2709 C CA . SER A 1 333 ? -18.237 -57.337 7.593 1.00 23.89 333 SER A CA 1
ATOM 2710 C C . SER A 1 333 ? -19.311 -56.892 6.578 1.00 23.89 333 SER A C 1
ATOM 2712 O O . SER A 1 333 ? -20.509 -56.924 6.837 1.00 23.89 333 SER A O 1
ATOM 2714 N N . SER A 1 334 ? -18.816 -56.626 5.364 1.00 27.58 334 SER A N 1
ATOM 2715 C CA . SER A 1 334 ? -19.467 -56.585 4.045 1.00 27.58 334 SER A CA 1
ATOM 2716 C C . SER A 1 334 ? -20.343 -55.379 3.708 1.00 27.58 334 SER A C 1
ATOM 2718 O O . SER A 1 334 ? -21.534 -55.329 3.991 1.00 27.58 334 SER A O 1
ATOM 2720 N N . GLY A 1 335 ? -19.707 -54.429 3.020 1.00 24.09 335 GLY A N 1
ATOM 2721 C CA . GLY A 1 335 ? -20.379 -53.405 2.242 1.00 24.09 335 GLY A CA 1
ATOM 2722 C C . GLY A 1 335 ? -20.768 -53.934 0.866 1.00 24.09 335 GLY A C 1
ATOM 2723 O O . GLY A 1 335 ? -19.923 -54.418 0.122 1.00 24.09 335 GLY A O 1
ATOM 2724 N N . ASP A 1 336 ? -22.044 -53.769 0.557 1.00 24.86 336 ASP A N 1
ATOM 2725 C CA . ASP A 1 336 ? -22.575 -53.480 -0.766 1.00 24.86 336 ASP A CA 1
ATOM 2726 C C . ASP A 1 336 ? -23.765 -52.555 -0.508 1.00 24.86 336 ASP A C 1
ATOM 2728 O O . ASP A 1 336 ? -24.770 -53.007 0.026 1.00 24.86 336 ASP A O 1
ATOM 2732 N N . ASP A 1 337 ? -23.648 -51.263 -0.829 1.00 23.86 337 ASP A N 1
ATOM 2733 C CA . ASP A 1 337 ? -24.803 -50.521 -1.332 1.00 23.86 337 ASP A CA 1
ATOM 2734 C C . ASP A 1 337 ? -24.429 -49.190 -2.004 1.00 23.86 337 ASP A C 1
ATOM 2736 O O . ASP A 1 337 ? -23.836 -48.271 -1.443 1.00 23.86 337 ASP A O 1
ATOM 2740 N N . LYS A 1 338 ? -24.808 -49.159 -3.280 1.00 25.25 338 LYS A N 1
ATOM 2741 C CA . LYS A 1 338 ? -25.237 -48.036 -4.115 1.00 25.25 338 LYS A CA 1
ATOM 2742 C C . LYS A 1 338 ? -25.198 -46.629 -3.499 1.00 25.25 338 LYS A C 1
ATOM 2744 O O . LYS A 1 338 ? -26.055 -46.229 -2.723 1.00 25.25 338 LYS A O 1
ATOM 2749 N N . SER A 1 339 ? -24.302 -45.829 -4.074 1.00 28.78 339 SER A N 1
ATOM 2750 C CA . SER A 1 339 ? -24.576 -44.504 -4.652 1.00 28.78 339 SER A CA 1
ATOM 2751 C C . SER A 1 339 ? -25.687 -43.660 -4.001 1.00 28.78 339 SER A C 1
ATOM 2753 O O . SER A 1 339 ? -26.833 -43.665 -4.454 1.00 28.78 339 SER A O 1
ATOM 2755 N N . SER A 1 340 ? -25.299 -42.792 -3.071 1.00 25.12 340 SER A N 1
ATOM 2756 C CA . SER A 1 340 ? -25.971 -41.509 -2.851 1.00 25.12 340 SER A CA 1
ATOM 2757 C C . SER A 1 340 ? -24.962 -40.388 -3.081 1.00 25.12 340 SER A C 1
ATOM 2759 O O . SER A 1 340 ? -24.015 -40.206 -2.317 1.00 25.12 340 SER A O 1
ATOM 2761 N N . ALA A 1 341 ? -25.146 -39.677 -4.190 1.00 27.55 341 ALA A N 1
ATOM 2762 C CA . ALA A 1 341 ? -24.339 -38.544 -4.603 1.00 27.55 341 ALA A CA 1
ATOM 2763 C C . ALA A 1 341 ? -24.411 -37.406 -3.572 1.00 27.55 341 ALA A C 1
ATOM 2765 O O . ALA A 1 341 ? -25.459 -36.788 -3.395 1.00 27.55 341 ALA A O 1
ATOM 2766 N N . VAL A 1 342 ? -23.274 -37.086 -2.953 1.00 25.27 342 VAL A N 1
ATOM 2767 C CA . VAL A 1 342 ? -23.042 -35.792 -2.301 1.00 25.27 342 VAL A CA 1
ATOM 2768 C C . VAL A 1 342 ? -22.211 -34.952 -3.268 1.00 25.27 342 VAL A C 1
ATOM 2770 O O . VAL A 1 342 ? -20.992 -35.076 -3.357 1.00 25.27 342 VAL A O 1
ATOM 2773 N N . ASN A 1 343 ? -22.903 -34.124 -4.051 1.00 27.16 343 ASN A N 1
ATOM 2774 C CA . ASN A 1 343 ? -22.306 -33.099 -4.903 1.00 27.16 343 ASN A CA 1
ATOM 2775 C C . ASN A 1 343 ? -21.795 -31.939 -4.032 1.00 27.16 343 ASN A C 1
ATOM 2777 O O . ASN A 1 343 ? -22.510 -30.962 -3.812 1.00 27.16 343 ASN A O 1
ATOM 2781 N N . CYS A 1 344 ? -20.547 -32.010 -3.572 1.00 27.88 344 CYS A N 1
ATOM 2782 C CA . CYS A 1 344 ? -19.830 -30.827 -3.097 1.00 27.88 344 CYS A CA 1
ATOM 2783 C C . CYS A 1 344 ? -19.199 -30.114 -4.301 1.00 27.88 344 CYS A C 1
ATOM 2785 O O . CYS A 1 344 ? -18.171 -30.548 -4.818 1.00 27.88 344 CYS A O 1
ATOM 2787 N N . ARG A 1 345 ? -19.808 -29.008 -4.752 1.00 33.81 345 ARG A N 1
ATOM 2788 C CA . ARG A 1 345 ? -19.190 -28.077 -5.712 1.00 33.81 345 ARG A CA 1
ATOM 2789 C C . ARG A 1 345 ? -17.973 -27.423 -5.044 1.00 33.81 345 ARG A C 1
ATOM 2791 O O . ARG A 1 345 ? -18.136 -26.496 -4.258 1.00 33.81 345 ARG A O 1
ATOM 2798 N N . ARG A 1 346 ? -16.765 -27.912 -5.334 1.00 41.59 346 ARG A N 1
ATOM 2799 C CA . ARG A 1 346 ? -15.496 -27.334 -4.861 1.00 41.59 346 ARG A CA 1
ATOM 2800 C C . ARG A 1 346 ? -15.007 -26.313 -5.884 1.00 41.59 346 ARG A C 1
ATOM 2802 O O . ARG A 1 346 ? -14.501 -26.704 -6.932 1.00 41.59 346 ARG A O 1
ATOM 2809 N N . LYS A 1 347 ? -15.209 -25.020 -5.621 1.00 38.72 347 LYS A N 1
ATOM 2810 C CA . LYS A 1 347 ? -14.866 -23.972 -6.592 1.00 38.72 347 LYS A CA 1
ATOM 2811 C C . LYS A 1 347 ? -13.426 -23.456 -6.508 1.00 38.72 347 LYS A C 1
ATOM 2813 O O . LYS A 1 347 ? -12.913 -23.103 -7.557 1.00 38.72 347 LYS A O 1
ATOM 2818 N N . ASP A 1 348 ? -12.733 -23.562 -5.372 1.00 43.47 348 ASP A N 1
ATOM 2819 C CA . ASP A 1 348 ? -11.522 -22.744 -5.153 1.00 43.47 348 ASP A CA 1
ATOM 2820 C C . ASP A 1 348 ? -10.336 -23.504 -4.518 1.00 43.47 348 ASP A C 1
ATOM 2822 O O . ASP A 1 348 ? -9.638 -22.979 -3.657 1.00 43.47 348 ASP A O 1
ATOM 2826 N N . LEU A 1 349 ? -10.092 -24.765 -4.905 1.00 48.91 349 LEU A N 1
ATOM 2827 C CA . LEU A 1 349 ? -8.903 -25.516 -4.452 1.00 48.91 349 LEU A CA 1
ATOM 2828 C C . LEU A 1 349 ? -7.862 -25.706 -5.571 1.00 48.91 349 LEU A C 1
ATOM 2830 O O . LEU A 1 349 ? -8.251 -25.866 -6.730 1.00 48.91 349 LEU A O 1
ATOM 2834 N N . PRO A 1 350 ? -6.555 -25.774 -5.257 1.00 53.38 350 PRO A N 1
ATOM 2835 C CA . PRO A 1 350 ? -5.524 -26.164 -6.222 1.00 53.38 350 PRO A CA 1
ATOM 2836 C C . PRO A 1 350 ? -5.791 -27.562 -6.810 1.00 53.38 350 PRO A C 1
ATOM 2838 O O . PRO A 1 350 ? -6.530 -28.360 -6.231 1.00 53.38 350 PRO A O 1
ATOM 2841 N N . TRP A 1 351 ? -5.231 -27.842 -7.991 1.00 65.75 351 TRP A N 1
ATOM 2842 C CA . TRP A 1 351 ? -5.336 -29.162 -8.625 1.00 65.75 351 TRP A CA 1
ATOM 2843 C C . TRP A 1 351 ? -4.559 -30.195 -7.808 1.00 65.75 351 TRP A C 1
ATOM 2845 O O . TRP A 1 351 ? -3.384 -29.990 -7.513 1.00 65.75 351 TRP A O 1
ATOM 2855 N N . THR A 1 352 ? -5.210 -31.300 -7.459 1.00 73.25 352 THR A N 1
ATOM 2856 C CA . THR A 1 352 ? -4.565 -32.441 -6.792 1.00 73.25 352 THR A CA 1
ATOM 2857 C C . THR A 1 352 ? -4.053 -33.463 -7.812 1.00 73.25 352 THR A C 1
ATOM 2859 O O . THR A 1 352 ? -4.605 -33.569 -8.908 1.00 73.25 352 THR A O 1
ATOM 2862 N N . GLU A 1 353 ? -3.031 -34.251 -7.456 1.00 68.56 353 GLU A N 1
ATOM 2863 C CA . GLU A 1 353 ? -2.471 -35.299 -8.337 1.00 68.56 353 GLU A CA 1
ATOM 2864 C C . GLU A 1 353 ? -3.556 -36.282 -8.815 1.00 68.56 353 GLU A C 1
ATOM 2866 O O . GLU A 1 353 ? -3.664 -36.567 -10.006 1.00 68.56 353 GLU A O 1
ATOM 2871 N N . ASN A 1 354 ? -4.462 -36.684 -7.918 1.00 72.44 354 ASN A N 1
ATOM 2872 C CA . ASN A 1 354 ? -5.587 -37.568 -8.240 1.00 72.44 354 ASN A CA 1
ATOM 2873 C C . ASN A 1 354 ? -6.583 -36.948 -9.244 1.00 72.44 354 ASN A C 1
ATOM 2875 O O . ASN A 1 354 ? -7.145 -37.657 -10.079 1.00 72.44 354 ASN A O 1
ATOM 2879 N N . GLU A 1 355 ? -6.840 -35.635 -9.170 1.00 76.44 355 GLU A N 1
ATOM 2880 C CA . GLU A 1 355 ? -7.720 -34.935 -10.122 1.00 76.44 355 GLU A CA 1
ATOM 2881 C C . GLU A 1 355 ? -7.078 -34.829 -11.504 1.00 76.44 355 GLU A C 1
ATOM 2883 O O . GLU A 1 355 ? -7.779 -34.900 -12.514 1.00 76.44 355 GLU A O 1
ATOM 2888 N N . GLU A 1 356 ? -5.759 -34.667 -11.560 1.00 78.25 356 GLU A N 1
ATOM 2889 C CA . GLU A 1 356 ? -5.021 -34.605 -12.816 1.00 78.25 356 GLU A CA 1
ATOM 2890 C C . GLU A 1 356 ? -4.947 -35.976 -13.500 1.00 78.25 356 GLU A C 1
ATOM 2892 O O . GLU A 1 356 ? -5.189 -36.076 -14.705 1.00 78.25 356 GLU A O 1
ATOM 2897 N N . GLU A 1 357 ? -4.736 -37.049 -12.735 1.00 78.75 357 GLU A N 1
ATOM 2898 C CA . GLU A 1 357 ? -4.840 -38.421 -13.242 1.00 78.75 357 GLU A CA 1
ATOM 2899 C C . GLU A 1 357 ? -6.248 -38.723 -13.772 1.00 78.75 357 GLU A C 1
ATOM 2901 O O . GLU A 1 357 ? -6.405 -39.286 -14.858 1.00 78.75 357 GLU A O 1
ATOM 2906 N N . LEU A 1 358 ? -7.293 -38.294 -13.056 1.00 78.62 358 LEU A N 1
ATOM 2907 C CA . LEU A 1 358 ? -8.684 -38.449 -13.489 1.00 78.62 358 LEU A CA 1
ATOM 2908 C C . LEU A 1 358 ? -9.017 -37.604 -14.727 1.00 78.62 358 LEU A C 1
ATOM 2910 O O . LEU A 1 358 ? -9.739 -38.083 -15.606 1.00 78.62 358 LEU A O 1
ATOM 2914 N N . LEU A 1 359 ? -8.494 -36.379 -14.822 1.00 84.62 359 LEU A N 1
ATOM 2915 C CA . LEU A 1 359 ? -8.600 -35.511 -15.998 1.00 84.62 359 LEU A CA 1
ATOM 2916 C C . LEU A 1 359 ? -7.998 -36.199 -17.227 1.00 84.62 359 LEU A C 1
ATOM 2918 O O . LEU A 1 359 ? -8.659 -36.292 -18.263 1.00 84.62 359 LEU A O 1
ATOM 2922 N N . LEU A 1 360 ? -6.770 -36.704 -17.100 1.00 84.19 360 LEU A N 1
ATOM 2923 C CA . LEU A 1 360 ? -6.059 -37.397 -18.170 1.00 84.19 360 LEU A CA 1
ATOM 2924 C C . LEU A 1 360 ? -6.770 -38.690 -18.566 1.00 84.19 360 LEU A C 1
ATOM 2926 O O . LEU A 1 360 ? -7.021 -38.897 -19.749 1.00 84.19 360 LEU A O 1
ATOM 2930 N N . LEU A 1 361 ? -7.197 -39.503 -17.598 1.00 84.56 361 LEU A N 1
ATOM 2931 C CA . LEU A 1 361 ? -7.939 -40.737 -17.851 1.00 84.56 361 LEU A CA 1
ATOM 2932 C C . LEU A 1 361 ? -9.270 -40.471 -18.567 1.00 84.56 361 LEU A C 1
ATOM 2934 O O . LEU A 1 361 ? -9.656 -41.219 -19.467 1.00 84.56 361 LEU A O 1
ATOM 2938 N N . CYS A 1 362 ? -10.002 -39.426 -18.169 1.00 82.81 362 CYS A N 1
ATOM 2939 C CA . CYS A 1 362 ? -11.263 -39.071 -18.817 1.00 82.81 362 CYS A CA 1
ATOM 2940 C C . CYS A 1 362 ? -11.040 -38.530 -20.233 1.00 82.81 362 CYS A C 1
ATOM 2942 O O . CYS A 1 362 ? -11.813 -38.866 -21.133 1.00 82.81 362 CYS A O 1
ATOM 2944 N N . TYR A 1 363 ? -9.978 -37.750 -20.435 1.00 84.62 363 TYR A N 1
ATOM 2945 C CA . TYR A 1 363 ? -9.581 -37.259 -21.749 1.00 84.62 363 TYR A CA 1
ATOM 2946 C C . TYR A 1 363 ? -9.130 -38.400 -22.679 1.00 84.62 363 TYR A C 1
ATOM 2948 O O . TYR A 1 363 ? -9.592 -38.484 -23.813 1.00 84.62 363 TYR A O 1
ATOM 2956 N N . GLU A 1 364 ? -8.316 -39.343 -22.195 1.00 83.94 364 GLU A N 1
ATOM 2957 C CA . GLU A 1 364 ? -7.841 -40.511 -22.958 1.00 83.94 364 GLU A CA 1
ATOM 2958 C C . GLU A 1 364 ? -8.965 -41.495 -23.305 1.00 83.94 364 GLU A C 1
ATOM 2960 O O . GLU A 1 364 ? -8.941 -42.126 -24.361 1.00 83.94 364 GLU A O 1
ATOM 2965 N N . LYS A 1 365 ? -10.001 -41.581 -22.461 1.00 83.44 365 LYS A N 1
ATOM 2966 C CA . LYS A 1 365 ? -11.244 -42.311 -22.760 1.00 83.44 365 LYS A CA 1
ATOM 2967 C C . LYS A 1 365 ? -12.175 -41.569 -23.731 1.00 83.44 365 LYS A C 1
ATOM 2969 O O . LYS A 1 365 ? -13.257 -42.078 -24.018 1.00 83.44 365 LYS A O 1
ATOM 2974 N N . GLY A 1 366 ? -11.783 -40.392 -24.225 1.00 77.94 366 GLY A N 1
ATOM 2975 C CA . GLY A 1 366 ? -12.515 -39.625 -25.235 1.00 77.94 366 GLY A CA 1
ATOM 2976 C C . GLY A 1 366 ? -13.782 -38.931 -24.727 1.00 77.94 366 GLY A C 1
ATOM 2977 O O . GLY A 1 366 ? -14.687 -38.684 -25.522 1.00 77.94 366 GLY A O 1
ATOM 2978 N N . LYS A 1 367 ? -13.891 -38.641 -23.422 1.00 81.69 367 LYS A N 1
ATOM 2979 C CA . LYS A 1 367 ? -15.047 -37.908 -22.870 1.00 81.69 367 LYS A CA 1
ATOM 2980 C C . LYS A 1 367 ? -15.051 -36.441 -23.320 1.00 81.69 367 LYS A C 1
ATOM 2982 O O . LYS A 1 367 ? -13.985 -35.852 -23.503 1.00 81.69 367 LYS A O 1
ATOM 2987 N N . SER A 1 368 ? -16.240 -35.840 -23.463 1.00 84.00 368 SER A N 1
ATOM 2988 C CA . SER A 1 368 ? -16.356 -34.417 -23.812 1.00 84.00 368 SER A CA 1
ATOM 2989 C C . SER A 1 368 ? -15.884 -33.520 -22.661 1.00 84.00 368 SER A C 1
ATOM 2991 O O . SER A 1 368 ? -15.815 -33.934 -21.502 1.00 84.00 368 SER A O 1
ATOM 2993 N N . ILE A 1 369 ? -15.564 -32.263 -22.965 1.00 75.94 369 ILE A N 1
ATOM 2994 C CA . ILE A 1 369 ? -15.100 -31.299 -21.959 1.00 75.94 369 ILE A CA 1
ATOM 2995 C C . ILE A 1 369 ? -16.212 -30.988 -20.949 1.00 75.94 369 ILE A C 1
ATOM 2997 O O . ILE A 1 369 ? -15.925 -30.800 -19.766 1.00 75.94 369 ILE A O 1
ATOM 3001 N N . GLU A 1 370 ? -17.474 -30.962 -21.388 1.00 74.81 370 GLU A N 1
ATOM 3002 C CA . GLU A 1 370 ? -18.629 -30.811 -20.500 1.00 74.81 370 GLU A CA 1
ATOM 3003 C C . GLU A 1 370 ? -18.744 -31.987 -19.521 1.00 74.81 370 GLU A C 1
ATOM 3005 O O . GLU A 1 370 ? -18.945 -31.770 -18.324 1.00 74.81 370 GLU A O 1
ATOM 3010 N N . ASP A 1 371 ? -18.542 -33.215 -20.003 1.00 71.88 371 ASP A N 1
ATOM 3011 C CA . ASP A 1 371 ? -18.590 -34.419 -19.172 1.00 71.88 371 ASP A CA 1
ATOM 3012 C C . ASP A 1 371 ? -17.437 -34.450 -18.165 1.00 71.88 371 ASP A C 1
ATOM 3014 O O . ASP A 1 371 ? -17.645 -34.744 -16.989 1.00 71.88 371 ASP A O 1
ATOM 3018 N N . ILE A 1 372 ? -16.221 -34.100 -18.599 1.00 80.38 372 ILE A N 1
ATOM 3019 C CA . ILE A 1 372 ? -15.042 -34.007 -17.725 1.00 80.38 372 ILE A CA 1
ATOM 3020 C C . ILE A 1 372 ? -15.268 -32.949 -16.637 1.00 80.38 372 ILE A C 1
ATOM 3022 O O . ILE A 1 372 ? -15.003 -33.205 -15.462 1.00 80.38 372 ILE A O 1
ATOM 3026 N N . ALA A 1 373 ? -15.809 -31.785 -17.007 1.00 76.62 373 ALA A N 1
ATOM 3027 C CA . ALA A 1 373 ? -16.170 -30.720 -16.075 1.00 76.62 373 ALA A CA 1
ATOM 3028 C C . ALA A 1 373 ? -17.212 -31.184 -15.046 1.00 76.62 373 ALA A C 1
ATOM 3030 O O . ALA A 1 373 ? -17.079 -30.894 -13.856 1.00 76.62 373 ALA A O 1
ATOM 3031 N N . SER A 1 374 ? -18.213 -31.955 -15.481 1.00 78.31 374 SER A N 1
ATOM 3032 C CA . SER A 1 374 ? -19.223 -32.522 -14.587 1.00 78.31 374 SER A CA 1
ATOM 3033 C C . SER A 1 374 ? -18.662 -33.604 -13.660 1.00 78.31 374 SER A C 1
ATOM 3035 O O . SER A 1 374 ? -19.095 -33.686 -12.515 1.00 78.31 374 SER A O 1
ATOM 3037 N N . ILE A 1 375 ? -17.719 -34.429 -14.127 1.00 77.38 375 ILE A N 1
ATOM 3038 C CA . ILE A 1 375 ? -17.092 -35.502 -13.334 1.00 77.38 375 ILE A CA 1
ATOM 3039 C C . ILE A 1 375 ? -16.158 -34.926 -12.268 1.00 77.38 375 ILE A C 1
ATOM 3041 O O . ILE A 1 375 ? -16.160 -35.398 -11.135 1.00 77.38 375 ILE A O 1
ATOM 3045 N N . LEU A 1 376 ? -15.373 -33.905 -12.625 1.00 74.94 376 LEU A N 1
ATOM 3046 C CA . LEU A 1 376 ? -14.409 -33.267 -11.724 1.00 74.94 376 LEU A CA 1
ATOM 3047 C C . LEU A 1 376 ? -15.028 -32.147 -10.872 1.00 74.94 376 LEU A C 1
ATOM 3049 O O . LEU A 1 376 ? -14.374 -31.631 -9.973 1.00 74.94 376 LEU A O 1
ATOM 3053 N N . GLY A 1 377 ? -16.270 -31.737 -11.149 1.00 62.66 377 GLY A N 1
ATOM 3054 C CA . GLY A 1 377 ? -16.934 -30.643 -10.432 1.00 62.66 377 GLY A CA 1
ATOM 3055 C C . GLY A 1 377 ? -16.294 -29.266 -10.664 1.00 62.66 377 GLY A C 1
ATOM 3056 O O . GLY A 1 377 ? -16.462 -28.366 -9.841 1.00 62.66 377 GLY A O 1
ATOM 3057 N N . ARG A 1 378 ? -15.569 -29.093 -11.777 1.00 68.56 378 ARG A N 1
ATOM 3058 C CA . ARG A 1 378 ? -14.791 -27.892 -12.135 1.00 68.56 378 ARG A CA 1
ATOM 3059 C C . ARG A 1 378 ? -15.412 -27.191 -13.353 1.00 68.56 378 ARG A C 1
ATOM 3061 O O . ARG A 1 378 ? -15.997 -27.856 -14.204 1.00 68.56 378 ARG A O 1
ATOM 3068 N N . PRO A 1 379 ? -15.285 -25.860 -13.502 1.00 52.62 379 PRO A N 1
ATOM 3069 C CA . PRO A 1 379 ? -15.813 -25.158 -14.672 1.00 52.62 379 PRO A CA 1
ATOM 3070 C C . PRO A 1 379 ? -15.080 -25.569 -15.961 1.00 52.62 379 PRO A C 1
ATOM 3072 O O . PRO A 1 379 ? -13.866 -25.763 -15.963 1.00 52.62 379 PRO A O 1
ATOM 3075 N N . GLN A 1 380 ? -15.799 -25.638 -17.087 1.00 54.88 380 GLN A N 1
ATOM 3076 C CA . GLN A 1 380 ? -15.271 -26.123 -18.377 1.00 54.88 380 GLN A CA 1
ATOM 3077 C C . GLN A 1 380 ? -14.029 -25.361 -18.868 1.00 54.88 380 GLN A C 1
ATOM 3079 O O . GLN A 1 380 ? -13.135 -25.952 -19.471 1.00 54.88 380 GLN A O 1
ATOM 3084 N N . ASN A 1 381 ? -13.937 -24.061 -18.575 1.00 48.81 381 ASN A N 1
ATOM 3085 C CA . ASN A 1 381 ? -12.763 -23.257 -18.920 1.00 48.81 381 ASN A CA 1
ATOM 3086 C C . ASN A 1 381 ? -11.519 -23.669 -18.117 1.00 48.81 381 ASN A C 1
ATOM 3088 O O . ASN A 1 381 ? -10.419 -23.621 -18.655 1.00 48.81 381 ASN A O 1
ATOM 3092 N N . SER A 1 382 ? -11.687 -24.132 -16.873 1.00 53.22 382 SER A N 1
ATOM 3093 C CA . SER A 1 382 ? -10.591 -24.661 -16.049 1.00 53.22 382 SER A CA 1
ATOM 3094 C C . SER A 1 382 ? -10.085 -26.001 -16.595 1.00 53.22 382 SER A C 1
ATOM 3096 O O . SER A 1 382 ? -8.879 -26.194 -16.715 1.00 53.22 382 SER A O 1
ATOM 3098 N N . ILE A 1 383 ? -10.993 -26.876 -17.052 1.00 69.44 383 ILE A N 1
ATOM 3099 C CA . ILE A 1 383 ? -10.646 -28.133 -17.742 1.00 69.44 383 ILE A CA 1
ATOM 3100 C C . ILE A 1 383 ? -9.868 -27.857 -19.039 1.00 69.44 383 ILE A C 1
ATOM 3102 O O . ILE A 1 383 ? -8.801 -28.431 -19.253 1.00 69.44 383 ILE A O 1
ATOM 3106 N N . LYS A 1 384 ? -10.371 -26.943 -19.884 1.00 60.03 384 LYS A N 1
ATOM 3107 C CA . LYS A 1 384 ? -9.719 -26.524 -21.142 1.00 60.03 384 LYS A CA 1
ATOM 3108 C C . LYS A 1 384 ? -8.320 -25.967 -20.894 1.00 60.03 384 LYS A C 1
ATOM 3110 O O . LYS A 1 384 ? -7.368 -26.370 -21.554 1.00 60.03 384 LYS A O 1
ATOM 3115 N N . LEU A 1 385 ? -8.185 -25.081 -19.911 1.00 56.62 385 LEU A N 1
ATOM 3116 C CA . LEU A 1 385 ? -6.912 -24.451 -19.580 1.00 56.62 385 LEU A CA 1
ATOM 3117 C C . LEU A 1 385 ? -5.909 -25.454 -18.988 1.00 56.62 385 LEU A C 1
ATOM 3119 O O . LEU A 1 385 ? -4.734 -25.420 -19.346 1.00 56.62 385 LEU A O 1
ATOM 3123 N N . ARG A 1 386 ? -6.360 -26.390 -18.138 1.00 69.38 386 ARG A N 1
ATOM 3124 C CA . ARG A 1 386 ? -5.482 -27.414 -17.553 1.00 69.38 386 ARG A CA 1
ATOM 3125 C C . ARG A 1 386 ? -5.017 -28.436 -18.592 1.00 69.38 386 ARG A C 1
ATOM 3127 O O . ARG A 1 386 ? -3.828 -28.729 -18.641 1.00 69.38 386 ARG A O 1
ATOM 3134 N N . LEU A 1 387 ? -5.899 -28.904 -19.480 1.00 66.81 387 LEU A N 1
ATOM 3135 C CA . LEU A 1 387 ? -5.518 -29.783 -20.598 1.00 66.81 387 LEU A CA 1
ATOM 3136 C C . LEU A 1 387 ? -4.560 -29.096 -21.586 1.00 66.81 387 LEU A C 1
ATOM 3138 O O . LEU A 1 387 ? -3.683 -29.760 -22.142 1.00 66.81 387 LEU A O 1
ATOM 3142 N N . ALA A 1 388 ? -4.699 -27.781 -21.789 1.00 68.19 388 ALA A N 1
ATOM 3143 C CA . ALA A 1 388 ? -3.772 -26.994 -22.602 1.00 68.19 388 ALA A CA 1
ATOM 3144 C C . ALA A 1 388 ? -2.389 -26.870 -21.937 1.00 68.19 388 ALA A C 1
ATOM 3146 O O . ALA A 1 388 ? -1.375 -27.069 -22.601 1.00 68.19 388 ALA A O 1
ATOM 3147 N N . ASN A 1 389 ? -2.339 -26.632 -20.620 1.00 59.16 389 ASN A N 1
ATOM 3148 C CA . ASN A 1 389 ? -1.086 -26.577 -19.855 1.00 59.16 389 ASN A CA 1
ATOM 3149 C C . ASN A 1 389 ? -0.345 -27.925 -19.821 1.00 59.16 389 ASN A C 1
ATOM 3151 O O . ASN A 1 389 ? 0.881 -27.946 -19.832 1.00 59.16 389 ASN A O 1
ATOM 3155 N N . LEU A 1 390 ? -1.076 -29.045 -19.836 1.00 70.88 390 LEU A N 1
ATOM 3156 C CA . LEU A 1 390 ? -0.508 -30.397 -19.943 1.00 70.88 390 LEU A CA 1
ATOM 3157 C C . LEU A 1 390 ? -0.145 -30.792 -21.386 1.00 70.88 390 LEU A C 1
ATOM 3159 O O . LEU A 1 390 ? 0.236 -31.934 -21.643 1.00 70.88 390 LEU A O 1
ATOM 3163 N N . GLY A 1 391 ? -0.295 -29.871 -22.345 1.00 68.94 391 GLY A N 1
ATOM 3164 C CA . GLY A 1 391 ? 0.039 -30.080 -23.754 1.00 68.94 391 GLY A CA 1
ATOM 3165 C C . GLY A 1 391 ? -0.867 -31.076 -24.484 1.00 68.94 391 GLY A C 1
ATOM 3166 O O . GLY A 1 391 ? -0.496 -31.563 -25.551 1.00 68.94 391 GLY A O 1
ATOM 3167 N N . LYS A 1 392 ? -2.039 -31.413 -23.926 1.00 69.06 392 LYS A N 1
ATOM 3168 C CA . LYS A 1 392 ? -2.959 -32.429 -24.473 1.00 69.06 392 LYS A CA 1
ATOM 3169 C C . LYS A 1 392 ? -3.914 -31.876 -25.528 1.00 69.06 392 LYS A C 1
ATOM 3171 O O . LYS A 1 392 ? -4.338 -32.629 -26.404 1.00 69.06 392 LYS A O 1
ATOM 3176 N N . ILE A 1 393 ? -4.228 -30.581 -25.461 1.00 63.62 393 ILE A N 1
ATOM 3177 C CA . ILE A 1 393 ? -4.988 -29.855 -26.487 1.00 63.62 393 ILE A CA 1
ATOM 3178 C C . ILE A 1 393 ? -4.240 -28.591 -26.908 1.00 63.62 393 ILE A C 1
ATOM 3180 O O . ILE A 1 393 ? -3.604 -27.929 -26.089 1.00 63.62 393 ILE A O 1
ATOM 3184 N N . LYS A 1 394 ? -4.359 -28.228 -28.187 1.00 45.22 394 LYS A N 1
ATOM 3185 C CA . LYS A 1 394 ? -3.969 -26.909 -28.688 1.00 45.22 394 LYS A CA 1
ATOM 3186 C C . LYS A 1 394 ? -5.199 -26.007 -28.600 1.00 45.22 394 LYS A C 1
ATOM 3188 O O . LYS A 1 394 ? -6.233 -26.332 -29.178 1.00 45.22 394 LYS A O 1
ATOM 3193 N N . TYR A 1 395 ? -5.124 -24.947 -27.802 1.00 39.94 395 TYR A N 1
ATOM 3194 C CA . TYR A 1 395 ? -6.287 -24.132 -27.458 1.00 39.94 395 TYR A CA 1
ATOM 3195 C C . TYR A 1 395 ? -6.294 -22.828 -28.264 1.00 39.94 395 TYR A C 1
ATOM 3197 O O . TYR A 1 395 ? -5.828 -21.789 -27.800 1.00 39.94 395 TYR A O 1
ATOM 3205 N N . ASP A 1 396 ? -6.809 -22.924 -29.491 1.00 36.28 396 ASP A N 1
ATOM 3206 C CA . ASP A 1 396 ? -6.979 -21.820 -30.439 1.00 36.28 396 ASP A CA 1
ATOM 3207 C C . ASP A 1 396 ? -8.441 -21.326 -30.376 1.00 36.28 396 ASP A C 1
ATOM 3209 O O . ASP A 1 396 ? -9.387 -22.103 -30.505 1.00 36.28 396 ASP A O 1
ATOM 3213 N N . PHE A 1 397 ? -8.655 -20.038 -30.107 1.00 29.20 397 PHE A N 1
ATOM 3214 C CA . PHE A 1 397 ? -9.924 -19.535 -29.560 1.00 29.20 397 PHE A CA 1
ATOM 3215 C C . PHE A 1 397 ? -10.882 -18.943 -30.623 1.00 29.20 397 PHE A C 1
ATOM 3217 O O . PHE A 1 397 ? -11.316 -17.814 -30.428 1.00 29.20 397 PHE A O 1
ATOM 3224 N N . ILE A 1 398 ? -11.227 -19.612 -31.745 1.00 30.77 398 ILE A N 1
ATOM 3225 C CA . ILE A 1 398 ? -12.235 -19.043 -32.689 1.00 30.77 398 ILE A CA 1
ATOM 3226 C C . ILE A 1 398 ? -13.111 -20.057 -33.486 1.00 30.77 398 ILE A C 1
ATOM 3228 O O . ILE A 1 398 ? -12.584 -21.001 -34.066 1.00 30.77 398 ILE A O 1
ATOM 3232 N N . HIS A 1 399 ? -14.425 -19.737 -33.570 1.00 33.09 399 HIS A N 1
ATOM 3233 C CA . HIS A 1 399 ? -15.377 -19.758 -34.725 1.00 33.09 399 HIS A CA 1
ATOM 3234 C C . HIS A 1 399 ? -16.674 -20.602 -34.641 1.00 33.09 399 HIS A C 1
ATOM 3236 O O . HIS A 1 399 ? -16.642 -21.802 -34.386 1.00 33.09 399 HIS A O 1
ATOM 3242 N N . SER A 1 400 ? -17.816 -19.958 -34.956 1.00 25.08 400 SER A N 1
ATOM 3243 C CA . SER A 1 400 ? -18.889 -20.346 -35.923 1.00 25.08 400 SER A CA 1
ATOM 3244 C C . SER A 1 400 ? -20.165 -19.507 -35.664 1.00 25.08 400 SER A C 1
ATOM 3246 O O . SER A 1 400 ? -20.409 -19.151 -34.518 1.00 25.08 400 SER A O 1
ATOM 3248 N N . GLU A 1 401 ? -21.067 -19.146 -36.583 1.00 28.11 401 GLU A N 1
ATOM 3249 C CA . GLU A 1 401 ? -21.107 -18.902 -38.037 1.00 28.11 401 GLU A CA 1
ATOM 3250 C C . GLU A 1 401 ? -22.469 -18.207 -38.342 1.00 28.11 401 GLU A C 1
ATOM 3252 O O . GLU A 1 401 ? -23.467 -18.529 -37.706 1.00 28.11 401 GLU A O 1
ATOM 3257 N N . ASN A 1 402 ? -22.475 -17.291 -39.325 1.00 26.41 402 ASN A N 1
ATOM 3258 C CA . ASN A 1 402 ? -23.523 -16.912 -40.305 1.00 26.41 402 ASN A CA 1
ATOM 3259 C C . ASN A 1 402 ? -24.987 -16.595 -39.887 1.00 26.41 402 ASN A C 1
ATOM 3261 O O . ASN A 1 402 ? -25.680 -17.442 -39.338 1.00 26.41 402 ASN A O 1
ATOM 3265 N N . THR A 1 403 ? -25.536 -15.445 -40.335 1.00 22.19 403 THR A N 1
ATOM 3266 C CA . THR A 1 403 ? -26.576 -15.338 -41.405 1.00 22.19 403 THR A CA 1
ATOM 3267 C C . THR A 1 403 ? -26.864 -13.861 -41.774 1.00 22.19 403 THR A C 1
ATOM 3269 O O . THR A 1 403 ? -26.756 -12.955 -40.955 1.00 22.19 403 THR A O 1
ATOM 3272 N N . GLU A 1 404 ? -27.174 -13.657 -43.054 1.00 27.11 404 GLU A N 1
ATOM 3273 C CA . GLU A 1 404 ? -27.331 -12.447 -43.878 1.00 27.11 404 GLU A CA 1
ATOM 3274 C C . GLU A 1 404 ? -28.375 -11.391 -43.436 1.00 27.11 404 GLU A C 1
ATOM 3276 O O . GLU A 1 404 ? -29.403 -11.729 -42.856 1.00 27.11 404 GLU A O 1
ATOM 3281 N N . GLY A 1 405 ? -28.192 -10.124 -43.868 1.00 23.19 405 GLY A N 1
ATOM 3282 C CA . GLY A 1 405 ? -29.311 -9.170 -44.011 1.00 23.19 405 GLY A CA 1
ATOM 3283 C C . GLY A 1 405 ? -29.019 -7.652 -44.033 1.00 23.19 405 GLY A C 1
ATOM 3284 O O . GLY A 1 405 ? -29.187 -6.985 -43.027 1.00 23.19 405 GLY A O 1
ATOM 3285 N N . SER A 1 406 ? -28.757 -7.093 -45.226 1.00 24.05 406 SER A N 1
ATOM 3286 C CA . SER A 1 406 ? -29.223 -5.766 -45.721 1.00 24.05 406 SER A CA 1
ATOM 3287 C C . SER A 1 406 ? -28.643 -4.403 -45.232 1.00 24.05 406 SER A C 1
ATOM 3289 O O . SER A 1 406 ? -29.197 -3.738 -44.369 1.00 24.05 406 SER A O 1
ATOM 3291 N N . LYS A 1 407 ? -27.640 -3.920 -45.991 1.00 27.69 407 LYS A N 1
ATOM 3292 C CA . LYS A 1 407 ? -27.484 -2.628 -46.736 1.00 27.69 407 LYS A CA 1
ATOM 3293 C C . LYS A 1 407 ? -27.792 -1.215 -46.150 1.00 27.69 407 LYS A C 1
ATOM 3295 O O . LYS A 1 407 ? -28.935 -0.887 -45.857 1.00 27.69 407 LYS A O 1
ATOM 3300 N N . ASN A 1 408 ? -26.785 -0.346 -46.411 1.00 25.55 408 ASN A N 1
ATOM 3301 C CA . ASN A 1 408 ? -26.724 1.125 -46.656 1.00 25.55 408 ASN A CA 1
ATOM 3302 C C . ASN A 1 408 ? -26.467 2.018 -45.417 1.00 25.55 408 ASN A C 1
ATOM 3304 O O . ASN A 1 408 ? -27.160 1.876 -44.427 1.00 25.55 408 ASN A O 1
ATOM 3308 N N . THR A 1 409 ? -25.506 2.958 -45.367 1.00 29.77 409 THR A N 1
ATOM 3309 C CA . THR A 1 409 ? -24.854 3.811 -46.392 1.00 29.77 409 THR A CA 1
ATOM 3310 C C . THR A 1 409 ? -23.365 4.070 -46.095 1.00 29.77 409 THR A C 1
ATOM 3312 O O . THR A 1 409 ? -22.986 4.334 -44.958 1.00 29.77 409 THR A O 1
ATOM 3315 N N . ASN A 1 410 ? -22.548 4.055 -47.155 1.00 31.33 410 ASN A N 1
ATOM 3316 C CA . ASN A 1 410 ? -21.099 4.271 -47.162 1.00 31.33 410 ASN A CA 1
ATOM 3317 C C . ASN A 1 410 ? -20.701 5.747 -46.999 1.00 31.33 410 ASN A C 1
ATOM 3319 O O . ASN A 1 410 ? -21.058 6.582 -47.831 1.00 31.33 410 ASN A O 1
ATOM 3323 N N . GLN A 1 411 ? -19.826 6.011 -46.032 1.00 32.44 411 GLN A N 1
ATOM 3324 C CA . GLN A 1 411 ? -18.699 6.924 -46.212 1.00 32.44 411 GLN A CA 1
ATOM 3325 C C . GLN A 1 411 ? -17.435 6.053 -46.180 1.00 32.44 411 GLN A C 1
ATOM 3327 O O . GLN A 1 411 ? -17.375 5.082 -45.428 1.00 32.44 411 GLN A O 1
ATOM 3332 N N . ASP A 1 412 ? -16.501 6.319 -47.086 1.00 35.56 412 ASP A N 1
ATOM 3333 C CA . ASP A 1 412 ? -15.499 5.368 -47.580 1.00 35.56 412 ASP A CA 1
ATOM 3334 C C . ASP A 1 412 ? -14.472 4.930 -46.504 1.00 35.56 412 ASP A C 1
ATOM 3336 O O . ASP A 1 412 ? -13.376 5.476 -46.384 1.00 35.56 412 ASP A O 1
ATOM 3340 N N . LEU A 1 413 ? -14.840 3.916 -45.709 1.00 39.28 413 LEU A N 1
ATOM 3341 C CA . LEU A 1 413 ? -14.007 3.235 -44.700 1.00 39.28 413 LEU A CA 1
ATOM 3342 C C . LEU A 1 413 ? -12.824 2.459 -45.313 1.00 39.28 413 LEU A C 1
ATOM 3344 O O . LEU A 1 413 ? -11.995 1.929 -44.579 1.00 39.28 413 LEU A O 1
ATOM 3348 N N . SER A 1 414 ? -12.711 2.410 -46.646 1.00 37.44 414 SER A N 1
ATOM 3349 C CA . SER A 1 414 ? -11.642 1.713 -47.377 1.00 37.44 414 SER A CA 1
ATOM 3350 C C . SER A 1 414 ? -10.251 2.351 -47.229 1.00 37.44 414 SER A C 1
ATOM 3352 O O . SER A 1 414 ? -9.256 1.771 -47.663 1.00 37.44 414 SER A O 1
ATOM 3354 N N . THR A 1 415 ? -10.165 3.527 -46.601 1.00 43.00 415 THR A N 1
ATOM 3355 C CA . THR A 1 415 ? -8.910 4.255 -46.360 1.00 43.00 415 THR A CA 1
ATOM 3356 C C . THR A 1 415 ? -8.333 4.060 -44.957 1.00 43.00 415 THR A C 1
ATOM 3358 O O . THR A 1 415 ? -7.195 4.465 -44.726 1.00 43.00 415 THR A O 1
ATOM 3361 N N . LEU A 1 416 ? -9.069 3.441 -44.024 1.00 53.12 416 LEU A N 1
ATOM 3362 C CA . LEU A 1 416 ? -8.573 3.206 -42.668 1.00 53.12 416 LEU A CA 1
ATOM 3363 C C . LEU A 1 416 ? -7.791 1.889 -42.594 1.00 53.12 416 LEU A C 1
ATOM 3365 O O . LEU A 1 416 ? -8.277 0.825 -42.966 1.00 53.12 416 LEU A O 1
ATOM 3369 N N . ASP A 1 417 ? -6.580 1.952 -42.043 1.00 63.06 417 ASP A N 1
ATOM 3370 C CA . ASP A 1 417 ? -5.674 0.799 -41.902 1.00 63.06 417 ASP A CA 1
ATOM 3371 C C . ASP A 1 417 ? -6.030 -0.109 -40.722 1.00 63.06 417 ASP A C 1
ATOM 3373 O O . ASP A 1 417 ? -5.241 -0.964 -40.309 1.00 63.06 417 ASP A O 1
ATOM 3377 N N . TYR A 1 418 ? -7.209 0.111 -40.152 1.00 70.06 418 TYR A N 1
ATOM 3378 C CA . TYR A 1 418 ? -7.655 -0.539 -38.946 1.00 70.06 418 TYR A CA 1
ATOM 3379 C C . TYR A 1 418 ? -9.178 -0.633 -38.885 1.00 70.06 418 TYR A C 1
ATOM 3381 O O . TYR A 1 418 ? -9.896 0.209 -39.421 1.00 70.06 418 TYR A O 1
ATOM 3389 N N . TYR A 1 419 ? -9.666 -1.651 -38.188 1.00 72.44 419 TYR A N 1
ATOM 3390 C CA . TYR A 1 419 ? -11.080 -1.856 -37.896 1.00 72.44 419 TYR A CA 1
ATOM 3391 C C . TYR A 1 419 ? -11.280 -2.117 -36.403 1.00 72.44 419 TYR A C 1
ATOM 3393 O O . TYR A 1 419 ? -10.323 -2.393 -35.679 1.00 72.44 419 TYR A O 1
ATOM 3401 N N . VAL A 1 420 ? -12.517 -1.978 -35.922 1.00 80.81 420 VAL A N 1
ATOM 3402 C CA . VAL A 1 420 ? -12.836 -2.131 -34.498 1.00 80.81 420 VAL A CA 1
ATOM 3403 C C . VAL A 1 420 ? -13.796 -3.275 -34.249 1.00 80.81 420 VAL A C 1
ATOM 3405 O O . VAL A 1 420 ? -14.748 -3.483 -34.995 1.00 80.81 420 VAL A O 1
ATOM 3408 N N . GLU A 1 421 ? -13.533 -4.012 -33.180 1.00 81.19 421 GLU A N 1
ATOM 3409 C CA . GLU A 1 421 ? -14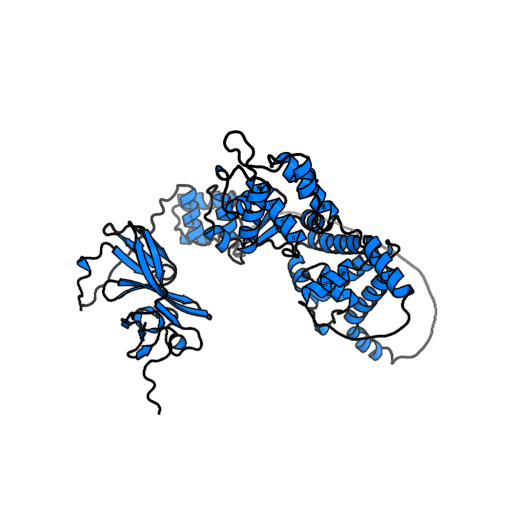.306 -5.176 -32.771 1.00 81.19 421 GLU A CA 1
ATOM 3410 C C . GLU A 1 421 ? -14.764 -4.975 -31.326 1.00 81.19 421 GLU A C 1
ATOM 3412 O O . GLU A 1 421 ? -13.940 -4.872 -30.419 1.00 81.19 421 GLU A O 1
ATOM 3417 N N . ASN A 1 422 ? -16.077 -4.906 -31.103 1.00 82.69 422 ASN A N 1
ATOM 3418 C CA . ASN A 1 422 ? -16.664 -4.745 -29.775 1.00 82.69 422 ASN A CA 1
ATOM 3419 C C . ASN A 1 422 ? -17.183 -6.082 -29.256 1.00 82.69 422 ASN A C 1
ATOM 3421 O O . ASN A 1 422 ? -18.232 -6.545 -29.691 1.00 82.69 422 ASN A O 1
ATOM 3425 N N . MET A 1 423 ? -16.493 -6.668 -28.283 1.00 77.12 423 MET A N 1
ATOM 3426 C CA . MET A 1 423 ? -16.988 -7.825 -27.537 1.00 77.12 423 MET A CA 1
ATOM 3427 C C . MET A 1 423 ? -17.781 -7.367 -26.315 1.00 77.12 423 MET A C 1
ATOM 3429 O O . MET A 1 423 ? -17.809 -6.185 -25.971 1.00 77.12 423 MET A O 1
ATOM 3433 N N . GLU A 1 424 ? -18.433 -8.308 -25.638 1.00 64.62 424 GLU A N 1
ATOM 3434 C CA . GLU A 1 424 ? -19.255 -8.038 -24.457 1.00 64.62 424 GLU A CA 1
ATOM 3435 C C . GLU A 1 424 ? -18.478 -7.288 -23.358 1.00 64.62 424 GLU A C 1
ATOM 3437 O O . GLU A 1 424 ? -18.979 -6.301 -22.830 1.00 64.62 424 GLU A O 1
ATOM 3442 N N . ARG A 1 425 ? -17.222 -7.685 -23.088 1.00 60.16 425 ARG A N 1
ATOM 3443 C CA . ARG A 1 425 ? -16.386 -7.113 -22.009 1.00 60.16 425 ARG A CA 1
ATOM 3444 C C . ARG A 1 425 ? -15.200 -6.259 -22.466 1.00 60.16 425 ARG A C 1
ATOM 3446 O O . ARG A 1 425 ? -14.687 -5.469 -21.681 1.00 60.16 425 ARG A O 1
ATOM 3453 N N . LEU A 1 426 ? -14.728 -6.436 -23.697 1.00 74.75 426 LEU A N 1
ATOM 3454 C CA . LEU A 1 426 ? -13.540 -5.760 -24.230 1.00 74.75 426 LEU A CA 1
ATOM 3455 C C . LEU A 1 426 ? -13.781 -5.352 -25.677 1.00 74.75 426 LEU A C 1
ATOM 3457 O O . LEU A 1 426 ? -14.547 -5.991 -26.388 1.00 74.75 426 LEU A O 1
ATOM 3461 N N . CYS A 1 427 ? -13.088 -4.324 -26.136 1.00 80.88 427 CYS A N 1
ATOM 3462 C CA . CYS A 1 427 ? -13.057 -3.956 -27.539 1.00 80.88 427 CYS A CA 1
ATOM 3463 C C . CYS A 1 427 ? -11.621 -3.855 -28.044 1.00 80.88 427 CYS A C 1
ATOM 3465 O O . CYS A 1 427 ? -10.688 -3.569 -27.287 1.00 80.88 427 CYS A O 1
ATOM 3467 N N . PHE A 1 428 ? -11.451 -4.129 -29.331 1.00 81.31 428 PHE A N 1
ATOM 3468 C CA . PHE A 1 428 ? -10.158 -4.239 -29.983 1.00 81.31 428 PHE A CA 1
ATOM 3469 C C . PHE A 1 428 ? -10.077 -3.307 -31.182 1.00 81.31 428 PHE A C 1
ATOM 3471 O O . PHE A 1 428 ? -11.065 -3.103 -31.885 1.00 81.31 428 PHE A O 1
ATOM 3478 N N . ILE A 1 429 ? -8.877 -2.786 -31.428 1.00 79.94 429 ILE A N 1
ATOM 3479 C CA . ILE A 1 429 ? -8.505 -2.203 -32.717 1.00 79.94 429 ILE A CA 1
ATOM 3480 C C . ILE A 1 429 ? -7.624 -3.229 -33.416 1.00 79.94 429 ILE A C 1
ATOM 3482 O O . ILE A 1 429 ? -6.656 -3.724 -32.830 1.00 79.94 429 ILE A O 1
ATOM 3486 N N . LEU A 1 430 ? -7.970 -3.559 -34.652 1.00 76.38 430 LEU A N 1
ATOM 3487 C CA . LEU A 1 430 ? -7.277 -4.535 -35.478 1.00 76.38 430 LEU A CA 1
ATOM 3488 C C . LEU A 1 430 ? -6.661 -3.830 -36.678 1.00 76.38 430 LEU A C 1
ATOM 3490 O O . LEU A 1 430 ? -7.274 -2.910 -37.203 1.00 76.38 430 LEU A O 1
ATOM 3494 N N . ASN A 1 431 ? -5.465 -4.230 -37.102 1.00 73.12 431 ASN A N 1
ATOM 3495 C CA . ASN A 1 431 ? -4.831 -3.692 -38.310 1.00 73.12 431 ASN A CA 1
ATOM 3496 C C . ASN A 1 431 ? -5.406 -4.333 -39.594 1.00 73.12 431 ASN A C 1
ATOM 3498 O O . ASN A 1 431 ? -6.222 -5.249 -39.527 1.00 73.12 431 ASN A O 1
ATOM 3502 N N . ARG A 1 432 ? -4.948 -3.904 -40.779 1.00 64.25 432 ARG A N 1
ATOM 3503 C CA . ARG A 1 432 ? -5.353 -4.479 -42.086 1.00 64.25 432 ARG A CA 1
ATOM 3504 C C . ARG A 1 432 ? -5.154 -5.998 -42.216 1.00 64.25 432 ARG A C 1
ATOM 3506 O O . ARG A 1 432 ? -5.843 -6.620 -43.018 1.00 64.25 432 ARG A O 1
ATOM 3513 N N . ASN A 1 433 ? -4.233 -6.586 -41.451 1.00 60.69 433 ASN A N 1
ATOM 3514 C CA . ASN A 1 433 ? -3.961 -8.030 -41.447 1.00 60.69 433 ASN A CA 1
ATOM 3515 C C . ASN A 1 433 ? -4.862 -8.794 -40.462 1.00 60.69 433 ASN A C 1
ATOM 3517 O O . ASN A 1 433 ? -4.779 -10.014 -40.360 1.00 60.69 433 ASN A O 1
ATOM 3521 N N . GLY A 1 434 ? -5.702 -8.069 -39.726 1.00 56.97 434 GLY A N 1
ATOM 3522 C CA . GLY A 1 434 ? -6.586 -8.589 -38.698 1.00 56.97 434 GLY A CA 1
ATOM 3523 C C . GLY A 1 434 ? -5.914 -8.951 -37.384 1.00 56.97 434 GLY A C 1
ATOM 3524 O O . GLY A 1 434 ? -6.472 -9.692 -36.577 1.00 56.97 434 GLY A O 1
ATOM 3525 N N . GLU A 1 435 ? -4.730 -8.402 -37.134 1.00 64.88 435 GLU A N 1
ATOM 3526 C CA . GLU A 1 435 ? -4.029 -8.547 -35.866 1.00 64.88 435 GLU A CA 1
ATOM 3527 C C . GLU A 1 435 ? -4.522 -7.487 -34.884 1.00 64.88 435 GLU A C 1
ATOM 3529 O O . GLU A 1 435 ? -4.636 -6.307 -35.223 1.00 64.88 435 GLU A O 1
ATOM 3534 N N . ARG A 1 436 ? -4.781 -7.892 -33.639 1.00 75.69 436 ARG A N 1
ATOM 3535 C CA . ARG A 1 436 ? -5.174 -6.973 -32.565 1.00 75.69 436 ARG A CA 1
ATOM 3536 C C . ARG A 1 436 ? -3.974 -6.131 -32.147 1.00 75.69 436 ARG A C 1
ATOM 3538 O O . ARG A 1 436 ? -3.038 -6.641 -31.538 1.00 75.69 436 ARG A O 1
ATOM 3545 N N . VAL A 1 437 ? -4.032 -4.839 -32.442 1.00 79.50 437 VAL A N 1
ATOM 3546 C CA . VAL A 1 437 ? -2.978 -3.867 -32.113 1.00 79.50 437 VAL A CA 1
ATOM 3547 C C . VAL A 1 437 ? -3.280 -3.077 -30.842 1.00 79.50 437 VAL A C 1
ATOM 3549 O O . VAL A 1 437 ? -2.387 -2.464 -30.267 1.00 79.50 437 VAL A O 1
ATOM 3552 N N . TYR A 1 438 ? -4.532 -3.093 -30.381 1.00 79.31 438 TYR A N 1
ATOM 3553 C CA . TYR A 1 438 ? -4.955 -2.411 -29.163 1.00 79.31 438 TYR A CA 1
ATOM 3554 C C . TYR A 1 438 ? -6.176 -3.090 -28.553 1.00 79.31 438 TYR A C 1
ATOM 3556 O O . TYR A 1 438 ? -7.027 -3.609 -29.276 1.00 79.31 438 TYR A O 1
ATOM 3564 N N . SER A 1 439 ? -6.288 -3.044 -27.229 1.00 82.31 439 SER A N 1
ATOM 3565 C CA . SER A 1 439 ? -7.456 -3.526 -26.493 1.00 82.31 439 SER A CA 1
ATOM 3566 C C . SER A 1 439 ? -7.827 -2.549 -25.390 1.00 82.31 439 SER A C 1
ATOM 3568 O O . SER A 1 439 ? -6.949 -2.072 -24.672 1.00 82.31 439 SER A O 1
ATOM 3570 N N . THR A 1 440 ? -9.116 -2.301 -25.200 1.00 80.56 440 THR A N 1
ATOM 3571 C CA . THR A 1 440 ? -9.613 -1.476 -24.099 1.00 80.56 440 THR A CA 1
ATOM 3572 C C . THR A 1 440 ? -10.952 -1.991 -23.578 1.00 80.56 440 THR A C 1
ATOM 3574 O O . THR A 1 440 ? -11.698 -2.670 -24.275 1.00 80.56 440 THR A O 1
ATOM 3577 N N . ASP A 1 441 ? -11.265 -1.651 -22.332 1.00 80.56 441 ASP A N 1
ATOM 3578 C CA . ASP A 1 441 ? -12.615 -1.695 -21.770 1.00 80.56 441 ASP A CA 1
ATOM 3579 C C . ASP A 1 441 ? -13.544 -0.700 -22.495 1.00 80.56 441 ASP A C 1
ATOM 3581 O O . ASP A 1 441 ? -13.062 0.279 -23.076 1.00 80.56 441 ASP A O 1
ATOM 3585 N N . GLY A 1 442 ? -14.860 -0.897 -22.425 1.00 84.75 442 GLY A N 1
ATOM 3586 C CA . GLY A 1 442 ? -15.857 -0.069 -23.117 1.00 84.75 442 GLY A CA 1
ATOM 3587 C C . GLY A 1 442 ? -16.138 -0.535 -24.550 1.00 84.75 442 GLY A C 1
ATOM 3588 O O . GLY A 1 442 ? -15.926 -1.698 -24.891 1.00 84.75 442 GLY A O 1
ATOM 3589 N N . LYS A 1 443 ? -16.634 0.375 -25.389 1.00 90.44 443 LYS A N 1
ATOM 3590 C CA . LYS A 1 443 ? -17.006 0.140 -26.788 1.00 90.44 443 LYS A CA 1
ATOM 3591 C C . LYS A 1 443 ? -16.346 1.169 -27.701 1.00 90.44 443 LYS A C 1
ATOM 3593 O O . LYS A 1 443 ? -16.137 2.312 -27.313 1.00 90.44 443 LYS A O 1
ATOM 3598 N N . LEU A 1 444 ? -16.035 0.780 -28.925 1.00 91.38 444 LEU A N 1
ATOM 3599 C CA . LEU A 1 444 ? -15.393 1.594 -29.948 1.00 91.38 444 LEU A CA 1
ATOM 3600 C C . LEU A 1 444 ? -16.363 1.853 -31.102 1.00 91.38 444 LEU A C 1
ATOM 3602 O O . LEU A 1 444 ? -17.003 0.926 -31.592 1.00 91.38 444 LEU A O 1
ATOM 3606 N N . LYS A 1 445 ? -16.461 3.095 -31.572 1.00 91.44 445 LYS A N 1
ATOM 3607 C CA . LYS A 1 445 ? -17.238 3.438 -32.773 1.00 91.44 445 LYS A CA 1
ATOM 3608 C C . LYS A 1 445 ? -16.489 4.483 -33.580 1.00 91.44 445 LYS A C 1
ATOM 3610 O O . LYS A 1 445 ? -15.929 5.427 -33.022 1.00 91.44 445 LYS A O 1
ATOM 3615 N N . ILE A 1 446 ? -16.461 4.285 -34.893 1.00 86.06 446 ILE A N 1
ATOM 3616 C CA . ILE A 1 446 ? -15.875 5.233 -35.837 1.00 86.06 446 ILE A CA 1
ATOM 3617 C C . ILE A 1 446 ? -16.987 6.188 -36.264 1.00 86.06 446 ILE A C 1
ATOM 3619 O O . ILE A 1 446 ? -18.017 5.744 -36.766 1.00 86.06 446 ILE A O 1
ATOM 3623 N N . LEU A 1 447 ? -16.776 7.484 -36.058 1.00 84.81 447 LEU A N 1
ATOM 3624 C CA . LEU A 1 447 ? -17.681 8.552 -36.479 1.00 84.81 447 LEU A CA 1
ATOM 3625 C C . LEU A 1 447 ? -16.859 9.582 -37.255 1.00 84.81 447 LEU A C 1
ATOM 3627 O O . LEU A 1 447 ? -15.781 9.973 -36.812 1.00 84.81 447 LEU A O 1
ATOM 3631 N N . HIS A 1 448 ? -17.325 9.978 -38.441 1.00 84.44 448 HIS A N 1
ATOM 3632 C CA . HIS A 1 448 ? -16.622 10.926 -39.327 1.00 84.44 448 HIS A CA 1
ATOM 3633 C C . HIS A 1 448 ? -15.147 10.579 -39.599 1.00 84.44 448 HIS A C 1
ATOM 3635 O O . HIS A 1 448 ? -14.297 11.459 -39.700 1.00 84.44 448 HIS A O 1
ATOM 3641 N N . GLY A 1 449 ? -14.821 9.284 -39.689 1.00 75.69 449 GLY A N 1
ATOM 3642 C CA . GLY A 1 449 ? -13.449 8.807 -39.917 1.00 75.69 449 GLY A CA 1
ATOM 3643 C C . GLY A 1 449 ? -12.515 8.910 -38.704 1.00 75.69 449 GLY A C 1
ATOM 3644 O O . GLY A 1 449 ? -11.339 8.570 -38.817 1.00 75.69 449 GLY A O 1
ATOM 3645 N N . LYS A 1 450 ? -13.022 9.335 -37.540 1.00 85.38 450 LYS A N 1
ATOM 3646 C CA . LYS A 1 450 ? -12.293 9.368 -36.271 1.00 85.38 450 LYS A CA 1
ATOM 3647 C C . LYS A 1 450 ? -12.814 8.279 -35.340 1.00 85.38 450 LYS A C 1
ATOM 3649 O O . LYS A 1 450 ? -14.012 7.996 -35.287 1.00 85.38 450 LYS A O 1
ATOM 3654 N N . LEU A 1 451 ? -11.898 7.634 -34.626 1.00 89.75 451 LEU A N 1
ATOM 3655 C CA . LEU A 1 451 ? -12.240 6.562 -33.708 1.00 89.75 451 LEU A CA 1
ATOM 3656 C C . LEU A 1 451 ? -12.499 7.111 -32.305 1.00 89.75 451 LEU A C 1
ATOM 3658 O O . LEU A 1 451 ? -11.662 7.822 -31.749 1.00 89.75 451 LEU A O 1
ATOM 3662 N N . TYR A 1 452 ? -13.627 6.719 -31.717 1.00 92.75 452 TYR A N 1
ATOM 3663 C CA . TYR A 1 452 ? -14.002 7.080 -30.357 1.00 92.75 452 TYR A CA 1
ATOM 3664 C C . TYR A 1 452 ? -14.220 5.846 -29.501 1.00 92.75 452 TYR A C 1
ATOM 3666 O O . TYR A 1 452 ? -14.732 4.823 -29.956 1.00 92.75 452 TYR A O 1
ATOM 3674 N N . ARG A 1 453 ? -13.863 5.985 -28.229 1.00 93.81 453 ARG A N 1
ATOM 3675 C CA . ARG A 1 453 ? -14.115 5.026 -27.168 1.00 93.81 453 ARG A CA 1
ATOM 3676 C C . ARG A 1 453 ? -15.204 5.553 -26.246 1.00 93.81 453 ARG A C 1
ATOM 3678 O O . ARG A 1 453 ? -15.040 6.594 -25.617 1.00 93.81 453 ARG A O 1
ATOM 3685 N N . PHE A 1 454 ? -16.250 4.762 -26.102 1.00 93.12 454 PHE A N 1
ATOM 3686 C CA . PHE A 1 454 ? -17.418 4.969 -25.264 1.00 93.12 454 PHE A CA 1
ATOM 3687 C C . PHE A 1 454 ? -17.320 4.042 -24.064 1.00 93.12 454 PHE A C 1
ATOM 3689 O O . PHE A 1 454 ? -17.069 2.850 -24.217 1.00 93.12 454 PHE A O 1
ATOM 3696 N N . ASN A 1 455 ? -17.480 4.572 -22.863 1.00 90.31 455 ASN A N 1
ATOM 3697 C CA . ASN A 1 455 ? -17.399 3.773 -21.655 1.00 90.31 455 ASN A CA 1
ATOM 3698 C C . ASN A 1 455 ? -18.541 4.124 -20.721 1.00 90.31 455 ASN A C 1
ATOM 3700 O O . ASN A 1 455 ? -18.595 5.246 -20.215 1.00 90.31 455 ASN A O 1
ATOM 3704 N N . TYR A 1 456 ? -19.407 3.147 -20.493 1.00 86.19 456 TYR A N 1
ATOM 3705 C CA . TYR A 1 456 ? -20.479 3.209 -19.518 1.00 86.19 456 TYR A CA 1
ATOM 3706 C C . TYR A 1 456 ? -19.996 2.536 -18.232 1.00 86.19 456 TYR A C 1
ATOM 3708 O O . TYR A 1 456 ? -19.720 1.338 -18.232 1.00 86.19 456 TYR A O 1
ATOM 3716 N N . LYS A 1 457 ? -19.821 3.311 -17.158 1.00 81.50 457 LYS A N 1
ATOM 3717 C CA . LYS A 1 457 ? -19.509 2.780 -15.828 1.00 81.50 457 LYS A CA 1
ATOM 3718 C C . LYS A 1 457 ? -20.786 2.771 -15.003 1.00 81.50 457 LYS A C 1
ATOM 3720 O O . LYS A 1 457 ? -21.328 3.849 -14.744 1.00 81.50 457 LYS A O 1
ATOM 3725 N N . ASP A 1 458 ? -21.226 1.576 -14.610 1.00 72.44 458 ASP A N 1
ATOM 3726 C CA . ASP A 1 458 ? -22.394 1.395 -13.750 1.00 72.44 458 ASP A CA 1
ATOM 3727 C C . ASP A 1 458 ? -22.296 2.308 -12.524 1.00 72.44 458 ASP A C 1
ATOM 3729 O O . ASP A 1 458 ? -21.262 2.361 -11.859 1.00 72.44 458 ASP A O 1
ATOM 3733 N N . ASP A 1 459 ? -23.365 3.072 -12.301 1.00 62.97 459 ASP A N 1
ATOM 3734 C CA . ASP A 1 459 ? -23.573 3.938 -11.139 1.00 62.97 459 ASP A CA 1
ATOM 3735 C C . ASP A 1 459 ? -22.486 5.017 -10.903 1.00 62.97 459 ASP A C 1
ATOM 3737 O O . ASP A 1 459 ? -22.329 5.521 -9.793 1.00 62.97 459 ASP A O 1
ATOM 3741 N N . ILE A 1 460 ? -21.737 5.409 -11.950 1.00 75.38 460 ILE A N 1
ATOM 3742 C CA . ILE A 1 460 ? -20.721 6.479 -11.871 1.00 75.38 460 ILE A CA 1
ATOM 3743 C C . ILE A 1 460 ? -20.890 7.516 -12.991 1.00 75.38 460 ILE A C 1
ATOM 3745 O O . ILE A 1 460 ? -21.229 8.670 -12.726 1.00 75.38 460 ILE A O 1
ATOM 3749 N N . CYS A 1 461 ? -20.582 7.153 -14.243 1.00 85.00 461 CYS A N 1
ATOM 3750 C CA . CYS A 1 461 ? -20.650 8.066 -15.390 1.00 85.00 461 CYS A CA 1
ATOM 3751 C C . CYS A 1 461 ? -20.473 7.355 -16.738 1.00 85.00 461 CYS A C 1
ATOM 3753 O O . CYS A 1 461 ? -19.865 6.287 -16.848 1.00 85.00 461 CYS A O 1
ATOM 3755 N N . PHE A 1 462 ? -20.960 8.005 -17.789 1.00 92.00 462 PHE A N 1
ATOM 3756 C CA . PHE A 1 462 ? -20.717 7.671 -19.182 1.00 92.00 462 PHE A CA 1
ATOM 3757 C C . PHE A 1 462 ? -19.672 8.630 -19.750 1.00 92.00 462 PHE A C 1
ATOM 3759 O O . PHE A 1 462 ? -19.746 9.843 -19.565 1.00 92.00 462 PHE A O 1
ATOM 3766 N N . THR A 1 463 ? -18.661 8.097 -20.430 1.00 93.31 463 THR A N 1
ATOM 3767 C CA . THR A 1 463 ? -17.565 8.909 -20.971 1.00 93.31 463 THR A CA 1
ATOM 3768 C C . THR A 1 463 ? -17.253 8.546 -22.404 1.00 93.31 463 THR A C 1
ATOM 3770 O O . THR A 1 463 ? -17.242 7.370 -22.765 1.00 93.31 463 THR A O 1
ATOM 3773 N N . VAL A 1 464 ? -16.914 9.561 -23.192 1.00 94.31 464 VAL A N 1
ATOM 3774 C CA . VAL A 1 464 ? -16.395 9.394 -24.547 1.00 94.31 464 VAL A CA 1
ATOM 3775 C C . VAL A 1 464 ? -15.001 9.990 -24.619 1.00 94.31 464 VAL A C 1
ATOM 3777 O O . VAL A 1 464 ? -14.763 11.088 -24.115 1.00 94.31 464 VAL A O 1
ATOM 3780 N N . LYS A 1 465 ? -14.066 9.261 -25.221 1.00 92.94 465 LYS A N 1
ATOM 3781 C CA . LYS A 1 465 ? -12.718 9.736 -25.539 1.00 92.94 465 LYS A CA 1
ATOM 3782 C C . LYS A 1 465 ? -12.427 9.489 -27.006 1.00 92.94 465 LYS A C 1
ATOM 3784 O O . LYS A 1 465 ? -12.884 8.482 -27.542 1.00 92.94 465 LYS A O 1
ATOM 3789 N N . ASP A 1 466 ? -11.639 10.347 -27.633 1.00 89.69 466 ASP A N 1
ATOM 3790 C CA . ASP A 1 466 ? -11.046 9.978 -28.911 1.00 89.69 466 ASP A CA 1
ATOM 3791 C C . ASP A 1 466 ? -9.915 8.957 -28.730 1.00 89.69 466 ASP A C 1
ATOM 3793 O O . ASP A 1 466 ? -9.345 8.789 -27.649 1.00 89.69 466 ASP A O 1
ATOM 3797 N N . MET A 1 467 ? -9.628 8.228 -29.802 1.00 88.50 467 MET A N 1
ATOM 3798 C CA . MET A 1 467 ? -8.502 7.310 -29.894 1.00 88.50 467 MET A CA 1
ATOM 3799 C C . MET A 1 467 ? -7.476 7.893 -30.859 1.00 88.50 467 MET A C 1
ATOM 3801 O O . MET A 1 467 ? -7.813 8.259 -31.986 1.00 88.50 467 MET A O 1
ATOM 3805 N N . VAL A 1 468 ? -6.223 7.972 -30.416 1.00 84.06 468 VAL A N 1
ATOM 3806 C CA . VAL A 1 468 ? -5.119 8.544 -31.195 1.00 84.06 468 VAL A CA 1
ATOM 3807 C C . VAL A 1 468 ? -4.101 7.450 -31.479 1.00 84.06 468 VAL A C 1
ATOM 3809 O O . VAL A 1 468 ? -3.713 6.713 -30.576 1.00 84.06 468 VAL A O 1
ATOM 3812 N N . CYS A 1 469 ? -3.655 7.350 -32.729 1.00 78.75 469 CYS A N 1
ATOM 3813 C CA . CYS A 1 469 ? -2.571 6.459 -33.123 1.00 78.75 469 CYS A CA 1
ATOM 3814 C C . CYS A 1 469 ? -1.322 7.285 -33.430 1.00 78.75 469 CYS A C 1
ATOM 3816 O O . CYS A 1 469 ? -1.332 8.096 -34.356 1.00 78.75 469 CYS A O 1
ATOM 3818 N N . THR A 1 470 ? -0.251 7.080 -32.663 1.00 72.25 470 THR A N 1
ATOM 3819 C CA . THR A 1 470 ? 1.054 7.712 -32.901 1.00 72.25 470 THR A CA 1
ATOM 3820 C C . THR A 1 470 ? 2.080 6.621 -33.164 1.00 72.25 470 THR A C 1
ATOM 3822 O O . THR A 1 470 ? 2.287 5.750 -32.325 1.00 72.25 470 THR A O 1
ATOM 3825 N N . ASN A 1 471 ? 2.723 6.648 -34.334 1.00 66.81 471 ASN A N 1
ATOM 3826 C CA . ASN A 1 471 ? 3.738 5.662 -34.735 1.00 66.81 471 ASN A CA 1
ATOM 3827 C C . ASN A 1 471 ? 3.272 4.192 -34.619 1.00 66.81 471 ASN A C 1
ATOM 3829 O O . ASN A 1 471 ? 4.057 3.317 -34.264 1.00 66.81 471 ASN A O 1
ATOM 3833 N N . GLY A 1 472 ? 1.994 3.915 -34.896 1.00 64.75 472 GLY A N 1
ATOM 3834 C CA . GLY A 1 472 ? 1.419 2.566 -34.814 1.00 64.75 472 GLY A CA 1
ATOM 3835 C C . GLY A 1 472 ? 0.989 2.129 -33.409 1.00 64.75 472 GLY A C 1
ATOM 3836 O O . GLY A 1 472 ? 0.445 1.037 -33.263 1.00 64.75 472 GLY A O 1
ATOM 3837 N N . VAL A 1 473 ? 1.183 2.970 -32.388 1.00 68.81 473 VAL A N 1
ATOM 3838 C CA . VAL A 1 473 ? 0.704 2.733 -31.022 1.00 68.81 473 VAL A CA 1
ATOM 3839 C C . VAL A 1 473 ? -0.581 3.519 -30.791 1.00 68.81 473 VAL A C 1
ATOM 3841 O O . VAL A 1 473 ? -0.628 4.732 -30.997 1.00 68.81 473 VAL A O 1
ATOM 3844 N N . TRP A 1 474 ? -1.621 2.815 -30.355 1.00 78.12 474 TRP A N 1
ATOM 3845 C CA . TRP A 1 474 ? -2.918 3.389 -30.010 1.00 78.12 474 TRP A CA 1
ATOM 3846 C C . TRP A 1 474 ? -2.965 3.808 -28.546 1.00 78.12 474 TRP A C 1
ATOM 3848 O O . TRP A 1 474 ? -2.561 3.044 -27.671 1.00 78.12 474 TRP A O 1
ATOM 3858 N N . ASP A 1 475 ? -3.518 4.988 -28.278 1.00 77.12 475 ASP A N 1
ATOM 3859 C CA . ASP A 1 475 ? -3.736 5.487 -26.923 1.00 77.12 475 ASP A CA 1
ATOM 3860 C C . ASP A 1 475 ? -5.079 6.227 -26.790 1.00 77.12 475 ASP A C 1
ATOM 3862 O O . ASP A 1 475 ? -5.669 6.689 -27.776 1.00 77.12 475 ASP A O 1
ATOM 3866 N N . LYS A 1 476 ? -5.576 6.322 -25.553 1.00 82.94 476 LYS A N 1
ATOM 3867 C CA . LYS A 1 476 ? -6.789 7.068 -25.199 1.00 82.94 476 LYS A CA 1
ATOM 3868 C C . LYS A 1 476 ? -6.449 8.555 -25.206 1.00 82.94 476 LYS A C 1
ATOM 3870 O O . LYS A 1 476 ? -5.689 9.022 -24.361 1.00 82.94 476 LYS A O 1
ATOM 3875 N N . GLY A 1 477 ? -7.053 9.299 -26.120 1.00 83.50 477 GLY A N 1
ATOM 3876 C CA . GLY A 1 477 ? -6.850 10.732 -26.240 1.00 83.50 477 GLY A CA 1
ATOM 3877 C C . GLY A 1 477 ? -7.688 11.552 -25.255 1.00 83.50 477 GLY A C 1
ATOM 3878 O O . GLY A 1 477 ? -7.952 11.171 -24.104 1.00 83.50 477 GLY A O 1
ATOM 3879 N N . LYS A 1 478 ? -8.079 12.739 -25.710 1.00 84.56 478 LYS A N 1
ATOM 3880 C CA . LYS A 1 478 ? -8.825 13.721 -24.933 1.00 84.56 478 LYS A CA 1
ATOM 3881 C C . LYS A 1 478 ? -10.246 13.238 -24.665 1.00 84.56 478 LYS A C 1
ATOM 3883 O O . LYS A 1 478 ? -10.867 12.498 -25.423 1.00 84.56 478 LYS A O 1
ATOM 3888 N N . LYS A 1 479 ? -10.777 13.695 -23.534 1.00 88.50 479 LYS A N 1
ATOM 3889 C CA . LYS A 1 479 ? -12.169 13.466 -23.152 1.00 88.50 479 LYS A CA 1
ATOM 3890 C C . LYS A 1 479 ? -13.077 14.302 -24.050 1.00 88.50 479 LYS A C 1
ATOM 3892 O O . LYS A 1 479 ? -12.940 15.518 -24.087 1.00 88.50 479 LYS A O 1
ATOM 3897 N N . THR A 1 480 ? -13.983 13.659 -24.768 1.00 87.69 480 THR A N 1
ATOM 3898 C CA . THR A 1 480 ? -14.897 14.332 -25.692 1.00 87.69 480 THR A CA 1
ATOM 3899 C C . THR A 1 480 ? -16.235 14.628 -25.028 1.00 87.69 480 THR A C 1
ATOM 3901 O O . THR A 1 480 ? -16.756 15.708 -25.259 1.00 87.69 480 THR A O 1
ATOM 3904 N N . ILE A 1 481 ? -16.746 13.713 -24.192 1.00 92.31 481 ILE A N 1
ATOM 3905 C CA . ILE A 1 481 ? -18.020 13.833 -23.454 1.00 92.31 481 ILE A CA 1
ATOM 3906 C C . ILE A 1 481 ? -17.880 13.189 -22.068 1.00 92.31 481 ILE A C 1
ATOM 3908 O O . ILE A 1 481 ? -17.199 12.163 -21.921 1.00 92.31 481 ILE A O 1
ATOM 3912 N N . VAL A 1 482 ? -18.546 13.757 -21.062 1.00 92.00 482 VAL A N 1
ATOM 3913 C CA . VAL A 1 482 ? -18.671 13.226 -19.700 1.00 92.00 482 VAL A CA 1
ATOM 3914 C C . VAL A 1 482 ? -20.093 13.442 -19.193 1.00 92.00 482 VAL A C 1
ATOM 3916 O O . VAL A 1 482 ? -20.436 14.542 -18.800 1.00 92.00 482 VAL A O 1
ATOM 3919 N N . ALA A 1 483 ? -20.897 12.388 -19.130 1.00 89.06 483 ALA A N 1
ATOM 3920 C CA . ALA A 1 483 ? -22.246 12.446 -18.579 1.00 89.06 483 ALA A CA 1
ATOM 3921 C C . ALA A 1 483 ? -22.296 11.700 -17.241 1.00 89.06 483 ALA A C 1
ATOM 3923 O O . ALA A 1 483 ? -22.069 10.490 -17.186 1.00 89.06 483 ALA A O 1
ATOM 3924 N N . TYR A 1 484 ? -22.561 12.418 -16.153 1.00 86.50 484 TYR A N 1
ATOM 3925 C CA . TYR A 1 484 ? -22.763 11.834 -14.823 1.00 86.50 484 TYR A CA 1
ATOM 3926 C C . TYR A 1 484 ? -24.229 11.441 -14.604 1.00 86.50 484 TYR A C 1
ATOM 3928 O O . TYR A 1 484 ? -25.103 11.854 -15.363 1.00 86.50 484 TYR A O 1
ATOM 3936 N N . MET A 1 485 ? -24.516 10.670 -13.554 1.00 83.62 485 MET A N 1
ATOM 3937 C CA . MET A 1 485 ? -25.859 10.129 -13.285 1.00 83.62 485 MET A CA 1
ATOM 3938 C C . MET A 1 485 ? -26.979 11.180 -13.241 1.00 83.62 485 MET A C 1
ATOM 3940 O O . MET A 1 485 ? -28.108 10.886 -13.615 1.00 83.62 485 MET A O 1
ATOM 3944 N N . GLN A 1 486 ? -26.665 12.400 -12.805 1.00 84.00 486 GLN A N 1
ATOM 3945 C CA . GLN A 1 486 ? -27.596 13.523 -12.672 1.00 84.00 486 GLN A CA 1
ATOM 3946 C C . GLN A 1 486 ? -27.872 14.294 -13.976 1.00 84.00 486 GLN A C 1
ATOM 3948 O O . GLN A 1 486 ? -28.630 15.260 -13.961 1.00 84.00 486 GLN A O 1
ATOM 3953 N N . THR A 1 487 ? -27.216 13.927 -15.076 1.00 89.88 487 THR A N 1
ATOM 3954 C CA . THR A 1 487 ? -27.280 14.652 -16.358 1.00 89.88 487 THR A CA 1
ATOM 3955 C C . THR A 1 487 ? -28.388 14.091 -17.245 1.00 89.88 487 THR A C 1
ATOM 3957 O O . THR A 1 487 ? -28.809 12.950 -17.062 1.00 89.88 487 THR A O 1
ATOM 3960 N N . ASP A 1 488 ? -28.868 14.868 -18.220 1.00 91.31 488 ASP A N 1
ATOM 3961 C CA . ASP A 1 488 ? -29.988 14.444 -19.074 1.00 91.31 488 ASP A CA 1
ATOM 3962 C C . ASP A 1 488 ? -29.637 13.217 -19.950 1.00 91.31 488 ASP A C 1
ATOM 3964 O O . ASP A 1 488 ? -30.528 12.463 -20.336 1.00 91.31 488 ASP A O 1
ATOM 3968 N N . LEU A 1 489 ? -28.354 13.011 -20.279 1.00 91.50 489 LEU A N 1
ATOM 3969 C CA . LEU A 1 489 ? -27.890 11.942 -21.170 1.00 91.50 489 LEU A CA 1
ATOM 3970 C C . LEU A 1 489 ? -27.758 10.575 -20.481 1.00 91.50 489 LEU A C 1
ATOM 3972 O O . LEU A 1 489 ? -28.166 9.564 -21.047 1.00 91.50 489 LEU A O 1
ATOM 3976 N N . PHE A 1 490 ? -27.161 10.516 -19.286 1.00 90.44 490 PHE A N 1
ATOM 3977 C CA . PHE A 1 490 ? -26.777 9.241 -18.659 1.00 90.44 490 PHE A CA 1
ATOM 3978 C C . PHE A 1 490 ? -27.955 8.266 -18.437 1.00 90.44 490 PHE A C 1
ATOM 3980 O O . PHE A 1 490 ? -27.802 7.089 -18.773 1.00 90.44 490 PHE A O 1
ATOM 3987 N N . PRO A 1 491 ? -29.132 8.705 -17.941 1.00 88.44 491 PRO A N 1
ATOM 3988 C CA . PRO A 1 491 ? -30.278 7.821 -17.716 1.00 88.44 491 PRO A CA 1
ATOM 3989 C C . PRO A 1 491 ? -30.933 7.292 -18.998 1.00 88.44 491 PRO A C 1
ATOM 3991 O O . PRO A 1 491 ? -31.697 6.333 -18.929 1.00 88.44 491 PRO A O 1
ATOM 3994 N N . LEU A 1 492 ? -30.679 7.919 -20.152 1.00 88.81 492 LEU A N 1
ATOM 3995 C CA . LEU A 1 492 ? -31.264 7.519 -21.439 1.00 88.81 492 LEU A CA 1
ATOM 3996 C C . LEU A 1 492 ? -30.485 6.387 -22.116 1.00 88.81 492 LEU A C 1
ATOM 3998 O O . LEU A 1 492 ? -31.008 5.722 -23.009 1.00 88.81 492 LEU A O 1
ATOM 4002 N N . LEU A 1 493 ? -29.237 6.174 -21.700 1.00 89.44 493 LEU A N 1
ATOM 4003 C CA . LEU A 1 493 ? -28.354 5.193 -22.306 1.00 89.44 493 LEU A CA 1
ATOM 4004 C C . LEU A 1 493 ? -28.632 3.783 -21.769 1.00 89.44 493 LEU A C 1
ATOM 4006 O O . LEU A 1 493 ? -28.587 3.544 -20.560 1.00 89.44 493 LEU A O 1
ATOM 4010 N N . ASP A 1 494 ? -28.861 2.833 -22.674 1.00 86.44 494 ASP A N 1
ATOM 4011 C CA . ASP A 1 494 ? -29.004 1.418 -22.339 1.00 86.44 494 ASP A CA 1
ATOM 4012 C C . ASP A 1 494 ? -27.672 0.860 -21.826 1.00 86.44 494 ASP A C 1
ATOM 4014 O O . ASP A 1 494 ? -26.652 0.943 -22.508 1.00 86.44 494 ASP A O 1
ATOM 4018 N N . ARG A 1 495 ? -27.669 0.228 -20.648 1.00 77.12 495 ARG A N 1
ATOM 4019 C CA . ARG A 1 495 ? -26.438 -0.273 -20.003 1.00 77.12 495 ARG A CA 1
ATOM 4020 C C . ARG A 1 495 ? -25.630 -1.236 -20.883 1.00 77.12 495 ARG A C 1
ATOM 4022 O O . ARG A 1 495 ? -24.410 -1.315 -20.760 1.00 77.12 495 ARG A O 1
ATOM 4029 N N . THR A 1 496 ? -26.298 -1.957 -21.777 1.00 74.00 496 THR A N 1
ATOM 4030 C CA . THR A 1 496 ? -25.713 -3.008 -22.618 1.00 74.00 496 THR A CA 1
ATOM 4031 C C . THR A 1 496 ? -25.532 -2.590 -24.080 1.00 74.00 496 THR A C 1
ATOM 4033 O O . THR A 1 496 ? -24.524 -2.945 -24.695 1.00 74.00 496 THR A O 1
ATOM 4036 N N . HIS A 1 497 ? -26.450 -1.782 -24.611 1.00 83.94 497 HIS A N 1
ATOM 4037 C CA . HIS A 1 497 ? -26.555 -1.411 -26.024 1.00 83.94 497 HIS A CA 1
ATOM 4038 C C . HIS A 1 497 ? -26.443 0.105 -26.263 1.00 83.94 497 HIS A C 1
ATOM 4040 O O . HIS A 1 497 ? -26.787 0.587 -27.341 1.00 83.94 497 HIS A O 1
ATOM 4046 N N . TYR A 1 498 ? -25.906 0.876 -25.305 1.00 87.38 498 TYR A N 1
ATOM 4047 C CA . TYR A 1 498 ? -25.725 2.333 -25.425 1.00 87.38 498 TYR A CA 1
ATOM 4048 C C . TYR A 1 498 ? -25.043 2.779 -26.723 1.00 87.38 498 TYR A C 1
ATOM 4050 O O . TYR A 1 498 ? -25.277 3.884 -27.197 1.00 87.38 498 TYR A O 1
ATOM 4058 N N . LEU A 1 499 ? -24.178 1.945 -27.310 1.00 89.06 499 LEU A N 1
ATOM 4059 C CA . LEU A 1 499 ? -23.446 2.279 -28.533 1.00 89.06 499 LEU A CA 1
ATOM 4060 C C . LEU A 1 499 ? -24.368 2.473 -29.749 1.00 89.06 499 LEU A C 1
ATOM 4062 O O . LEU A 1 499 ? -24.038 3.247 -30.657 1.00 89.06 499 LEU A O 1
ATOM 4066 N N . ASP A 1 500 ? -25.504 1.777 -29.766 1.00 88.25 500 ASP A N 1
ATOM 4067 C CA . ASP A 1 500 ? -26.464 1.797 -30.870 1.00 88.25 500 ASP A CA 1
ATOM 4068 C C . ASP A 1 500 ? -27.295 3.082 -30.862 1.00 88.25 500 ASP A C 1
ATOM 4070 O O . ASP A 1 500 ? -27.650 3.593 -31.921 1.00 88.25 500 ASP A O 1
ATOM 4074 N N . GLN A 1 501 ? -27.503 3.663 -29.679 1.00 90.88 501 GLN A N 1
ATOM 4075 C CA . GLN A 1 501 ? -28.222 4.927 -29.495 1.00 90.88 501 GLN A CA 1
ATOM 4076 C C . GLN A 1 501 ? -27.386 6.153 -29.899 1.00 90.88 501 GLN A C 1
ATOM 4078 O O . GLN A 1 501 ? -27.915 7.251 -30.057 1.00 90.88 501 GLN A O 1
ATOM 4083 N N . ILE A 1 502 ? -26.068 5.996 -30.059 1.00 92.62 502 ILE A N 1
ATOM 4084 C CA . ILE A 1 502 ? -25.160 7.103 -30.381 1.00 92.62 502 ILE A CA 1
ATOM 4085 C C . ILE A 1 502 ? -25.184 7.368 -31.879 1.00 92.62 502 ILE A C 1
ATOM 4087 O O . ILE A 1 502 ? -24.631 6.599 -32.666 1.00 92.62 502 ILE A O 1
ATOM 4091 N N . GLU A 1 503 ? -25.780 8.483 -32.273 1.00 91.44 503 GLU A N 1
ATOM 4092 C CA . GLU A 1 503 ? -25.962 8.849 -33.677 1.00 91.44 503 GLU A CA 1
ATOM 4093 C C . GLU A 1 503 ? -24.765 9.631 -34.222 1.00 91.44 503 GLU A C 1
ATOM 4095 O O . GLU A 1 503 ? -24.324 9.382 -35.343 1.00 91.44 503 GLU A O 1
ATOM 4100 N N . ASP A 1 504 ? -24.249 10.590 -33.447 1.00 92.44 504 ASP A N 1
ATOM 4101 C CA . ASP A 1 504 ? -23.266 11.558 -33.938 1.00 92.44 504 ASP A CA 1
ATOM 4102 C C . ASP A 1 504 ? -22.434 12.195 -32.807 1.00 92.44 504 ASP A C 1
ATOM 4104 O O . ASP A 1 504 ? -22.876 12.264 -31.659 1.00 92.44 504 ASP A O 1
ATOM 4108 N N . ILE A 1 505 ? -21.242 12.698 -33.139 1.00 93.00 505 ILE A N 1
ATOM 4109 C CA . ILE A 1 505 ? -20.389 13.525 -32.275 1.00 93.00 505 ILE A CA 1
ATOM 4110 C C . ILE A 1 505 ? -19.889 14.728 -33.074 1.00 93.00 505 ILE A C 1
ATOM 4112 O O . ILE A 1 505 ? -19.314 14.582 -34.152 1.00 93.00 505 ILE A O 1
ATOM 4116 N N . LYS A 1 506 ? -20.038 15.923 -32.497 1.00 91.56 506 LYS A N 1
ATOM 4117 C CA . LYS A 1 506 ? -19.454 17.165 -33.010 1.00 91.56 506 LYS A CA 1
ATOM 4118 C C . LYS A 1 506 ? -18.415 17.681 -32.034 1.00 91.56 506 LYS A C 1
ATOM 4120 O O . LYS A 1 506 ? -18.739 17.982 -30.891 1.00 91.56 506 LYS A O 1
ATOM 4125 N N . GLU A 1 507 ? -17.178 17.803 -32.496 1.00 88.88 507 GLU A N 1
ATOM 4126 C CA . GLU A 1 507 ? -16.107 18.435 -31.728 1.00 88.88 507 GLU A CA 1
ATOM 4127 C C . GLU A 1 507 ? -16.038 19.932 -32.039 1.00 88.88 507 GLU A C 1
ATOM 4129 O O . GLU A 1 507 ? -16.092 20.339 -33.202 1.00 88.88 507 GLU A O 1
ATOM 4134 N N . GLY A 1 508 ? -15.928 20.751 -30.996 1.00 84.00 508 GLY A N 1
ATOM 4135 C CA . GLY A 1 508 ? -15.736 22.191 -31.130 1.00 84.00 508 GLY A CA 1
ATOM 4136 C C . GLY A 1 508 ? -14.270 22.612 -31.025 1.00 84.00 508 GLY A C 1
ATOM 4137 O O . GLY A 1 508 ? -13.358 21.792 -30.945 1.00 84.00 508 GLY A O 1
ATOM 4138 N N . SER A 1 509 ? -14.029 23.924 -30.996 1.00 79.62 509 SER A N 1
ATOM 4139 C CA . SER A 1 509 ? -12.674 24.480 -30.826 1.00 79.62 509 SER A CA 1
ATOM 4140 C C . SER A 1 509 ? -12.097 24.251 -29.419 1.00 79.62 509 SER A C 1
ATOM 4142 O O . SER A 1 509 ? -10.880 24.263 -29.231 1.00 79.62 509 SER A O 1
ATOM 4144 N N . CYS A 1 510 ? -12.964 24.003 -28.434 1.00 80.38 510 CYS A N 1
ATOM 4145 C CA . CYS A 1 510 ? -12.622 23.623 -27.067 1.00 80.38 510 CYS A CA 1
ATOM 4146 C C . CYS A 1 510 ? -13.569 22.522 -26.560 1.00 80.38 510 CYS A C 1
ATOM 4148 O O . CYS A 1 510 ? -14.634 22.298 -27.133 1.00 80.38 510 CYS A O 1
ATOM 4150 N N . MET A 1 511 ? -13.192 21.847 -25.468 1.00 76.94 511 MET A N 1
ATOM 4151 C CA . MET A 1 511 ? -13.928 20.682 -24.950 1.00 76.94 511 MET A CA 1
ATOM 4152 C C . MET A 1 511 ? -15.389 21.012 -24.609 1.00 76.94 511 MET A C 1
ATOM 4154 O O . MET A 1 511 ? -16.266 20.208 -24.889 1.00 76.94 511 MET A O 1
ATOM 4158 N N . GLN A 1 512 ? -15.665 22.216 -24.101 1.00 82.69 512 GLN A N 1
ATOM 4159 C CA . GLN A 1 512 ? -17.007 22.682 -23.722 1.00 82.69 512 GLN A CA 1
ATOM 4160 C C . GLN A 1 512 ? -17.957 22.864 -24.915 1.00 82.69 512 GLN A C 1
ATOM 4162 O O . GLN A 1 512 ? -19.164 22.980 -24.735 1.00 82.69 512 GLN A O 1
ATOM 4167 N N . GLN A 1 513 ? -17.425 22.916 -26.137 1.00 87.00 513 GLN A N 1
ATOM 4168 C CA . GLN A 1 513 ? -18.217 23.016 -27.362 1.00 87.00 513 GLN A CA 1
ATOM 4169 C C . GLN A 1 513 ? -18.516 21.646 -27.981 1.00 87.00 513 GLN A C 1
ATOM 4171 O O . GLN A 1 513 ? -19.169 21.590 -29.023 1.00 87.00 513 GLN A O 1
ATOM 4176 N N . ASN A 1 514 ? -18.031 20.557 -27.378 1.00 91.44 514 ASN A N 1
ATOM 4177 C CA . ASN A 1 514 ? -18.313 19.217 -27.865 1.00 91.44 514 ASN A CA 1
ATOM 4178 C C . ASN A 1 514 ? -19.769 18.848 -27.604 1.00 91.44 514 ASN A C 1
ATOM 4180 O O . ASN A 1 514 ? -20.342 19.208 -26.576 1.00 91.44 514 ASN A O 1
ATOM 4184 N N . GLN A 1 515 ? -20.351 18.115 -28.545 1.00 94.06 515 GLN A N 1
ATOM 4185 C CA . GLN A 1 515 ? -21.738 17.690 -28.477 1.00 94.06 515 GLN A CA 1
ATOM 4186 C C . GLN A 1 515 ? -21.867 16.245 -28.940 1.00 94.06 515 GLN A C 1
ATOM 4188 O O . GLN A 1 515 ? -21.181 15.819 -29.873 1.00 94.06 515 GLN A O 1
ATOM 4193 N N . ILE A 1 516 ? -22.779 15.504 -28.322 1.00 95.38 516 ILE A N 1
ATOM 4194 C CA . ILE A 1 516 ? -23.142 14.145 -28.723 1.00 95.38 516 ILE A CA 1
ATOM 4195 C C . ILE A 1 516 ? -24.624 14.084 -29.047 1.00 95.38 516 ILE A C 1
ATOM 4197 O O . ILE A 1 516 ? -25.442 14.726 -28.389 1.00 95.38 516 ILE A O 1
ATOM 4201 N N . ARG A 1 517 ? -24.968 13.322 -30.080 1.00 94.31 517 ARG A N 1
ATOM 4202 C CA . ARG A 1 517 ? -26.346 13.103 -30.490 1.00 94.31 517 ARG A CA 1
ATOM 4203 C C . ARG A 1 517 ? -26.791 11.702 -30.105 1.00 94.31 517 ARG A C 1
ATOM 4205 O O . ARG A 1 517 ? -26.177 10.729 -30.540 1.00 94.31 517 ARG A O 1
ATOM 4212 N N . VAL A 1 518 ? -27.851 11.624 -29.309 1.00 93.12 518 VAL A N 1
ATOM 4213 C CA . VAL A 1 518 ? -28.463 10.376 -28.838 1.00 93.12 518 VAL A CA 1
ATOM 4214 C C . VAL A 1 518 ? -29.977 10.512 -28.952 1.00 93.12 518 VAL A C 1
ATOM 4216 O O . VAL A 1 518 ? -30.527 11.541 -28.557 1.00 93.12 518 VAL A O 1
ATOM 4219 N N . ASP A 1 519 ? -30.635 9.517 -29.547 1.00 88.94 519 ASP A N 1
ATOM 4220 C CA . ASP A 1 519 ? -32.088 9.477 -29.777 1.00 88.94 519 ASP A CA 1
ATOM 4221 C C . ASP A 1 519 ? -32.661 10.791 -30.359 1.00 88.94 519 ASP A C 1
ATOM 4223 O O . ASP A 1 519 ? -33.626 11.381 -29.862 1.00 88.94 519 ASP A O 1
ATOM 4227 N N . GLY A 1 520 ? -32.023 11.301 -31.416 1.00 87.69 520 GLY A N 1
ATOM 4228 C CA . GLY A 1 520 ? -32.421 12.520 -32.124 1.00 87.69 520 GLY A CA 1
ATOM 4229 C C . GLY A 1 520 ? -32.172 13.844 -31.390 1.00 87.69 520 GLY A C 1
ATOM 4230 O O . GLY A 1 520 ? -32.471 14.903 -31.949 1.00 87.69 520 GLY A O 1
ATOM 4231 N N . LYS A 1 521 ? -31.611 13.821 -30.176 1.00 92.94 521 LYS A N 1
ATOM 4232 C CA . LYS A 1 521 ? -31.346 15.006 -29.346 1.00 92.94 521 LYS A CA 1
ATOM 4233 C C . LYS A 1 521 ? -29.852 15.260 -29.185 1.00 92.94 521 LYS A C 1
ATOM 4235 O O . LYS A 1 521 ? -29.057 14.326 -29.181 1.00 92.94 521 LYS A O 1
ATOM 4240 N N . TRP A 1 522 ? -29.476 16.530 -29.050 1.00 94.44 522 TRP A N 1
ATOM 4241 C CA . TRP A 1 522 ? -28.089 16.940 -28.823 1.00 94.44 522 TRP A CA 1
ATOM 4242 C C . TRP A 1 522 ? -27.834 17.196 -27.346 1.00 94.44 522 TRP A C 1
ATOM 4244 O O . TRP A 1 522 ? -28.632 17.861 -26.693 1.00 94.44 522 TRP A O 1
ATOM 4254 N N . TYR A 1 523 ? -26.699 16.719 -26.855 1.00 94.88 523 TYR A N 1
ATOM 4255 C CA . TYR A 1 523 ? -26.228 16.913 -25.491 1.00 94.88 523 TYR A CA 1
ATOM 4256 C C . TYR A 1 523 ? -24.859 17.577 -25.513 1.00 94.88 523 TYR A C 1
ATOM 4258 O O . TYR A 1 523 ? -24.077 17.334 -26.435 1.00 94.88 523 TYR A O 1
ATOM 4266 N N . ASP A 1 524 ? -24.588 18.430 -24.532 1.00 93.12 524 ASP A N 1
ATOM 4267 C CA . ASP A 1 524 ? -23.311 19.124 -24.389 1.00 93.12 524 ASP A CA 1
ATOM 4268 C C . ASP A 1 524 ? -22.213 18.215 -23.821 1.00 93.12 524 ASP A C 1
ATOM 4270 O O . ASP A 1 524 ? -22.403 17.014 -23.602 1.00 93.12 524 ASP A O 1
ATOM 4274 N N . PHE A 1 525 ? -21.032 18.798 -23.612 1.00 91.25 525 PHE A N 1
ATOM 4275 C CA . PHE A 1 525 ? -19.868 18.113 -23.062 1.00 91.25 525 PHE A CA 1
ATOM 4276 C C . PHE A 1 525 ? -20.163 17.397 -21.738 1.00 91.25 525 PHE A C 1
ATOM 4278 O O . PHE A 1 525 ? -19.659 16.292 -21.528 1.00 91.25 525 PHE A O 1
ATOM 4285 N N . ASP A 1 526 ? -20.981 18.011 -20.883 1.00 90.00 526 ASP A N 1
ATOM 4286 C CA . ASP A 1 526 ? -21.329 17.516 -19.553 1.00 90.00 526 ASP A CA 1
ATOM 4287 C C . ASP A 1 526 ? -22.568 16.599 -19.576 1.00 90.00 526 ASP A C 1
ATOM 4289 O O . ASP A 1 526 ? -23.027 16.145 -18.531 1.00 90.00 526 ASP A O 1
ATOM 4293 N N . GLY A 1 527 ? -23.117 16.292 -20.757 1.00 90.06 527 GLY A N 1
ATOM 4294 C CA . GLY A 1 527 ? -24.267 15.404 -20.916 1.00 90.06 527 GLY A CA 1
ATOM 4295 C C . GLY A 1 527 ? -25.628 16.064 -20.676 1.00 90.06 527 GLY A C 1
ATOM 4296 O O . GLY A 1 527 ? -26.607 15.346 -20.469 1.00 90.06 527 GLY A O 1
ATOM 4297 N N . ASN A 1 528 ? -25.728 17.396 -20.705 1.00 92.62 528 ASN A N 1
ATOM 4298 C CA . ASN A 1 528 ? -27.000 18.118 -20.570 1.00 92.62 528 ASN A CA 1
ATOM 4299 C C . ASN A 1 528 ? -27.639 18.381 -21.934 1.00 92.62 528 ASN A C 1
ATOM 4301 O O . ASN A 1 528 ? -26.946 18.611 -22.924 1.00 92.62 528 ASN A O 1
ATOM 4305 N N . LEU A 1 529 ? -28.970 18.374 -21.997 1.00 92.94 529 LEU A N 1
ATOM 4306 C CA . LEU A 1 529 ? -29.713 18.554 -23.241 1.00 92.94 529 LEU A CA 1
ATOM 4307 C C . LEU A 1 529 ? -29.535 19.975 -23.806 1.00 92.94 529 LEU A C 1
ATOM 4309 O O . LEU A 1 529 ? -29.903 20.972 -23.180 1.00 92.94 529 LEU A O 1
ATOM 4313 N N . ILE A 1 530 ? -29.056 20.067 -25.044 1.00 88.31 530 ILE A N 1
ATOM 4314 C CA . ILE A 1 530 ? -28.908 21.321 -25.780 1.00 88.31 530 ILE A CA 1
ATOM 4315 C C . ILE A 1 530 ? -30.248 21.689 -26.410 1.00 88.31 530 ILE A C 1
ATOM 4317 O O . ILE A 1 530 ? -30.813 20.936 -27.203 1.00 88.31 530 ILE A O 1
ATOM 4321 N N . GLY A 1 531 ? -30.729 22.892 -26.101 1.00 73.62 531 GLY A N 1
ATOM 4322 C CA . GLY A 1 531 ? -31.971 23.410 -26.664 1.00 73.62 531 GLY A CA 1
ATOM 4323 C C . GLY A 1 531 ? -33.210 23.084 -25.837 1.00 73.62 531 GLY A C 1
ATOM 4324 O O . GLY A 1 531 ? -34.267 22.849 -26.419 1.00 73.62 531 GLY A O 1
ATOM 4325 N N . ARG A 1 532 ? -33.125 23.134 -24.494 1.00 55.97 532 ARG A N 1
ATOM 4326 C CA . ARG A 1 532 ? -34.320 23.432 -23.688 1.00 55.97 532 ARG A CA 1
ATOM 4327 C C . ARG A 1 532 ? -34.909 24.742 -24.212 1.00 55.97 532 ARG A C 1
ATOM 4329 O O . ARG A 1 532 ? -34.435 25.823 -23.869 1.00 55.97 532 ARG A O 1
ATOM 4336 N N . ALA A 1 533 ? -35.924 24.646 -25.065 1.00 40.38 533 ALA A N 1
ATOM 4337 C CA . ALA A 1 533 ? -36.910 25.702 -25.127 1.00 40.38 533 ALA A CA 1
ATOM 4338 C C . ALA A 1 533 ? -37.431 25.845 -23.695 1.00 40.38 533 ALA A C 1
ATOM 4340 O O . ALA A 1 533 ? -37.824 24.860 -23.070 1.00 40.38 533 ALA A O 1
ATOM 4341 N N . THR A 1 534 ? -37.322 27.046 -23.142 1.00 42.00 534 THR A N 1
ATOM 4342 C CA . THR A 1 534 ? -38.167 27.442 -22.024 1.00 42.00 534 THR A CA 1
ATOM 4343 C C . THR A 1 534 ? -39.607 27.215 -22.448 1.00 42.00 534 THR A C 1
ATOM 4345 O O . THR A 1 534 ? -40.087 27.967 -23.291 1.00 42.00 534 THR A O 1
ATOM 4348 N N . GLU A 1 535 ? -40.237 26.183 -21.899 1.00 29.50 535 GLU A N 1
ATOM 4349 C CA . GLU A 1 535 ? -41.679 26.076 -21.656 1.00 29.50 535 GLU A CA 1
ATOM 4350 C C . GLU A 1 535 ? -41.966 24.912 -20.704 1.00 29.50 535 GLU A C 1
ATOM 4352 O O . GLU A 1 535 ? -41.517 23.775 -20.986 1.00 29.50 535 GLU A O 1
#

Radius of gyration: 33.68 Å; chains: 1; bounding box: 71×92×104 Å

Sequence (535 aa):
MDYVEAFENLKPNEKYGRKTPHKAVLLLTIIEMCESDEIYSNEIRCNQQLIDTFHKVWKRTLPNDDSLFVDAYFPFWTMQNEDFWHLVPFRGKEENLTLLKERQVRPSESKIKECVDYVELDEDLFFLMTLPSGRSSLKRALLENYSALTEEKIGELATSKDNAIDKSIEALAEYKKILSSENEPKNNLVAESCDEEKQNLFYALDEDVQIQLNIEYYTFLKEHKAEREMFRSLCPTVFDLYDKISAHPIKQEDITSSLLYLYENFLLDLKVNLLGVDATLSLVDCIENAINLLHAHEHQKDVFISSNIGIEDDTVKKENSSGDSPLSDDSVSSGDDKSSAVNCRRKDLPWTENEEELLLLCYEKGKSIEDIASILGRPQNSIKLRLANLGKIKYDFIHSENTEGSKNTNQDLSTLDYYVENMERLCFILNRNGERVYSTDGKLKILHGKLYRFNYKDDICFTVKDMVCTNGVWDKGKKTIVAYMQTDLFPLLDRTHYLDQIEDIKEGSCMQQNQIRVDGKWYDFDGNLIGRATE

pLDDT: mean 70.96, std 21.36, range [22.19, 96.19]